Protein AF-0000000083331195 (afdb_homodimer)

Foldseek 3Di:
DPPPPPPPPPADDDDDPDDPVLQVLLCPPLVDDDVLLVVLLVVLVVCLVPPPFWDDDDRYSLVLLLLSRLNSNPSVLSSVLQVLQQVCCVLVVLQAAPLFCPPPVLVQLLLLLQKFWFPDAWPQLATEIEGEQQSDDLVVDAVSSVSSNVNLVLVLCSSPVSCSRRFYEYEYECVNPDVSSVVSDDPLRLLLVLCCVQRHRSTHYAAYEYEDHDPRCVVVVVVSLLSHDPRHSVRYHYDDDLVRVCVPTPQCRPAVVSPHDHHSSVRSVVVVVSSVVCRVVSNCNVVTHTHDDPVNSVVSVDDDPPVPPDPPDPPPD/DPPPPPPPPPADDDDDPDDPVLQVLLCPPLVDDDVLLVVLLVVLVVCLVPPPFWDDDDRYSLVLLLLSRLNSNPSVLSSVLQVLQQVCCVLVVLQAAPLFCPPPLLVQLLLLLQKFWFPDAWPQLATEIEGEQQSDDLVVDAVSSVSSNVNLVLVLCSSPVSCSRRFYEYEYECVNPDVSSVVSDDPLRLLLVLCCVQRHRSTHYAAYEYEDHDPRCVVVVVVSLLSHDPRHSVRYHYDDDLVRVCVPTPQCRPAVVSPHDHHSSVRSVVVVVSSVVCRVVSNCNVVTHTHDDPVNSVVSVDDDPPVPPDPPDPPPD

Nearest PDB structures (foldseek):
  1r5l-assembly1_A  TM=9.243E-01  e=5.923E-18  Homo sapiens
  1oiz-assembly2_B  TM=9.007E-01  e=1.002E-17  Homo sapiens
  3w67-assembly1_B  TM=9.088E-01  e=5.682E-17  Mus musculus
  5mug-assembly1_A  TM=9.192E-01  e=2.611E-16  Homo sapiens
  6zpd-assembly1_A  TM=9.199E-01  e=2.611E-16  Homo sapiens

InterPro domains:
  IPR001251 CRAL-TRIO lipid binding domain [PF00650] (113-260)
  IPR001251 CRAL-TRIO lipid binding domain [PS50191] (103-266)
  IPR001251 CRAL-TRIO lipid binding domain [SM00516] (102-263)
  IPR001251 CRAL-TRIO lipid binding domain [cd00170] (111-261)
  IPR011074 CRAL/TRIO, N-terminal domain [SM01100] (60-85)
  IPR036273 CRAL/TRIO, N-terminal domain superfamily [SSF46938] (10-92)
  IPR036865 CRAL-TRIO lipid binding domain superfamily [G3DSA:3.40.525.10] (110-254)
  IPR036865 CRAL-TRIO lipid binding domain superfamily [SSF52087] (105-286)

pLDDT: mean 89.46, std 17.15, range [20.25, 98.44]

Structure (mmCIF, N/CA/C/O backbone):
data_AF-0000000083331195-model_v1
#
loop_
_entity.id
_entity.type
_entity.pdbx_description
1 polymer 'CRAL-TRIO domain-containing protein'
#
loop_
_atom_site.group_PDB
_atom_site.id
_atom_site.type_symbol
_atom_site.label_atom_id
_atom_site.label_alt_id
_atom_site.label_comp_id
_atom_site.label_asym_id
_atom_site.label_entity_id
_atom_site.label_seq_id
_atom_site.pdbx_PDB_ins_code
_atom_site.Cartn_x
_atom_site.Cartn_y
_atom_site.Cartn_z
_atom_site.occupancy
_atom_site.B_iso_or_equiv
_atom_site.auth_seq_id
_atom_site.auth_comp_id
_atom_site.auth_asym_id
_atom_site.auth_atom_id
_atom_site.pdbx_PDB_model_num
ATOM 1 N N . THR A 1 1 ? 20.422 -69.5 -18.594 1 28.95 1 THR A N 1
ATOM 2 C CA . THR A 1 1 ? 19.75 -68.312 -19.094 1 28.95 1 THR A CA 1
ATOM 3 C C . THR A 1 1 ? 19.656 -67.25 -18 1 28.95 1 THR A C 1
ATOM 5 O O . THR A 1 1 ? 18.953 -67.438 -17 1 28.95 1 THR A O 1
ATOM 8 N N . MET A 1 2 ? 20.719 -66.562 -17.625 1 32 2 MET A N 1
ATOM 9 C CA . MET A 1 2 ? 20.891 -65.625 -16.531 1 32 2 MET A CA 1
ATOM 10 C C . MET A 1 2 ? 19.859 -64.5 -16.609 1 32 2 MET A C 1
ATOM 12 O O . MET A 1 2 ? 19.766 -63.781 -17.641 1 32 2 MET A O 1
ATOM 16 N N . VAL A 1 3 ? 18.641 -64.625 -15.969 1 39.97 3 VAL A N 1
ATOM 17 C CA . VAL A 1 3 ? 17.625 -63.625 -15.828 1 39.97 3 VAL A CA 1
ATOM 18 C C . VAL A 1 3 ? 18.266 -62.281 -15.461 1 39.97 3 VAL A C 1
ATOM 20 O O . VAL A 1 3 ? 18.969 -62.188 -14.453 1 39.97 3 VAL A O 1
ATOM 23 N N . THR A 1 4 ? 18.812 -61.531 -16.453 1 37.03 4 THR A N 1
ATOM 24 C CA . THR A 1 4 ? 19.25 -60.156 -16.219 1 37.03 4 THR A CA 1
ATOM 25 C C . THR A 1 4 ? 18.297 -59.438 -15.266 1 37.03 4 THR A C 1
ATOM 27 O O . THR A 1 4 ? 17.078 -59.438 -15.461 1 37.03 4 THR A O 1
ATOM 30 N N . GLU A 1 5 ? 18.531 -59.5 -14.031 1 37.03 5 GLU A N 1
ATOM 31 C CA . GLU A 1 5 ? 17.828 -58.719 -13.023 1 37.03 5 GLU A CA 1
ATOM 32 C C . GLU A 1 5 ? 17.359 -57.375 -13.586 1 37.03 5 GLU A C 1
ATOM 34 O O . GLU A 1 5 ? 18.125 -56.656 -14.242 1 37.03 5 GLU A O 1
ATOM 39 N N . GLY A 1 6 ? 16.109 -57.219 -14.047 1 37.38 6 GLY A N 1
ATOM 40 C CA . GLY A 1 6 ? 15.477 -56 -14.508 1 37.38 6 GLY A CA 1
ATOM 41 C C . GLY A 1 6 ? 16.031 -54.75 -13.836 1 37.38 6 GLY A C 1
ATOM 42 O O . GLY A 1 6 ? 16.094 -54.688 -12.602 1 37.38 6 GLY A O 1
ATOM 43 N N . GLN A 1 7 ? 17.047 -54.094 -14.297 1 39.69 7 GLN A N 1
ATOM 44 C CA . GLN A 1 7 ? 17.562 -52.812 -13.844 1 39.69 7 GLN A CA 1
ATOM 45 C C . GLN A 1 7 ? 16.422 -51.906 -13.328 1 39.69 7 GLN A C 1
ATOM 47 O O . GLN A 1 7 ? 15.484 -51.594 -14.062 1 39.69 7 GLN A O 1
ATOM 52 N N . GLN A 1 8 ? 15.867 -52.031 -12.148 1 47.16 8 GLN A N 1
ATOM 53 C CA . GLN A 1 8 ? 14.891 -51.188 -11.484 1 47.16 8 GLN A CA 1
ATOM 54 C C . GLN A 1 8 ? 15.047 -49.719 -11.922 1 47.16 8 GLN A C 1
ATOM 56 O O . GLN A 1 8 ? 16.125 -49.156 -11.789 1 47.16 8 GLN A O 1
ATOM 61 N N . LYS A 1 9 ? 14.391 -49.281 -12.945 1 58.53 9 LYS A N 1
ATOM 62 C CA . LYS A 1 9 ? 14.406 -47.938 -13.484 1 58.53 9 LYS A CA 1
ATOM 63 C C . LYS A 1 9 ? 14.32 -46.906 -12.367 1 58.53 9 LYS A C 1
ATOM 65 O O . LYS A 1 9 ? 13.414 -46.969 -11.531 1 58.53 9 LYS A O 1
ATOM 70 N N . LYS A 1 10 ? 15.305 -46.156 -12.102 1 73.19 10 LYS A N 1
ATOM 71 C CA . LYS A 1 10 ? 15.492 -45.125 -11.078 1 73.19 10 LYS A CA 1
ATOM 72 C C . LYS A 1 10 ? 14.383 -44.062 -11.148 1 73.19 10 LYS A C 1
ATOM 74 O O . LYS A 1 10 ? 13.922 -43.594 -10.109 1 73.19 10 LYS A O 1
ATOM 79 N N . TYR A 1 11 ? 13.914 -43.844 -12.383 1 82.75 11 TYR A N 1
ATOM 80 C CA . TYR A 1 11 ? 12.914 -42.812 -12.555 1 82.75 11 TYR A CA 1
ATOM 81 C C . TYR A 1 11 ? 11.656 -43.375 -13.227 1 82.75 11 TYR A C 1
ATOM 83 O O . TYR A 1 11 ? 11.688 -44.438 -13.82 1 82.75 11 TYR A O 1
ATOM 91 N N . ASP A 1 12 ? 10.586 -42.656 -13.133 1 87.19 12 ASP A N 1
ATOM 92 C CA . ASP A 1 12 ? 9.328 -43.094 -13.734 1 87.19 12 ASP A CA 1
ATOM 93 C C . ASP A 1 12 ? 9.422 -43.062 -15.266 1 87.19 12 ASP A C 1
ATOM 95 O O . ASP A 1 12 ? 10.227 -42.344 -15.828 1 87.19 12 ASP A O 1
ATOM 99 N N . GLU A 1 13 ? 8.609 -43.938 -15.875 1 88 13 GLU A N 1
ATOM 100 C CA . GLU A 1 13 ? 8.453 -43.875 -17.328 1 88 13 GLU A CA 1
ATOM 101 C C . GLU A 1 13 ? 7.32 -42.938 -17.734 1 88 13 GLU A C 1
ATOM 103 O O . GLU A 1 13 ? 6.168 -43.156 -17.344 1 88 13 GLU A O 1
ATOM 108 N N . TYR A 1 14 ? 7.676 -42 -18.516 1 93 14 TYR A N 1
ATOM 109 C CA . TYR A 1 14 ? 6.688 -41 -18.906 1 93 14 TYR A CA 1
ATOM 110 C C . TYR A 1 14 ? 5.762 -41.562 -19.984 1 93 14 TYR A C 1
ATOM 112 O O . TYR A 1 14 ? 6.227 -42.156 -20.969 1 93 14 TYR A O 1
ATOM 120 N N . LYS A 1 15 ? 4.535 -41.438 -19.734 1 90.94 15 LYS A N 1
ATOM 121 C CA . LYS A 1 15 ? 3.5 -41.719 -20.734 1 90.94 15 LYS A CA 1
ATOM 122 C C . LYS A 1 15 ? 2.562 -40.5 -20.875 1 90.94 15 LYS A C 1
ATOM 124 O O . LYS A 1 15 ? 1.918 -40.094 -19.906 1 90.94 15 LYS A O 1
ATOM 129 N N . THR A 1 16 ? 2.453 -40.031 -22.078 1 91.81 16 THR A N 1
ATOM 130 C CA . THR A 1 16 ? 1.676 -38.812 -22.297 1 91.81 16 THR A CA 1
ATOM 131 C C . THR A 1 16 ? 0.182 -39.094 -22.172 1 91.81 16 THR A C 1
ATOM 133 O O . THR A 1 16 ? -0.29 -40.188 -22.562 1 91.81 16 THR A O 1
ATOM 136 N N . THR A 1 17 ? -0.494 -38.25 -21.578 1 93.19 17 THR A N 1
ATOM 137 C CA . THR A 1 17 ? -1.95 -38.312 -21.531 1 93.19 17 THR A CA 1
ATOM 138 C C . THR A 1 17 ? -2.572 -37.281 -22.453 1 93.19 17 THR A C 1
ATOM 140 O O . THR A 1 17 ? -3.795 -37.125 -22.484 1 93.19 17 THR A O 1
ATOM 143 N N . LEU A 1 18 ? -1.758 -36.625 -23.203 1 95.81 18 LEU A N 1
ATOM 144 C CA . LEU A 1 18 ? -2.215 -35.562 -24.094 1 95.81 18 LEU A CA 1
ATOM 145 C C . LEU A 1 18 ? -2.836 -36.125 -25.359 1 95.81 18 LEU A C 1
ATOM 147 O O . LEU A 1 18 ? -2.369 -37.156 -25.859 1 95.81 18 LEU A O 1
ATOM 151 N N . ASP A 1 19 ? -3.885 -35.5 -25.812 1 95.62 19 ASP A N 1
ATOM 152 C CA . ASP A 1 19 ? -4.453 -35.906 -27.109 1 95.62 19 ASP A CA 1
ATOM 153 C C . ASP A 1 19 ? -3.662 -35.281 -28.266 1 95.62 19 ASP A C 1
ATOM 155 O O . ASP A 1 19 ? -2.717 -34.531 -28.031 1 95.62 19 ASP A O 1
ATOM 159 N N . ALA A 1 20 ? -4.051 -35.594 -29.438 1 95.19 20 ALA A N 1
ATOM 160 C CA . ALA A 1 20 ? -3.309 -35.219 -30.641 1 95.19 20 ALA A CA 1
ATOM 161 C C . ALA A 1 20 ? -3.234 -33.719 -30.766 1 95.19 20 ALA A C 1
ATOM 163 O O . ALA A 1 20 ? -2.188 -33.156 -31.125 1 95.19 20 ALA A O 1
ATOM 164 N N . ASP A 1 21 ? -4.281 -33.031 -30.516 1 95.69 21 ASP A N 1
ATOM 165 C CA . ASP A 1 21 ? -4.324 -31.562 -30.641 1 95.69 21 ASP A CA 1
ATOM 166 C C . ASP A 1 21 ? -3.387 -30.906 -29.625 1 95.69 21 ASP A C 1
ATOM 168 O O . ASP A 1 21 ? -2.672 -29.953 -29.953 1 95.69 21 ASP A O 1
ATOM 172 N N . ALA A 1 22 ? -3.4 -31.375 -28.375 1 96.44 22 ALA A N 1
ATOM 173 C CA . ALA A 1 22 ? -2.537 -30.844 -27.328 1 96.44 22 ALA A CA 1
ATOM 174 C C . ALA A 1 22 ? -1.066 -31.109 -27.641 1 96.44 22 ALA A C 1
ATOM 176 O O . ALA A 1 22 ? -0.206 -30.266 -27.359 1 96.44 22 ALA A O 1
ATOM 177 N N . LEU A 1 23 ? -0.808 -32.281 -28.172 1 95.94 23 LEU A N 1
ATOM 178 C CA . LEU A 1 23 ? 0.562 -32.594 -28.562 1 95.94 23 LEU A CA 1
ATOM 179 C C . LEU A 1 23 ? 1.054 -31.656 -29.656 1 95.94 23 LEU A C 1
ATOM 181 O O . LEU A 1 23 ? 2.215 -31.25 -29.656 1 95.94 23 LEU A O 1
ATOM 185 N N . GLU A 1 24 ? 0.198 -31.375 -30.578 1 96.19 24 GLU A N 1
ATOM 186 C CA . GLU A 1 24 ? 0.559 -30.453 -31.641 1 96.19 24 GLU A CA 1
ATOM 187 C C . GLU A 1 24 ? 0.815 -29.047 -31.094 1 96.19 24 GLU A C 1
ATOM 189 O O . GLU A 1 24 ? 1.764 -28.375 -31.5 1 96.19 24 GLU A O 1
ATOM 194 N N . THR A 1 25 ? -0.035 -28.609 -30.203 1 96.56 25 THR A N 1
ATOM 195 C CA . THR A 1 25 ? 0.162 -27.328 -29.547 1 96.56 25 THR A CA 1
ATOM 196 C C . THR A 1 25 ? 1.489 -27.297 -28.797 1 96.56 25 THR A C 1
ATOM 198 O O . THR A 1 25 ? 2.219 -26.297 -28.859 1 96.56 25 THR A O 1
ATOM 201 N N . ALA A 1 26 ? 1.788 -28.344 -28.062 1 97.19 26 ALA A N 1
ATOM 202 C CA . ALA A 1 26 ? 3.047 -28.453 -27.328 1 97.19 26 ALA A CA 1
ATOM 203 C C . ALA A 1 26 ? 4.242 -28.359 -28.281 1 97.19 26 ALA A C 1
ATOM 205 O O . ALA A 1 26 ? 5.234 -27.703 -27.969 1 97.19 26 ALA A O 1
ATOM 206 N N . ARG A 1 27 ? 4.113 -28.984 -29.375 1 96.62 27 ARG A N 1
ATOM 207 C CA . ARG A 1 27 ? 5.188 -28.938 -30.359 1 96.62 27 ARG A CA 1
ATOM 208 C C . ARG A 1 27 ? 5.367 -27.531 -30.922 1 96.62 27 ARG A C 1
ATOM 210 O O . ARG A 1 27 ? 6.484 -27.016 -30.969 1 96.62 27 ARG A O 1
ATOM 217 N N . LEU A 1 28 ? 4.312 -26.875 -31.281 1 96.5 28 LEU A N 1
ATOM 218 C CA . LEU A 1 28 ? 4.352 -25.594 -31.984 1 96.5 28 LEU A CA 1
ATOM 219 C C . LEU A 1 28 ? 4.68 -24.453 -31.031 1 96.5 28 LEU A C 1
ATOM 221 O O . LEU A 1 28 ? 5.438 -23.547 -31.391 1 96.5 28 LEU A O 1
ATOM 225 N N . GLU A 1 29 ? 4.121 -24.5 -29.859 1 95.81 29 GLU A N 1
ATOM 226 C CA . GLU A 1 29 ? 4.246 -23.359 -28.953 1 95.81 29 GLU A CA 1
ATOM 227 C C . GLU A 1 29 ? 5.387 -23.578 -27.953 1 95.81 29 GLU A C 1
ATOM 229 O O . GLU A 1 29 ? 5.977 -22.609 -27.469 1 95.81 29 GLU A O 1
ATOM 234 N N . LEU A 1 30 ? 5.773 -24.844 -27.641 1 97.06 30 LEU A N 1
ATOM 235 C CA . LEU A 1 30 ? 6.691 -25.094 -26.531 1 97.06 30 LEU A CA 1
ATOM 236 C C . LEU A 1 30 ? 7.938 -25.828 -27.031 1 97.06 30 LEU A C 1
ATOM 238 O O . LEU A 1 30 ? 8.828 -26.141 -26.234 1 97.06 30 LEU A O 1
ATOM 242 N N . ARG A 1 31 ? 7.973 -26.156 -28.281 1 95.62 31 ARG A N 1
ATOM 243 C CA . ARG A 1 31 ? 9.109 -26.844 -28.875 1 95.62 31 ARG A CA 1
ATOM 244 C C . ARG A 1 31 ? 9.258 -28.25 -28.297 1 95.62 31 ARG A C 1
ATOM 246 O O . ARG A 1 31 ? 10.375 -28.703 -28.047 1 95.62 31 ARG A O 1
ATOM 253 N N . GLU A 1 32 ? 8.18 -28.828 -27.938 1 96.12 32 GLU A N 1
ATOM 254 C CA . GLU A 1 32 ? 8.18 -30.156 -27.328 1 96.12 32 GLU A CA 1
ATOM 255 C C . GLU A 1 32 ? 7.93 -31.234 -28.359 1 96.12 32 GLU A C 1
ATOM 257 O O . GLU A 1 32 ? 6.957 -31.172 -29.125 1 96.12 32 GLU A O 1
ATOM 262 N N . ASP A 1 33 ? 8.789 -32.188 -28.438 1 93 33 ASP A N 1
ATOM 263 C CA . ASP A 1 33 ? 8.555 -33.438 -29.109 1 93 33 ASP A CA 1
ATOM 264 C C . ASP A 1 33 ? 9.078 -34.625 -28.281 1 93 33 ASP A C 1
ATOM 266 O O . ASP A 1 33 ? 9.672 -34.406 -27.219 1 93 33 ASP A O 1
ATOM 270 N N . ASP A 1 34 ? 8.805 -35.844 -28.766 1 92.31 34 ASP A N 1
ATOM 271 C CA . ASP A 1 34 ? 9.109 -37.031 -27.953 1 92.31 34 ASP A CA 1
ATOM 272 C C . ASP A 1 34 ? 10.602 -37.094 -27.641 1 92.31 34 ASP A C 1
ATOM 274 O O . ASP A 1 34 ? 10.977 -37.344 -26.484 1 92.31 34 ASP A O 1
ATOM 278 N N . ASN A 1 35 ? 11.367 -36.906 -28.594 1 93.75 35 ASN A N 1
ATOM 279 C CA . ASN A 1 35 ? 12.812 -37 -28.391 1 93.75 35 ASN A CA 1
ATOM 280 C C . ASN A 1 35 ? 13.328 -35.906 -27.469 1 93.75 35 ASN A C 1
ATOM 282 O O . ASN A 1 35 ? 14.125 -36.156 -26.562 1 93.7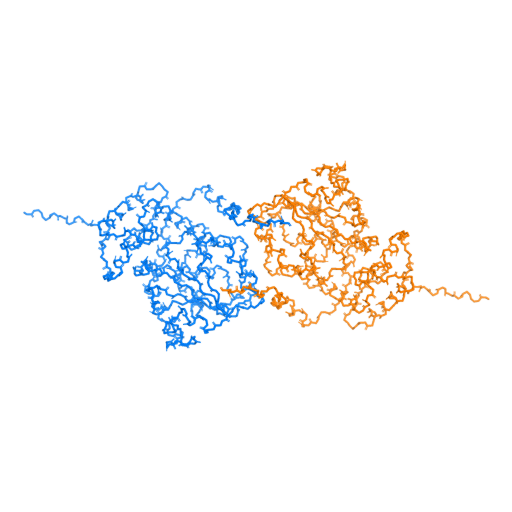5 35 ASN A O 1
ATOM 286 N N . THR A 1 36 ? 12.93 -34.688 -27.766 1 95.62 36 THR A N 1
ATOM 287 C CA . THR A 1 36 ? 13.344 -33.562 -26.953 1 95.62 36 THR A CA 1
ATOM 288 C C . THR A 1 36 ? 12.898 -33.75 -25.5 1 95.62 36 THR A C 1
ATOM 290 O O . THR A 1 36 ? 13.648 -33.438 -24.578 1 95.62 36 THR A O 1
ATOM 293 N N . ARG A 1 37 ? 11.688 -34.188 -25.312 1 96.94 37 ARG A N 1
ATOM 294 C CA . ARG A 1 37 ? 11.148 -34.406 -23.984 1 96.94 37 ARG A CA 1
ATOM 295 C C . ARG A 1 37 ? 11.977 -35.438 -23.219 1 96.94 37 ARG A C 1
ATOM 297 O O . ARG A 1 37 ? 12.375 -35.188 -22.078 1 96.94 37 ARG A O 1
ATOM 304 N N . GLU A 1 38 ? 12.258 -36.562 -23.844 1 95.62 38 GLU A N 1
ATOM 305 C CA . GLU A 1 38 ? 13.016 -37.625 -23.203 1 95.62 38 GLU A CA 1
ATOM 306 C C . GLU A 1 38 ? 14.422 -37.156 -22.828 1 95.62 38 GLU A C 1
ATOM 308 O O . GLU A 1 38 ? 14.891 -37.406 -21.719 1 95.62 38 GLU A O 1
ATOM 313 N N . GLN A 1 39 ? 15.039 -36.531 -23.719 1 96.5 39 GLN A N 1
ATOM 314 C CA . GLN A 1 39 ? 16.406 -36.031 -23.484 1 96.5 39 GLN A CA 1
ATOM 315 C C . GLN A 1 39 ? 16.422 -34.969 -22.391 1 96.5 39 GLN A C 1
ATOM 317 O O . GLN A 1 39 ? 17.312 -35 -21.531 1 96.5 39 GLN A O 1
ATOM 322 N N . ALA A 1 40 ? 15.516 -34.031 -22.516 1 97.56 40 ALA A N 1
ATOM 323 C CA . ALA A 1 40 ? 15.461 -32.938 -21.531 1 97.56 40 ALA A CA 1
ATOM 324 C C . ALA A 1 40 ? 15.211 -33.5 -20.125 1 97.56 40 ALA A C 1
ATOM 326 O O . ALA A 1 40 ? 15.812 -33.031 -19.156 1 97.56 40 ALA A O 1
ATOM 327 N N . LEU A 1 41 ? 14.312 -34.469 -20 1 97.81 41 LEU A N 1
ATOM 328 C CA . LEU A 1 41 ? 14.023 -35.062 -18.703 1 97.81 41 LEU A CA 1
ATOM 329 C C . LEU A 1 41 ? 15.258 -35.75 -18.125 1 97.81 41 LEU A C 1
ATOM 331 O O . LEU A 1 41 ? 15.562 -35.594 -16.938 1 97.81 41 LEU A O 1
ATOM 335 N N . GLU A 1 42 ? 15.906 -36.438 -18.953 1 97.19 42 GLU A N 1
ATOM 336 C CA . GLU A 1 42 ? 17.125 -37.125 -18.516 1 97.19 42 GLU A CA 1
ATOM 337 C C . GLU A 1 42 ? 18.188 -36.156 -18.047 1 97.19 42 GLU A C 1
ATOM 339 O O . GLU A 1 42 ? 18.766 -36.312 -16.984 1 97.19 42 GLU A O 1
ATOM 344 N N . GLN A 1 43 ? 18.391 -35.188 -18.859 1 98 43 GLN A N 1
ATOM 345 C CA . GLN A 1 43 ? 19.406 -34.188 -18.531 1 98 43 GLN A CA 1
ATOM 346 C C . GLN A 1 43 ? 19.016 -33.406 -17.266 1 98 43 GLN A C 1
ATOM 348 O O . GLN A 1 43 ? 19.875 -33.062 -16.453 1 98 43 GLN A O 1
ATOM 353 N N . PHE A 1 44 ? 17.75 -33.062 -17.188 1 98.31 44 PHE A N 1
ATOM 354 C CA . PHE A 1 44 ? 17.25 -32.344 -16.016 1 98.31 44 PHE A CA 1
ATOM 355 C C . PHE A 1 44 ? 17.5 -33.125 -14.742 1 98.31 44 PHE A C 1
ATOM 357 O O . PHE A 1 44 ? 17.953 -32.594 -13.742 1 98.31 44 PHE A O 1
ATOM 364 N N . ARG A 1 45 ? 17.203 -34.406 -14.773 1 98 45 ARG A N 1
ATOM 365 C CA . ARG A 1 45 ? 17.422 -35.281 -13.625 1 98 45 ARG A CA 1
ATOM 366 C C . ARG A 1 45 ? 18.906 -35.344 -13.266 1 98 45 ARG A C 1
ATOM 368 O O . ARG A 1 45 ? 19.266 -35.312 -12.086 1 98 45 ARG A O 1
ATOM 375 N N . HIS A 1 46 ? 19.688 -35.469 -14.273 1 97.38 46 HIS A N 1
ATOM 376 C CA . HIS A 1 46 ? 21.141 -35.5 -14.055 1 97.38 46 HIS A CA 1
ATOM 377 C C . HIS A 1 46 ? 21.625 -34.219 -13.406 1 97.38 46 HIS A C 1
ATOM 379 O O . HIS A 1 46 ? 22.438 -34.25 -12.477 1 97.38 46 HIS A O 1
ATOM 385 N N . TRP A 1 47 ? 21.141 -33.125 -13.906 1 98.12 47 TRP A N 1
ATOM 386 C CA . TRP A 1 47 ? 21.516 -31.828 -13.367 1 98.12 47 TRP A CA 1
ATOM 387 C C . TRP A 1 47 ? 21.109 -31.719 -11.898 1 98.12 47 TRP A C 1
ATOM 389 O O . TRP A 1 47 ? 21.891 -31.219 -11.078 1 98.12 47 TRP A O 1
ATOM 399 N N . ILE A 1 48 ? 19.922 -32.156 -11.555 1 98.06 48 ILE A N 1
ATOM 400 C CA . ILE A 1 48 ? 19.438 -32.094 -10.18 1 98.06 48 ILE A CA 1
ATOM 401 C C . ILE A 1 48 ? 20.344 -32.938 -9.281 1 98.06 48 ILE A C 1
ATOM 403 O O . ILE A 1 48 ? 20.719 -32.5 -8.188 1 98.06 48 ILE A O 1
ATOM 407 N N . GLU A 1 49 ? 20.688 -34.094 -9.703 1 96.56 49 GLU A N 1
ATOM 408 C CA . GLU A 1 49 ? 21.516 -35.031 -8.938 1 96.56 49 GLU A CA 1
ATOM 409 C C . GLU A 1 49 ? 22.891 -34.438 -8.656 1 96.56 49 GLU A C 1
ATOM 411 O O . GLU A 1 49 ? 23.484 -34.719 -7.605 1 96.56 49 GLU A O 1
ATOM 416 N N . LYS A 1 50 ? 23.359 -33.688 -9.539 1 97.12 50 LYS A N 1
ATOM 417 C CA . LYS A 1 50 ? 24.734 -33.188 -9.422 1 97.12 50 LYS A CA 1
ATOM 418 C C . LYS A 1 50 ? 24.734 -31.766 -8.828 1 97.12 50 LYS A C 1
ATOM 420 O O . LYS A 1 50 ? 25.797 -31.234 -8.516 1 97.12 50 LYS A O 1
ATOM 425 N N . HIS A 1 51 ? 23.625 -31.188 -8.75 1 95.81 51 HIS A N 1
ATOM 426 C CA . HIS A 1 51 ? 23.547 -29.812 -8.273 1 95.81 51 HIS A CA 1
ATOM 427 C C . HIS A 1 51 ? 24.094 -29.688 -6.855 1 95.81 51 HIS A C 1
ATOM 429 O O . HIS A 1 51 ? 23.719 -30.469 -5.969 1 95.81 51 HIS A O 1
ATOM 435 N N . PRO A 1 52 ? 24.906 -28.75 -6.559 1 95.31 52 PRO A N 1
ATOM 436 C CA . PRO A 1 52 ? 25.562 -28.672 -5.25 1 95.31 52 PRO A CA 1
ATOM 437 C C . PRO A 1 52 ? 24.609 -28.266 -4.133 1 95.31 52 PRO A C 1
ATOM 439 O O . PRO A 1 52 ? 24.781 -28.672 -2.982 1 95.31 52 PRO A O 1
ATOM 442 N N . ALA A 1 53 ? 23.609 -27.516 -4.434 1 95.62 53 ALA A N 1
ATOM 443 C CA . ALA A 1 53 ? 22.766 -26.938 -3.391 1 95.62 53 ALA A CA 1
ATOM 444 C C . ALA A 1 53 ? 21.484 -27.734 -3.219 1 95.62 53 ALA A C 1
ATOM 446 O O . ALA A 1 53 ? 20.859 -27.719 -2.15 1 95.62 53 ALA A O 1
ATOM 447 N N . ILE A 1 54 ? 21.016 -28.406 -4.266 1 97.5 54 ILE A N 1
ATOM 448 C CA . ILE A 1 54 ? 19.797 -29.188 -4.172 1 97.5 54 ILE A CA 1
ATOM 449 C C . ILE A 1 54 ? 20.062 -30.5 -3.447 1 97.5 54 ILE A C 1
ATOM 451 O O . ILE A 1 54 ? 20.875 -31.312 -3.906 1 97.5 54 ILE A O 1
ATOM 45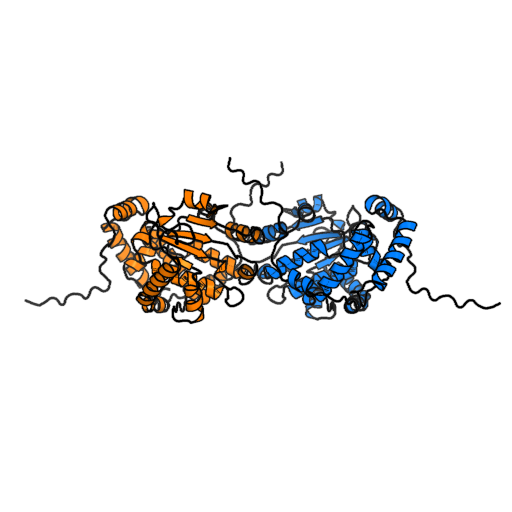5 N N . LYS A 1 55 ? 19.406 -30.734 -2.336 1 97 55 LYS A N 1
ATOM 456 C CA . LYS A 1 55 ? 19.656 -31.938 -1.536 1 97 55 LYS A CA 1
ATOM 457 C C . LYS A 1 55 ? 18.547 -32.969 -1.748 1 97 55 LYS A C 1
ATOM 459 O O . LYS A 1 55 ? 18.812 -34.188 -1.721 1 97 55 LYS A O 1
ATOM 464 N N . ARG A 1 56 ? 17.297 -32.531 -1.867 1 97.31 56 ARG A N 1
ATOM 465 C CA . ARG A 1 56 ? 16.141 -33.375 -2.148 1 97.31 56 ARG A CA 1
ATOM 466 C C . ARG A 1 56 ? 15.164 -32.688 -3.09 1 97.31 56 ARG A C 1
ATOM 468 O O . ARG A 1 56 ? 14.766 -31.547 -2.855 1 97.31 56 ARG A O 1
ATOM 475 N N . CYS A 1 57 ? 14.781 -33.375 -4.113 1 97.56 57 CYS A N 1
ATOM 476 C CA . CYS A 1 57 ? 13.867 -32.812 -5.094 1 97.56 57 CYS A CA 1
ATOM 477 C C . CYS A 1 57 ? 13.023 -33.875 -5.766 1 97.56 57 CYS A C 1
ATOM 479 O O . CYS A 1 57 ? 13.516 -34.969 -6.035 1 97.56 57 CYS A O 1
ATOM 481 N N . ARG A 1 58 ? 11.766 -33.562 -5.918 1 96.44 58 ARG A N 1
ATOM 482 C CA . ARG A 1 58 ? 10.922 -34.406 -6.762 1 96.44 58 ARG A CA 1
ATOM 483 C C . ARG A 1 58 ? 11.461 -34.438 -8.188 1 96.44 58 ARG A C 1
ATOM 485 O O . ARG A 1 58 ? 11.875 -33.438 -8.742 1 96.44 58 ARG A O 1
ATOM 492 N N . THR A 1 59 ? 11.484 -35.688 -8.844 1 97.06 59 THR A N 1
ATOM 493 C CA . THR A 1 59 ? 12.117 -35.781 -10.156 1 97.06 59 THR A CA 1
ATOM 494 C C . THR A 1 59 ? 11.227 -36.562 -11.125 1 97.06 59 THR A C 1
ATOM 496 O O . THR A 1 59 ? 11.672 -36.938 -12.203 1 97.06 59 THR A O 1
ATOM 499 N N . ASP A 1 60 ? 10.016 -36.844 -10.703 1 96.5 60 ASP A N 1
ATOM 500 C CA . ASP A 1 60 ? 9.125 -37.5 -11.641 1 96.5 60 ASP A CA 1
ATOM 501 C C . ASP A 1 60 ? 8.867 -36.656 -12.875 1 96.5 60 ASP A C 1
ATOM 503 O O . ASP A 1 60 ? 9.016 -35.438 -12.82 1 96.5 60 ASP A O 1
ATOM 507 N N . SER A 1 61 ? 8.484 -37.25 -13.977 1 97.38 61 SER A N 1
ATOM 508 C CA . SER A 1 61 ? 8.383 -36.594 -15.273 1 97.38 61 SER A CA 1
ATOM 509 C C . SER A 1 61 ? 7.398 -35.406 -15.234 1 97.38 61 SER A C 1
ATOM 511 O O . SER A 1 61 ? 7.711 -34.312 -15.703 1 97.38 61 SER A O 1
ATOM 513 N N . LEU A 1 62 ? 6.242 -35.625 -14.664 1 96.69 62 LEU A N 1
ATOM 514 C CA . LEU A 1 62 ? 5.195 -34.594 -14.68 1 96.69 62 LEU A CA 1
ATOM 515 C C . LEU A 1 62 ? 5.641 -33.344 -13.93 1 96.69 62 LEU A C 1
ATOM 517 O O . LEU A 1 62 ? 5.332 -32.219 -14.344 1 96.69 62 LEU A O 1
ATOM 521 N N . PHE A 1 63 ? 6.363 -33.594 -12.844 1 97.75 63 PHE A N 1
ATOM 522 C CA . PHE A 1 63 ? 6.875 -32.469 -12.07 1 97.75 63 PHE A CA 1
ATOM 523 C C . PHE A 1 63 ? 7.891 -31.672 -12.883 1 97.75 63 PHE A C 1
ATOM 525 O O . PHE A 1 63 ? 7.805 -30.453 -12.961 1 97.75 63 PHE A O 1
ATOM 532 N N . LEU A 1 64 ? 8.836 -32.312 -13.469 1 98.31 64 LEU A N 1
ATOM 533 C CA . LEU A 1 64 ? 9.891 -31.625 -14.219 1 98.31 64 LEU A CA 1
ATOM 534 C C . LEU A 1 64 ? 9.328 -30.969 -15.469 1 98.31 64 LEU A C 1
ATOM 536 O O . LEU A 1 64 ? 9.812 -29.906 -15.883 1 98.31 64 LEU A O 1
ATOM 540 N N . LEU A 1 65 ? 8.297 -31.562 -16.016 1 98.12 65 LEU A N 1
ATOM 541 C CA . LEU A 1 65 ? 7.68 -31.016 -17.219 1 98.12 65 LEU A CA 1
ATOM 542 C C . LEU A 1 65 ? 7.023 -29.672 -16.922 1 98.12 65 LEU A C 1
ATOM 544 O O . LEU A 1 65 ? 6.902 -28.828 -17.812 1 98.12 65 LEU A O 1
ATOM 548 N N . ARG A 1 66 ? 6.621 -29.391 -15.648 1 97.88 66 ARG A N 1
ATOM 549 C CA . ARG A 1 66 ? 6.109 -28.078 -15.281 1 97.88 66 ARG A CA 1
ATOM 550 C C . ARG A 1 66 ? 7.055 -26.969 -15.742 1 97.88 66 ARG A C 1
ATOM 552 O O . ARG A 1 66 ? 6.625 -25.984 -16.344 1 97.88 66 ARG A O 1
ATOM 559 N N . PHE A 1 67 ? 8.273 -27.203 -15.422 1 98.31 67 PHE A N 1
ATOM 560 C CA . PHE A 1 67 ? 9.305 -26.203 -15.641 1 98.31 67 PHE A CA 1
ATOM 561 C C . PHE A 1 67 ? 9.711 -26.156 -17.109 1 98.31 67 PHE A C 1
ATOM 563 O O . PHE A 1 67 ? 9.852 -25.078 -17.688 1 98.31 67 PHE A O 1
ATOM 570 N N . LEU A 1 68 ? 9.891 -27.312 -17.688 1 98.44 68 LEU A N 1
ATOM 571 C CA . LEU A 1 68 ? 10.305 -27.391 -19.078 1 98.44 68 LEU A CA 1
ATOM 572 C C . LEU A 1 68 ? 9.266 -26.75 -19.984 1 98.44 68 LEU A C 1
ATOM 574 O O . LEU A 1 68 ? 9.609 -25.953 -20.859 1 98.44 68 LEU A O 1
ATOM 578 N N . ARG A 1 69 ? 8.031 -27.062 -19.797 1 98.19 69 ARG A N 1
ATOM 579 C CA . ARG A 1 69 ? 6.965 -26.531 -20.641 1 98.19 69 ARG A CA 1
ATOM 580 C C . ARG A 1 69 ? 6.781 -25.031 -20.422 1 98.19 69 ARG A C 1
ATOM 582 O O . ARG A 1 69 ? 6.574 -24.281 -21.375 1 98.19 69 ARG A O 1
ATOM 589 N N . THR A 1 70 ? 6.863 -24.594 -19.203 1 97.31 70 THR A N 1
ATOM 590 C CA . THR A 1 70 ? 6.742 -23.172 -18.922 1 97.31 70 THR A CA 1
ATOM 591 C C . THR A 1 70 ? 7.848 -22.375 -19.609 1 97.31 70 THR A C 1
ATOM 593 O O . THR A 1 70 ? 7.613 -21.266 -20.078 1 97.31 70 THR A O 1
ATOM 596 N N . LYS A 1 71 ? 8.984 -22.984 -19.703 1 97.56 71 LYS A N 1
ATOM 597 C CA . LYS A 1 71 ? 10.117 -22.281 -20.297 1 97.56 71 LYS A CA 1
ATOM 598 C C . LYS A 1 71 ? 10.375 -22.781 -21.719 1 97.56 71 LYS A C 1
ATOM 600 O O . LYS A 1 71 ? 11.484 -22.641 -22.25 1 97.56 71 LYS A O 1
ATOM 605 N N . LYS A 1 72 ? 9.422 -23.422 -22.328 1 97.56 72 LYS A N 1
ATOM 606 C CA . LYS A 1 72 ? 9.422 -23.828 -23.719 1 97.56 72 LYS A CA 1
ATOM 607 C C . LYS A 1 72 ? 10.633 -24.703 -24.047 1 97.56 72 LYS A C 1
ATOM 609 O O . LYS A 1 72 ? 11.32 -24.484 -25.047 1 97.56 72 LYS A O 1
ATOM 614 N N . PHE A 1 73 ? 11 -25.484 -23.062 1 97.94 73 PHE A N 1
ATOM 615 C CA . PHE A 1 73 ? 12 -26.531 -23.172 1 97.94 73 PHE A CA 1
ATOM 616 C C . PHE A 1 73 ? 13.391 -25.938 -23.359 1 97.94 73 PHE A C 1
ATOM 618 O O . PHE A 1 73 ? 14.258 -26.562 -23.969 1 97.94 73 PHE A O 1
ATOM 625 N N . SER A 1 74 ? 13.508 -24.75 -22.922 1 97.44 74 SER A N 1
ATOM 626 C CA . SER A 1 74 ? 14.859 -24.281 -22.609 1 97.44 74 SER A CA 1
ATOM 627 C C . SER A 1 74 ? 15.344 -24.859 -21.281 1 97.44 74 SER A C 1
ATOM 629 O O . SER A 1 74 ? 14.922 -24.406 -20.219 1 97.44 74 SER A O 1
ATOM 631 N N . LEU A 1 75 ? 16.266 -25.781 -21.328 1 97.56 75 LEU A N 1
ATOM 632 C CA . LEU A 1 75 ? 16.688 -26.516 -20.141 1 97.56 75 LEU A CA 1
ATOM 633 C C . LEU A 1 75 ? 17.359 -25.578 -19.141 1 97.56 75 LEU A C 1
ATOM 635 O O . LEU A 1 75 ? 17.047 -25.609 -17.953 1 97.56 75 LEU A O 1
ATOM 639 N N . PRO A 1 76 ? 18.234 -24.609 -19.609 1 98 76 PRO A N 1
ATOM 640 C CA . PRO A 1 76 ? 18.859 -23.719 -18.641 1 98 76 PRO A CA 1
ATOM 641 C C . PRO A 1 76 ? 17.859 -22.844 -17.906 1 98 76 PRO A C 1
ATOM 643 O O . PRO A 1 76 ? 17.969 -22.641 -16.688 1 98 76 PRO A O 1
ATOM 646 N N . LEU A 1 77 ? 16.875 -22.375 -18.609 1 97.38 77 LEU A N 1
ATOM 647 C CA . LEU A 1 77 ? 15.867 -21.531 -17.984 1 97.38 77 LEU A CA 1
ATOM 648 C C . LEU A 1 77 ? 14.977 -22.344 -17.062 1 97.38 77 LEU A C 1
ATOM 650 O O . LEU A 1 77 ? 14.555 -21.859 -16 1 97.38 77 LEU A O 1
ATOM 654 N N . ALA A 1 78 ? 14.648 -23.516 -17.469 1 98 78 ALA A N 1
ATOM 655 C CA . ALA A 1 78 ? 13.867 -24.406 -16.625 1 98 78 ALA A CA 1
ATOM 656 C C . ALA A 1 78 ? 14.602 -24.719 -15.32 1 98 78 ALA A C 1
ATOM 658 O O . ALA A 1 78 ? 14.008 -24.75 -14.25 1 98 78 ALA A O 1
ATOM 659 N N . GLN A 1 79 ? 15.906 -24.984 -15.445 1 98.06 79 GLN A N 1
ATOM 660 C CA . GLN A 1 79 ? 16.75 -25.281 -14.297 1 98.06 79 GLN A CA 1
ATOM 661 C C . GLN A 1 79 ? 16.781 -24.094 -13.328 1 98.06 79 GLN A C 1
ATOM 663 O O . GLN A 1 79 ? 16.609 -24.266 -12.117 1 98.06 79 GLN A O 1
ATOM 668 N N . GLU A 1 80 ? 16.922 -22.953 -13.875 1 96.5 80 GLU A N 1
ATOM 669 C CA . GLU A 1 80 ? 16.922 -21.734 -13.062 1 96.5 80 GLU A CA 1
ATOM 670 C C . GLU A 1 80 ? 15.586 -21.578 -12.336 1 96.5 80 GLU A C 1
ATOM 672 O O . GLU A 1 80 ? 15.555 -21.203 -11.164 1 96.5 80 GLU A O 1
ATOM 677 N N . MET A 1 81 ? 14.562 -21.812 -13.008 1 96.62 81 MET A N 1
ATOM 678 C CA . MET A 1 81 ? 13.234 -21.688 -12.414 1 96.62 81 MET A CA 1
ATOM 679 C C . MET A 1 81 ? 13.039 -22.703 -11.297 1 96.62 81 MET A C 1
ATOM 681 O O . MET A 1 81 ? 12.438 -22.391 -10.266 1 96.62 81 MET A O 1
ATOM 685 N N . LEU A 1 82 ? 13.5 -23.891 -11.516 1 97.81 82 LEU A N 1
ATOM 686 C CA . LEU A 1 82 ? 13.398 -24.906 -10.469 1 97.81 82 LEU A CA 1
ATOM 687 C C . LEU A 1 82 ? 14.141 -24.469 -9.211 1 97.81 82 LEU A C 1
ATOM 689 O O . LEU A 1 82 ? 13.633 -24.641 -8.102 1 97.81 82 LEU A O 1
ATOM 693 N N . GLU A 1 83 ? 15.281 -23.938 -9.422 1 95.94 83 GLU A N 1
ATOM 694 C CA . GLU A 1 83 ? 16.047 -23.438 -8.281 1 95.94 83 GLU A CA 1
ATOM 695 C C . GLU A 1 83 ? 15.266 -22.375 -7.512 1 95.94 83 GLU A C 1
ATOM 697 O O . GLU A 1 83 ? 15.219 -22.406 -6.281 1 95.94 83 GLU A O 1
ATOM 702 N N . ARG A 1 84 ? 14.75 -21.469 -8.258 1 94 84 ARG A N 1
ATOM 703 C CA . ARG A 1 84 ? 13.969 -20.406 -7.633 1 94 84 ARG A CA 1
ATOM 704 C C . ARG A 1 84 ? 12.742 -20.969 -6.922 1 94 84 ARG A C 1
ATOM 706 O O . ARG A 1 84 ? 12.406 -20.531 -5.82 1 94 84 ARG A O 1
ATOM 713 N N . TYR A 1 85 ? 12.117 -21.859 -7.609 1 96.38 85 TYR A N 1
ATOM 714 C CA . TYR A 1 85 ? 10.945 -22.516 -7.039 1 96.38 85 TYR A CA 1
ATOM 715 C C . TYR A 1 85 ? 11.281 -23.156 -5.691 1 96.38 85 TYR A C 1
ATOM 717 O O . TYR A 1 85 ? 10.57 -22.953 -4.711 1 96.38 85 TYR A O 1
ATOM 725 N N . LEU A 1 86 ? 12.32 -23.906 -5.637 1 96.56 86 LEU A N 1
ATOM 726 C CA . LEU A 1 86 ? 12.742 -24.547 -4.402 1 96.56 86 LEU A CA 1
ATOM 727 C C . LEU A 1 86 ? 13.117 -23.516 -3.346 1 96.56 86 LEU A C 1
ATOM 729 O O . LEU A 1 86 ? 12.766 -23.672 -2.172 1 96.56 86 LEU A O 1
ATOM 733 N N . THR A 1 87 ? 13.727 -22.484 -3.779 1 94.38 87 THR A N 1
ATOM 734 C CA . THR A 1 87 ? 14.203 -21.453 -2.869 1 94.38 87 THR A CA 1
ATOM 735 C C . THR A 1 87 ? 13.031 -20.734 -2.211 1 94.38 87 THR A C 1
ATOM 737 O O . THR A 1 87 ? 13.008 -20.562 -0.99 1 94.38 87 THR A O 1
ATOM 740 N N . ILE A 1 88 ? 12.062 -20.297 -2.951 1 93.62 88 ILE A N 1
ATOM 741 C CA . ILE A 1 88 ? 10.969 -19.5 -2.404 1 93.62 88 ILE A CA 1
ATOM 742 C C . ILE A 1 88 ? 10.125 -20.359 -1.461 1 93.62 88 ILE A C 1
ATOM 744 O O . ILE A 1 88 ? 9.555 -19.844 -0.495 1 93.62 88 ILE A O 1
ATOM 748 N N . ARG A 1 89 ? 10.031 -21.609 -1.736 1 95.12 89 ARG A N 1
ATOM 749 C CA . ARG A 1 89 ? 9.281 -22.5 -0.85 1 95.12 89 ARG A CA 1
ATOM 750 C C . ARG A 1 89 ? 9.883 -22.516 0.55 1 95.12 89 ARG A C 1
ATOM 752 O O . ARG A 1 89 ? 9.164 -22.641 1.542 1 95.12 89 ARG A O 1
ATOM 759 N N . GLN A 1 90 ? 11.172 -22.328 0.612 1 93.25 90 GLN A N 1
ATOM 760 C CA . GLN A 1 90 ? 11.867 -22.328 1.897 1 93.25 90 GLN A CA 1
ATOM 761 C C . GLN A 1 90 ? 11.914 -20.938 2.498 1 93.25 90 GLN A C 1
ATOM 763 O O . GLN A 1 90 ? 11.734 -20.766 3.705 1 93.25 90 GLN A O 1
ATOM 768 N N . LEU A 1 91 ? 12.156 -19.969 1.645 1 90.75 91 LEU A N 1
ATOM 769 C CA . LEU A 1 91 ? 12.258 -18.594 2.113 1 90.75 91 LEU A CA 1
ATOM 770 C C . LEU A 1 91 ? 10.914 -18.109 2.65 1 90.75 91 LEU A C 1
ATOM 772 O O . LEU A 1 91 ? 10.867 -17.375 3.641 1 90.75 91 LEU A O 1
ATOM 776 N N . TYR A 1 92 ? 9.867 -18.453 1.941 1 93.31 92 TYR A N 1
ATOM 777 C CA . TYR A 1 92 ? 8.523 -18.047 2.322 1 93.31 92 TYR A CA 1
ATOM 778 C C . TYR A 1 92 ? 7.676 -19.266 2.703 1 93.31 92 TYR A C 1
ATOM 780 O O . TYR A 1 92 ? 6.59 -19.453 2.158 1 93.31 92 TYR A O 1
ATOM 788 N N . SER A 1 93 ? 8.148 -19.922 3.727 1 94.5 93 SER A N 1
ATOM 789 C CA . SER A 1 93 ? 7.547 -21.188 4.129 1 94.5 93 SER A CA 1
ATOM 790 C C . SER A 1 93 ? 6.117 -21 4.621 1 94.5 93 SER A C 1
ATOM 792 O O . SER A 1 93 ? 5.277 -21.891 4.477 1 94.5 93 SER A O 1
ATOM 794 N N . HIS A 1 94 ? 5.816 -19.859 5.09 1 94.06 94 HIS A N 1
ATOM 795 C CA . HIS A 1 94 ? 4.48 -19.594 5.613 1 94.06 94 HIS A CA 1
ATOM 796 C C . HIS A 1 94 ? 3.453 -19.516 4.488 1 94.06 94 HIS A C 1
ATOM 798 O O . HIS A 1 94 ? 2.25 -19.609 4.734 1 94.06 94 HIS A O 1
ATOM 804 N N . TRP A 1 95 ? 3.916 -19.375 3.229 1 95.44 95 TRP A N 1
ATOM 805 C CA . TRP A 1 95 ? 3.029 -19.344 2.07 1 95.44 95 TRP A CA 1
ATOM 806 C C . TRP A 1 95 ? 3.027 -20.688 1.354 1 95.44 95 TRP A C 1
ATOM 808 O O . TRP A 1 95 ? 1.994 -21.125 0.836 1 95.44 95 TRP A O 1
ATOM 818 N N . PHE A 1 96 ? 4.203 -21.359 1.341 1 96.44 96 PHE A N 1
ATOM 819 C CA . PHE A 1 96 ? 4.375 -22.406 0.347 1 96.44 96 PHE A CA 1
ATOM 820 C C . PHE A 1 96 ? 4.594 -23.766 1.021 1 96.44 96 PHE A C 1
ATOM 822 O O . PHE A 1 96 ? 4.668 -24.797 0.35 1 96.44 96 PHE A O 1
ATOM 829 N N . GLN A 1 97 ? 4.668 -23.844 2.336 1 96.06 97 GLN A N 1
ATOM 830 C CA . GLN A 1 97 ? 4.832 -25.125 3.033 1 96.06 97 GLN A CA 1
ATOM 831 C C . GLN A 1 97 ? 3.619 -25.438 3.904 1 96.06 97 GLN A C 1
ATOM 833 O O . GLN A 1 97 ? 2.717 -24.609 4.043 1 96.06 97 GLN A O 1
ATOM 838 N N . LYS A 1 98 ? 3.588 -26.656 4.359 1 95.75 98 LYS A N 1
ATOM 839 C CA . LYS A 1 98 ? 2.49 -27.156 5.188 1 95.75 98 LYS A CA 1
ATOM 840 C C . LYS A 1 98 ? 1.147 -26.969 4.488 1 95.75 98 LYS A C 1
ATOM 842 O O . LYS A 1 98 ? 0.21 -26.422 5.074 1 95.75 98 LYS A O 1
ATOM 847 N N . LEU A 1 99 ? 1.195 -27.312 3.268 1 97.44 99 LEU A N 1
ATOM 848 C CA . LEU A 1 99 ? -0.035 -27.25 2.486 1 97.44 99 LEU A CA 1
ATOM 849 C C . LEU A 1 99 ? -1 -28.359 2.902 1 97.44 99 LEU A C 1
ATOM 851 O O . LEU A 1 99 ? -1.181 -29.328 2.174 1 97.44 99 LEU A O 1
ATOM 855 N N . ASP A 1 100 ? -1.65 -28.172 3.994 1 96.62 100 ASP A N 1
ATOM 856 C CA . ASP A 1 100 ? -2.514 -29.141 4.648 1 96.62 100 ASP A CA 1
ATOM 857 C C . ASP A 1 100 ? -3.988 -28.797 4.441 1 96.62 100 ASP A C 1
ATOM 859 O O . ASP A 1 100 ? -4.516 -27.891 5.09 1 96.62 100 ASP A O 1
ATOM 863 N N . ILE A 1 101 ? -4.68 -29.578 3.686 1 96.5 101 ILE A N 1
ATOM 864 C CA . ILE A 1 101 ? -6.07 -29.297 3.348 1 96.5 101 ILE A CA 1
ATOM 865 C C . ILE A 1 101 ? -6.965 -29.609 4.543 1 96.5 101 ILE A C 1
ATOM 867 O O . ILE A 1 101 ? -8.141 -29.234 4.566 1 96.5 101 ILE A O 1
ATOM 871 N N . ASP A 1 102 ? -6.395 -30.344 5.523 1 96.12 102 ASP A N 1
ATOM 872 C CA . ASP A 1 102 ? -7.172 -30.703 6.711 1 96.12 102 ASP A CA 1
ATOM 873 C C . ASP A 1 102 ? -7.039 -29.625 7.789 1 96.12 102 ASP A C 1
ATOM 875 O O . ASP A 1 102 ? -7.699 -29.703 8.828 1 96.12 102 ASP A O 1
ATOM 879 N N . ASP A 1 103 ? -6.148 -28.672 7.609 1 97.06 103 ASP A N 1
ATOM 880 C CA . ASP A 1 103 ? -6.145 -27.531 8.508 1 97.06 103 ASP A CA 1
ATOM 881 C C . ASP A 1 103 ? -7.52 -26.875 8.562 1 97.06 103 ASP A C 1
ATOM 883 O O . ASP A 1 103 ? -8.078 -26.5 7.523 1 97.06 103 ASP A O 1
ATOM 887 N N . PRO A 1 104 ? -8.094 -26.719 9.695 1 97.62 104 PRO A N 1
ATOM 888 C CA . PRO A 1 104 ? -9.484 -26.266 9.797 1 97.62 104 PRO A CA 1
ATOM 889 C C . PRO A 1 104 ? -9.711 -24.906 9.156 1 97.62 104 PRO A C 1
ATOM 891 O O . PRO A 1 104 ? -10.766 -24.656 8.562 1 97.62 104 PRO A O 1
ATOM 894 N N . GLU A 1 105 ? -8.773 -23.969 9.305 1 97.81 105 GLU A N 1
ATOM 895 C CA . GLU A 1 105 ? -8.93 -22.641 8.711 1 97.81 105 GLU A CA 1
ATOM 896 C C . GLU A 1 105 ? -8.836 -22.703 7.188 1 97.81 105 GLU A C 1
ATOM 898 O O . GLU A 1 105 ? -9.602 -22.031 6.484 1 97.81 105 GLU A O 1
ATOM 903 N N . ILE A 1 106 ? -7.918 -23.5 6.703 1 98 106 ILE A N 1
ATOM 904 C CA . ILE A 1 106 ? -7.773 -23.688 5.262 1 98 106 ILE A CA 1
ATOM 905 C C . ILE A 1 106 ? -9.031 -24.344 4.699 1 98 106 ILE A C 1
ATOM 907 O O . ILE A 1 106 ? -9.57 -23.906 3.686 1 98 106 ILE A O 1
ATOM 911 N N . ALA A 1 107 ? -9.469 -25.359 5.387 1 98 107 ALA A N 1
ATOM 912 C CA . ALA A 1 107 ? -10.672 -26.078 4.965 1 98 107 ALA A CA 1
ATOM 913 C C . ALA A 1 107 ? -11.883 -25.141 4.922 1 98 107 ALA A C 1
ATOM 915 O O . ALA A 1 107 ? -12.703 -25.219 4.008 1 98 107 ALA A O 1
ATOM 916 N N . ALA A 1 108 ? -11.961 -24.312 5.898 1 98.38 108 ALA A N 1
ATOM 917 C CA . ALA A 1 108 ? -13.078 -23.391 5.969 1 98.38 108 ALA A CA 1
ATOM 918 C C . ALA A 1 108 ? -13.062 -22.422 4.789 1 98.38 108 ALA A C 1
ATOM 920 O O . ALA A 1 108 ? -14.109 -22.109 4.211 1 98.38 108 ALA A O 1
ATOM 921 N N . ILE A 1 109 ? -11.914 -21.875 4.41 1 98.44 109 ILE A N 1
ATOM 922 C CA . ILE A 1 109 ? -11.773 -20.938 3.299 1 98.44 109 ILE A CA 1
ATOM 923 C C . ILE A 1 109 ? -12.156 -21.625 1.992 1 98.44 109 ILE A C 1
ATOM 925 O O . ILE A 1 109 ? -12.852 -21.047 1.156 1 98.44 109 ILE A O 1
ATOM 929 N N . ILE A 1 110 ? -11.734 -22.859 1.836 1 98.12 110 ILE A N 1
ATOM 930 C CA . ILE A 1 110 ? -12.07 -23.641 0.652 1 98.12 110 ILE A CA 1
ATOM 931 C C . ILE A 1 110 ? -13.578 -23.875 0.605 1 98.12 110 ILE A C 1
ATOM 933 O O . ILE A 1 110 ? -14.211 -23.703 -0.438 1 98.12 110 ILE A O 1
ATOM 937 N N . ASP A 1 111 ? -14.156 -24.188 1.74 1 97.94 111 ASP A N 1
ATOM 938 C CA . ASP A 1 111 ? -15.594 -24.453 1.838 1 97.94 111 ASP A CA 1
ATOM 939 C C . ASP A 1 111 ? -16.406 -23.203 1.503 1 97.94 111 ASP A C 1
ATOM 941 O O . ASP A 1 111 ? -17.5 -23.297 0.95 1 97.94 111 ASP A O 1
ATOM 945 N N . ASP A 1 112 ? -15.836 -22.125 1.816 1 97.75 112 ASP A N 1
ATOM 946 C CA . ASP A 1 112 ? -16.531 -20.859 1.59 1 97.75 112 ASP A CA 1
ATOM 947 C C . ASP A 1 112 ? -16.516 -20.484 0.11 1 97.75 112 ASP A C 1
ATOM 949 O O . ASP A 1 112 ? -17.25 -19.594 -0.316 1 97.75 112 ASP A O 1
ATOM 953 N N . GLY A 1 113 ? -15.703 -21.109 -0.663 1 97.94 113 GLY A N 1
ATOM 954 C CA . GLY A 1 113 ? -15.695 -20.891 -2.1 1 97.94 113 GLY A CA 1
ATOM 955 C C . GLY A 1 113 ? -14.859 -19.688 -2.51 1 97.94 113 GLY A C 1
ATOM 956 O O . GLY A 1 113 ? -15.148 -19.047 -3.523 1 97.94 113 GLY A O 1
ATOM 957 N N . TYR A 1 114 ? -13.82 -19.328 -1.758 1 98.25 114 TYR A N 1
ATOM 958 C CA . TYR A 1 114 ? -12.938 -18.219 -2.062 1 98.25 114 TYR A CA 1
ATOM 959 C C . TYR A 1 114 ? -12.188 -18.453 -3.371 1 98.25 114 TYR A C 1
ATOM 961 O O . TYR A 1 114 ? -12.023 -17.531 -4.172 1 98.25 114 TYR A O 1
ATOM 969 N N . LEU A 1 115 ? -11.773 -19.578 -3.621 1 98.38 115 LEU A N 1
ATOM 970 C CA . LEU A 1 115 ? -10.969 -19.953 -4.777 1 98.38 115 LEU A CA 1
ATOM 971 C C . LEU A 1 115 ? -11.344 -21.344 -5.277 1 98.38 115 LEU A C 1
ATOM 973 O O . LEU A 1 115 ? -11.195 -22.328 -4.551 1 98.38 115 LEU A O 1
ATOM 977 N N . VAL A 1 116 ? -11.836 -21.406 -6.52 1 98.38 116 VAL A N 1
ATOM 978 C CA . VAL A 1 116 ? -12.398 -22.656 -7.012 1 98.38 116 VAL A CA 1
ATOM 979 C C . VAL A 1 116 ? -12 -22.859 -8.477 1 98.38 116 VAL A C 1
ATOM 981 O O . VAL A 1 116 ? -12.172 -21.969 -9.297 1 98.38 116 VAL A O 1
ATOM 984 N N . PRO A 1 117 ? -11.391 -23.938 -8.797 1 98.38 117 PRO A N 1
ATOM 985 C CA . PRO A 1 117 ? -11.188 -24.234 -10.219 1 98.38 117 PRO A CA 1
ATOM 986 C C . PRO A 1 117 ? -12.484 -24.609 -10.938 1 98.38 117 PRO A C 1
ATOM 988 O O . PRO A 1 117 ? -13.312 -25.328 -10.375 1 98.38 117 PRO A O 1
ATOM 991 N N . MET A 1 118 ? -12.625 -24.156 -12.109 1 97.94 118 MET A N 1
ATOM 992 C CA . MET A 1 118 ? -13.805 -24.5 -12.906 1 97.94 118 MET A CA 1
ATOM 993 C C . MET A 1 118 ? -13.711 -25.922 -13.422 1 97.94 118 MET A C 1
ATOM 995 O O . MET A 1 118 ? -12.617 -26.484 -13.539 1 97.94 118 MET A O 1
ATOM 999 N N . LEU A 1 119 ? -14.852 -26.5 -13.703 1 97.19 119 LEU A N 1
ATOM 1000 C CA . LEU A 1 119 ? -14.914 -27.891 -14.141 1 97.19 119 LEU A CA 1
ATOM 1001 C C . LEU A 1 119 ? -14.539 -28.016 -15.609 1 97.19 119 LEU A C 1
ATOM 1003 O O . LEU A 1 119 ? -13.984 -29.031 -16.031 1 97.19 119 LEU A O 1
ATOM 1007 N N . LYS A 1 120 ? -14.883 -27.031 -16.328 1 96.62 120 LYS A N 1
ATOM 1008 C CA . LYS A 1 120 ? -14.617 -27.031 -17.766 1 96.62 120 LYS A CA 1
ATOM 1009 C C . LYS A 1 120 ? -13.484 -26.078 -18.125 1 96.62 120 LYS A C 1
ATOM 1011 O O . LYS A 1 120 ? -13.242 -25.109 -17.406 1 96.62 120 LYS A O 1
ATOM 1016 N N . ARG A 1 121 ? -12.797 -26.359 -19.156 1 96.75 121 ARG A N 1
ATOM 1017 C CA . ARG A 1 121 ? -11.75 -25.5 -19.703 1 96.75 121 ARG A CA 1
ATOM 1018 C C . ARG A 1 121 ? -12.328 -24.453 -20.641 1 96.75 121 ARG A C 1
ATOM 1020 O O . ARG A 1 121 ? -13.461 -24.594 -21.125 1 96.75 121 ARG A O 1
ATOM 1027 N N . ASP A 1 122 ? -11.594 -23.391 -20.844 1 95.31 122 ASP A N 1
ATOM 1028 C CA . ASP A 1 122 ? -12.102 -22.375 -21.75 1 95.31 122 ASP A CA 1
ATOM 1029 C C . ASP A 1 122 ? -11.867 -22.75 -23.203 1 95.31 122 ASP A C 1
ATOM 1031 O O . ASP A 1 122 ? -11.422 -23.859 -23.5 1 95.31 122 ASP A O 1
ATOM 1035 N N . GLN A 1 123 ? -12.242 -21.828 -24.156 1 93.06 123 GLN A N 1
ATOM 1036 C CA . GLN A 1 123 ? -12.234 -22.109 -25.594 1 93.06 123 GLN A CA 1
ATOM 1037 C C . GLN A 1 123 ? -10.812 -22.344 -26.109 1 93.06 123 GLN A C 1
ATOM 1039 O O . GLN A 1 123 ? -10.625 -22.922 -27.172 1 93.06 123 GLN A O 1
ATOM 1044 N N . HIS A 1 124 ? -9.836 -21.984 -25.344 1 95 124 HIS A N 1
ATOM 1045 C CA . HIS A 1 124 ? -8.445 -22.156 -25.75 1 95 124 HIS A CA 1
ATOM 1046 C C . HIS A 1 124 ? -7.809 -23.344 -25.047 1 95 124 HIS A C 1
ATOM 1048 O O . HIS A 1 124 ? -6.598 -23.562 -25.141 1 95 124 HIS A O 1
ATOM 1054 N N . GLY A 1 125 ? -8.602 -24.125 -24.25 1 96.06 125 GLY A N 1
ATOM 1055 C CA . GLY A 1 125 ? -8.133 -25.328 -23.562 1 96.06 125 GLY A CA 1
ATOM 1056 C C . GLY A 1 125 ? -7.5 -25.031 -22.219 1 96.06 125 GLY A C 1
ATOM 1057 O O . GLY A 1 125 ? -6.973 -25.922 -21.562 1 96.06 125 GLY A O 1
ATOM 1058 N N . ARG A 1 126 ? -7.574 -23.828 -21.766 1 97.69 126 ARG A N 1
ATOM 1059 C CA . ARG A 1 126 ? -6.934 -23.391 -20.531 1 97.69 126 ARG A CA 1
ATOM 1060 C C . ARG A 1 126 ? -7.777 -23.75 -19.312 1 97.69 126 ARG A C 1
ATOM 1062 O O . ARG A 1 126 ? -9.008 -23.766 -19.391 1 97.69 126 ARG A O 1
ATOM 1069 N N . LYS A 1 127 ? -7.094 -24.094 -18.219 1 98.12 127 LYS A N 1
ATOM 1070 C CA . LYS A 1 127 ? -7.781 -24.281 -16.938 1 98.12 127 LYS A CA 1
ATOM 1071 C C . LYS A 1 127 ? -8.211 -22.938 -16.344 1 98.12 127 LYS A C 1
ATOM 1073 O O . LYS A 1 127 ? -7.414 -22 -16.281 1 98.12 127 LYS A O 1
ATOM 1078 N N . VAL A 1 128 ? -9.445 -22.828 -15.953 1 98.12 128 VAL A N 1
ATOM 1079 C CA . VAL A 1 128 ? -9.984 -21.578 -15.43 1 98.12 128 VAL A CA 1
ATOM 1080 C C . VAL A 1 128 ? -10.117 -21.656 -13.914 1 98.12 128 VAL A C 1
ATOM 1082 O O . VAL A 1 128 ? -10.68 -22.625 -13.391 1 98.12 128 VAL A O 1
ATOM 1085 N N . LEU A 1 129 ? -9.562 -20.719 -13.258 1 98.19 129 LEU A N 1
ATOM 1086 C CA . LEU A 1 129 ? -9.656 -20.578 -11.805 1 98.19 129 LEU A CA 1
ATOM 1087 C C . LEU A 1 129 ? -10.477 -19.344 -11.438 1 98.19 129 LEU A C 1
ATOM 1089 O O . LEU A 1 129 ? -10.367 -18.297 -12.078 1 98.19 129 LEU A O 1
ATOM 1093 N N . MET A 1 130 ? -11.289 -19.484 -10.414 1 98.25 130 MET A N 1
ATOM 1094 C CA . MET A 1 130 ? -12.125 -18.359 -10.016 1 98.25 130 MET A CA 1
ATOM 1095 C C . MET A 1 130 ? -11.906 -18 -8.547 1 98.25 130 MET A C 1
ATOM 1097 O O . MET A 1 130 ? -11.93 -18.891 -7.691 1 98.25 130 MET A O 1
ATOM 1101 N N . SER A 1 131 ? -11.68 -16.797 -8.297 1 98.06 131 SER A N 1
ATOM 1102 C CA . SER A 1 131 ? -11.602 -16.281 -6.93 1 98.06 131 SER A CA 1
ATOM 1103 C C . SER A 1 131 ? -12.75 -15.305 -6.641 1 98.06 131 SER A C 1
ATOM 1105 O O . SER A 1 131 ? -13.164 -14.547 -7.52 1 98.06 131 SER A O 1
ATOM 1107 N N . CYS A 1 132 ? -13.258 -15.391 -5.488 1 97.44 132 CYS A N 1
ATOM 1108 C CA . CYS A 1 132 ? -14.297 -14.484 -4.996 1 97.44 132 CYS A CA 1
ATOM 1109 C C . CYS A 1 132 ? -13.836 -13.766 -3.732 1 97.44 132 CYS A C 1
ATOM 1111 O O . CYS A 1 132 ? -13.891 -14.336 -2.641 1 97.44 132 CYS A O 1
ATOM 1113 N N . ALA A 1 133 ? -13.609 -12.5 -3.85 1 96.38 133 ALA A N 1
ATOM 1114 C CA . ALA A 1 133 ? -13.016 -11.742 -2.752 1 96.38 133 ALA A CA 1
ATOM 1115 C C . ALA A 1 133 ? -13.945 -11.719 -1.541 1 96.38 133 ALA A C 1
ATOM 1117 O O . ALA A 1 133 ? -13.492 -11.844 -0.401 1 96.38 133 ALA A O 1
ATOM 1118 N N . GLY A 1 134 ? -15.195 -11.594 -1.79 1 96.69 134 GLY A N 1
ATOM 1119 C CA . GLY A 1 134 ? -16.172 -11.484 -0.714 1 96.69 134 GLY A CA 1
ATOM 1120 C C . GLY A 1 134 ? -16.281 -12.758 0.108 1 96.69 134 GLY A C 1
ATOM 1121 O O . GLY A 1 134 ? -16.875 -12.75 1.19 1 96.69 134 GLY A O 1
ATOM 1122 N N . ARG A 1 135 ? -15.719 -13.789 -0.371 1 97.31 135 ARG A N 1
ATOM 1123 C CA . ARG A 1 135 ? -15.844 -15.07 0.309 1 97.31 135 ARG A CA 1
ATOM 1124 C C . ARG A 1 135 ? -14.609 -15.359 1.157 1 97.31 135 ARG A C 1
ATOM 1126 O O . ARG A 1 135 ? -14.477 -16.453 1.711 1 97.31 135 ARG A O 1
ATOM 1133 N N . PHE A 1 136 ? -13.734 -14.469 1.229 1 97.75 136 PHE A N 1
ATOM 1134 C CA . PHE A 1 136 ? -12.617 -14.484 2.166 1 97.75 136 PHE A CA 1
ATOM 1135 C C . PHE A 1 136 ? -12.836 -13.477 3.287 1 97.75 136 PHE A C 1
ATOM 1137 O O . PHE A 1 136 ? -13.016 -12.281 3.033 1 97.75 136 PHE A O 1
ATOM 1144 N N . ASP A 1 137 ? -12.82 -13.953 4.508 1 96.62 137 ASP A N 1
ATOM 1145 C CA . ASP A 1 137 ? -13.062 -13.078 5.652 1 96.62 137 ASP A CA 1
ATOM 1146 C C . ASP A 1 137 ? -11.75 -12.531 6.203 1 96.62 137 ASP A C 1
ATOM 1148 O O . ASP A 1 137 ? -11.07 -13.195 6.988 1 96.62 137 ASP A O 1
ATOM 1152 N N . PRO A 1 138 ? -11.461 -11.352 5.855 1 93.75 138 PRO A N 1
ATOM 1153 C CA . PRO A 1 138 ? -10.172 -10.797 6.262 1 93.75 138 PRO A CA 1
ATOM 1154 C C . PRO A 1 138 ? -10.117 -10.461 7.75 1 93.75 138 PRO A C 1
ATOM 1156 O O . PRO A 1 138 ? -9.062 -10.07 8.258 1 93.75 138 PRO A O 1
ATOM 1159 N N . THR A 1 139 ? -11.172 -10.523 8.477 1 91 139 THR A N 1
ATOM 1160 C CA . THR A 1 139 ? -11.172 -10.312 9.914 1 91 139 THR A CA 1
ATOM 1161 C C . THR A 1 139 ? -10.812 -11.602 10.656 1 91 139 THR A C 1
ATOM 1163 O O . THR A 1 139 ? -10.422 -11.562 11.82 1 91 139 THR A O 1
ATOM 1166 N N . LYS A 1 140 ? -10.914 -12.68 9.977 1 94.56 140 LYS A N 1
ATOM 1167 C CA . LYS A 1 140 ? -10.664 -13.984 10.586 1 94.56 140 LYS A CA 1
ATOM 1168 C C . LYS A 1 140 ? -9.344 -14.57 10.117 1 94.56 140 LYS A C 1
ATOM 1170 O O . LYS A 1 140 ? -8.68 -15.305 10.852 1 94.56 140 LYS A O 1
ATOM 1175 N N . TYR A 1 141 ? -9.023 -14.266 8.852 1 95.88 141 TYR A N 1
ATOM 1176 C CA . TYR A 1 141 ? -7.883 -14.93 8.234 1 95.88 141 TYR A CA 1
ATOM 1177 C C . TYR A 1 141 ? -6.82 -13.922 7.82 1 95.88 141 TYR A C 1
ATOM 1179 O O . TYR A 1 141 ? -7.125 -12.75 7.598 1 95.88 141 TYR A O 1
ATOM 1187 N N . THR A 1 142 ? -5.621 -14.375 7.707 1 93.81 142 THR A N 1
ATOM 1188 C CA . THR A 1 142 ? -4.484 -13.516 7.383 1 93.81 142 THR A CA 1
ATOM 1189 C C . THR A 1 142 ? -4.082 -13.688 5.922 1 93.81 142 THR A C 1
ATOM 1191 O O . THR A 1 142 ? -4.621 -14.539 5.219 1 93.81 142 THR A O 1
ATOM 1194 N N . SER A 1 143 ? -3.158 -12.867 5.523 1 92.12 143 SER A N 1
ATOM 1195 C CA . SER A 1 143 ? -2.609 -12.969 4.176 1 92.12 143 SER A CA 1
ATOM 1196 C C . SER A 1 143 ? -1.92 -14.312 3.961 1 92.12 143 SER A C 1
ATOM 1198 O O . SER A 1 143 ? -1.913 -14.836 2.848 1 92.12 143 SER A O 1
ATOM 1200 N N . ALA A 1 144 ? -1.355 -14.875 4.988 1 94.69 144 ALA A N 1
ATOM 1201 C CA . ALA A 1 144 ? -0.716 -16.188 4.875 1 94.69 144 ALA A CA 1
ATOM 1202 C C . ALA A 1 144 ? -1.734 -17.266 4.512 1 94.69 144 ALA A C 1
ATOM 1204 O O . ALA A 1 144 ? -1.448 -18.141 3.707 1 94.69 144 ALA A O 1
ATOM 1205 N N . HIS A 1 145 ? -2.877 -17.172 5.145 1 96.5 145 HIS A N 1
ATOM 1206 C CA . HIS A 1 145 ? -3.943 -18.109 4.793 1 96.5 145 HIS A CA 1
ATOM 1207 C C . HIS A 1 145 ? -4.324 -17.969 3.32 1 96.5 145 HIS A C 1
ATOM 1209 O O . HIS A 1 145 ? -4.5 -18.984 2.629 1 96.5 145 HIS A O 1
ATOM 1215 N N . MET A 1 146 ? -4.465 -16.734 2.943 1 96.31 146 MET A N 1
ATOM 1216 C CA . MET A 1 146 ? -4.824 -16.469 1.554 1 96.31 146 MET A CA 1
ATOM 1217 C C . MET A 1 146 ? -3.799 -17.062 0.6 1 96.31 146 MET A C 1
ATOM 1219 O O . MET A 1 146 ? -4.16 -17.781 -0.334 1 96.31 146 MET A O 1
ATOM 1223 N N . ALA A 1 147 ? -2.561 -16.766 0.862 1 96.25 147 ALA A N 1
ATOM 1224 C CA . ALA A 1 147 ? -1.476 -17.266 0.014 1 96.25 147 ALA A CA 1
ATOM 1225 C C . ALA A 1 147 ? -1.425 -18.781 0.013 1 96.25 147 ALA A C 1
ATOM 1227 O O . ALA A 1 147 ? -1.194 -19.406 -1.028 1 96.25 147 ALA A O 1
ATOM 1228 N N . ARG A 1 148 ? -1.655 -19.391 1.106 1 97.06 148 ARG A N 1
ATOM 1229 C CA . ARG A 1 148 ? -1.595 -20.844 1.215 1 97.06 148 ARG A CA 1
ATOM 1230 C C . ARG A 1 148 ? -2.709 -21.5 0.407 1 97.06 148 ARG A C 1
ATOM 1232 O O . ARG A 1 148 ? -2.498 -22.547 -0.221 1 97.06 148 ARG A O 1
ATOM 1239 N N . VAL A 1 149 ? -3.83 -20.953 0.48 1 97.75 149 VAL A N 1
ATOM 1240 C CA . VAL A 1 149 ? -4.938 -21.5 -0.292 1 97.75 149 VAL A CA 1
ATOM 1241 C C . VAL A 1 149 ? -4.609 -21.453 -1.782 1 97.75 149 VAL A C 1
ATOM 1243 O O . VAL A 1 149 ? -4.855 -22.406 -2.516 1 97.75 149 VAL A O 1
ATOM 1246 N N . HIS A 1 150 ? -4.082 -20.344 -2.221 1 97.38 150 HIS A N 1
ATOM 1247 C CA . HIS A 1 150 ? -3.65 -20.25 -3.611 1 97.38 150 HIS A CA 1
ATOM 1248 C C . HIS A 1 150 ? -2.564 -21.281 -3.92 1 97.38 150 HIS A C 1
ATOM 1250 O O . HIS A 1 150 ? -2.582 -21.906 -4.98 1 97.38 150 HIS A O 1
ATOM 1256 N N . SER A 1 151 ? -1.639 -21.422 -3.025 1 97.19 151 SER A N 1
ATOM 1257 C CA . SER A 1 151 ? -0.565 -22.391 -3.207 1 97.19 151 SER A CA 1
ATOM 1258 C C . SER A 1 151 ? -1.117 -23.812 -3.328 1 97.19 151 SER A C 1
ATOM 1260 O O . SER A 1 151 ? -0.688 -24.578 -4.191 1 97.19 151 SER A O 1
ATOM 1262 N N . ILE A 1 152 ? -2.047 -24.141 -2.494 1 97.94 152 ILE A N 1
ATOM 1263 C CA . ILE A 1 152 ? -2.664 -25.469 -2.506 1 97.94 152 ILE A CA 1
ATOM 1264 C C . ILE A 1 152 ? -3.332 -25.719 -3.857 1 97.94 152 ILE A C 1
ATOM 1266 O O . ILE A 1 152 ? -3.121 -26.75 -4.48 1 97.94 152 ILE A O 1
ATOM 1270 N N . LEU A 1 153 ? -4.098 -24.766 -4.258 1 97.44 153 LEU A N 1
ATOM 1271 C CA . LEU A 1 153 ? -4.82 -24.922 -5.516 1 97.44 153 LEU A CA 1
ATOM 1272 C C . LEU A 1 153 ? -3.85 -25.094 -6.68 1 97.44 153 LEU A C 1
ATOM 1274 O O . LEU A 1 153 ? -3.982 -26.031 -7.465 1 97.44 153 LEU A O 1
ATOM 1278 N N . VAL A 1 154 ? -2.904 -24.219 -6.773 1 95.5 154 VAL A N 1
ATOM 1279 C CA . VAL A 1 154 ? -1.978 -24.219 -7.902 1 95.5 154 VAL A CA 1
ATOM 1280 C C . VAL A 1 154 ? -1.176 -25.516 -7.91 1 95.5 154 VAL A C 1
ATOM 1282 O O . VAL A 1 154 ? -1.051 -26.172 -8.945 1 95.5 154 VAL A O 1
ATOM 1285 N N . GLU A 1 155 ? -0.705 -25.922 -6.773 1 97 155 GLU A N 1
ATOM 1286 C CA . GLU A 1 155 ? 0.087 -27.141 -6.68 1 97 155 GLU A CA 1
ATOM 1287 C C . GLU A 1 155 ? -0.748 -28.359 -7.035 1 97 155 GLU A C 1
ATOM 1289 O O . GLU A 1 155 ? -0.235 -29.328 -7.613 1 97 155 GLU A O 1
ATOM 1294 N N . ALA A 1 156 ? -1.948 -28.312 -6.676 1 96.88 156 ALA A N 1
ATOM 1295 C CA . ALA A 1 156 ? -2.826 -29.438 -6.953 1 96.88 156 ALA A CA 1
ATOM 1296 C C . ALA A 1 156 ? -3.1 -29.578 -8.445 1 96.88 156 ALA A C 1
ATOM 1298 O O . ALA A 1 156 ? -3.395 -30.672 -8.938 1 96.88 156 ALA A O 1
ATOM 1299 N N . LEU A 1 157 ? -2.93 -28.5 -9.148 1 95.94 157 LEU A N 1
ATOM 1300 C CA . LEU A 1 157 ? -3.389 -28.5 -10.539 1 95.94 157 LEU A CA 1
ATOM 1301 C C . LEU A 1 157 ? -2.207 -28.516 -11.5 1 95.94 157 LEU A C 1
ATOM 1303 O O . LEU A 1 157 ? -2.371 -28.797 -12.688 1 95.94 157 LEU A O 1
ATOM 1307 N N . MET A 1 158 ? -1.01 -28.297 -11.07 1 96.31 158 MET A N 1
ATOM 1308 C CA . MET A 1 158 ? 0.132 -28.016 -11.945 1 96.31 158 MET A CA 1
ATOM 1309 C C . MET A 1 158 ? 0.627 -29.297 -12.609 1 96.31 158 MET A C 1
ATOM 1311 O O . MET A 1 158 ? 1.393 -29.25 -13.578 1 96.31 158 MET A O 1
ATOM 1315 N N . ASP A 1 159 ? 0.173 -30.484 -12.148 1 95.88 159 ASP A N 1
ATOM 1316 C CA . ASP A 1 159 ? 0.624 -31.734 -12.766 1 95.88 159 ASP A CA 1
ATOM 1317 C C . ASP A 1 159 ? -0.305 -32.156 -13.898 1 95.88 159 ASP A C 1
ATOM 1319 O O . ASP A 1 159 ? -0.026 -33.125 -14.617 1 95.88 159 ASP A O 1
ATOM 1323 N N . ASP A 1 160 ? -1.391 -31.484 -14.016 1 96.56 160 ASP A N 1
ATOM 1324 C CA . ASP A 1 160 ? -2.271 -31.75 -15.148 1 96.56 160 ASP A CA 1
ATOM 1325 C C . ASP A 1 160 ? -1.607 -31.344 -16.469 1 96.56 160 ASP A C 1
ATOM 1327 O O . ASP A 1 160 ? -1.301 -30.172 -16.688 1 96.56 160 ASP A O 1
ATOM 1331 N N . GLU A 1 161 ? -1.435 -32.281 -17.328 1 97.44 161 GLU A N 1
ATOM 1332 C CA . GLU A 1 161 ? -0.617 -32.062 -18.516 1 97.44 161 GLU A CA 1
ATOM 1333 C C . GLU A 1 161 ? -1.286 -31.062 -19.469 1 97.44 161 GLU A C 1
ATOM 1335 O O . GLU A 1 161 ? -0.611 -30.266 -20.125 1 97.44 161 GLU A O 1
ATOM 1340 N N . LYS A 1 162 ? -2.58 -31.172 -19.625 1 97.38 162 LYS A N 1
ATOM 1341 C CA . LYS A 1 162 ? -3.264 -30.219 -20.5 1 97.38 162 LYS A CA 1
ATOM 1342 C C . LYS A 1 162 ? -3.059 -28.781 -20.016 1 97.38 162 LYS A C 1
ATOM 1344 O O . LYS A 1 162 ? -2.828 -27.875 -20.812 1 97.38 162 LYS A O 1
ATOM 1349 N N . SER A 1 163 ? -3.111 -28.609 -18.719 1 97.31 163 SER A N 1
ATOM 1350 C CA . SER A 1 163 ? -2.898 -27.297 -18.141 1 97.31 163 SER A CA 1
ATOM 1351 C C . SER A 1 163 ? -1.456 -26.828 -18.312 1 97.31 163 SER A C 1
ATOM 1353 O O . SER A 1 163 ? -1.194 -25.641 -18.469 1 97.31 163 SER A O 1
ATOM 1355 N N . GLN A 1 164 ? -0.554 -27.766 -18.297 1 98 164 GLN A N 1
ATOM 1356 C CA . GLN A 1 164 ? 0.846 -27.438 -18.516 1 98 164 GLN A CA 1
ATOM 1357 C C . GLN A 1 164 ? 1.06 -26.906 -19.938 1 98 164 GLN A C 1
ATOM 1359 O O . GLN A 1 164 ? 1.933 -26.078 -20.172 1 98 164 GLN A O 1
ATOM 1364 N N . VAL A 1 165 ? 0.249 -27.406 -20.812 1 98.06 165 VAL A N 1
ATOM 1365 C CA . VAL A 1 165 ? 0.427 -27.062 -22.219 1 98.06 165 VAL A CA 1
ATOM 1366 C C . VAL A 1 165 ? -0.378 -25.812 -22.547 1 98.06 165 VAL A C 1
ATOM 1368 O O . VAL A 1 165 ? 0.149 -24.859 -23.125 1 98.06 165 VAL A O 1
ATOM 1371 N N . TYR A 1 166 ? -1.623 -25.766 -22.109 1 97.94 166 TYR A N 1
ATOM 1372 C CA . TYR A 1 166 ? -2.529 -24.703 -22.547 1 97.94 166 TYR A CA 1
ATOM 1373 C C . TYR A 1 166 ? -2.492 -23.531 -21.594 1 97.94 166 TYR A C 1
ATOM 1375 O O . TYR A 1 166 ? -2.838 -22.406 -21.969 1 97.94 166 TYR A O 1
ATOM 1383 N N . GLY A 1 167 ? -2.199 -23.781 -20.312 1 97.62 167 GLY A N 1
ATOM 1384 C CA . GLY A 1 167 ? -2.053 -22.688 -19.344 1 97.62 167 GLY A CA 1
ATOM 1385 C C . GLY A 1 167 ? -3.291 -22.484 -18.5 1 97.62 167 GLY A C 1
ATOM 1386 O O . GLY A 1 167 ? -4.129 -23.375 -18.375 1 97.62 167 GLY A O 1
ATOM 1387 N N . TYR A 1 168 ? -3.305 -21.312 -17.828 1 97.38 168 TYR A N 1
ATOM 1388 C CA . TYR A 1 168 ? -4.332 -21.016 -16.844 1 97.38 168 TYR A CA 1
ATOM 1389 C C . TYR A 1 168 ? -4.926 -19.625 -17.094 1 97.38 168 TYR A C 1
ATOM 1391 O O . TYR A 1 168 ? -4.234 -18.719 -17.562 1 97.38 168 TYR A O 1
ATOM 1399 N N . THR A 1 169 ? -6.156 -19.453 -16.766 1 97.25 169 THR A N 1
ATOM 1400 C CA . THR A 1 169 ? -6.859 -18.172 -16.703 1 97.25 169 THR A CA 1
ATOM 1401 C C . THR A 1 169 ? -7.465 -17.953 -15.328 1 97.25 169 THR A C 1
ATOM 1403 O O . THR A 1 169 ? -8.039 -18.875 -14.742 1 97.25 169 THR A O 1
ATOM 1406 N N . TYR A 1 170 ? -7.273 -16.781 -14.828 1 97 170 TYR A N 1
ATOM 1407 C CA . TYR A 1 170 ? -7.844 -16.422 -13.531 1 97 170 TYR A CA 1
ATOM 1408 C C . TYR A 1 170 ? -9.039 -15.484 -13.711 1 97 170 TYR A C 1
ATOM 1410 O O . TYR A 1 170 ? -8.938 -14.453 -14.375 1 97 170 TYR A O 1
ATOM 1418 N N . LEU A 1 171 ? -10.102 -15.867 -13.18 1 97.56 171 LEU A N 1
ATOM 1419 C CA . LEU A 1 171 ? -11.289 -15.023 -13.078 1 97.56 171 LEU A CA 1
ATOM 1420 C C . LEU A 1 171 ? -11.484 -14.539 -11.648 1 97.56 171 LEU A C 1
ATOM 1422 O O . LEU A 1 171 ? -11.68 -15.344 -10.734 1 97.56 171 LEU A O 1
ATOM 1426 N N . ASN A 1 172 ? -11.5 -13.242 -11.469 1 97.56 172 ASN A N 1
ATOM 1427 C CA . ASN A 1 172 ? -11.602 -12.664 -10.133 1 97.56 172 ASN A CA 1
ATOM 1428 C C . ASN A 1 172 ? -12.875 -11.828 -9.984 1 97.56 172 ASN A C 1
ATOM 1430 O O . ASN A 1 172 ? -13.016 -10.797 -10.633 1 97.56 172 ASN A O 1
ATOM 1434 N N . ASP A 1 173 ? -13.75 -12.328 -9.164 1 97.5 173 ASP A N 1
ATOM 1435 C CA . ASP A 1 173 ? -14.875 -11.5 -8.734 1 97.5 173 ASP A CA 1
ATOM 1436 C C . ASP A 1 173 ? -14.508 -10.664 -7.508 1 97.5 173 ASP A C 1
ATOM 1438 O O . ASP A 1 173 ? -14.398 -11.195 -6.398 1 97.5 173 ASP A O 1
ATOM 1442 N N . GLU A 1 174 ? -14.461 -9.383 -7.672 1 96.62 174 GLU A N 1
ATOM 1443 C CA . GLU A 1 174 ? -13.977 -8.508 -6.605 1 96.62 174 GLU A CA 1
ATOM 1444 C C . GLU A 1 174 ? -15.133 -7.945 -5.785 1 96.62 174 GLU A C 1
ATOM 1446 O O . GLU A 1 174 ? -14.93 -7.07 -4.938 1 96.62 174 GLU A O 1
ATOM 1451 N N . ALA A 1 175 ? -16.312 -8.508 -6.082 1 94.81 175 ALA A N 1
ATOM 1452 C CA . ALA A 1 175 ? -17.438 -8.102 -5.238 1 94.81 175 ALA A CA 1
ATOM 1453 C C . ALA A 1 175 ? -17.141 -8.391 -3.768 1 94.81 175 ALA A C 1
ATOM 1455 O O . ALA A 1 175 ? -16.734 -9.5 -3.416 1 94.81 175 ALA A O 1
ATOM 1456 N N . GLY A 1 176 ? -17.281 -7.387 -2.908 1 93.75 176 GLY A N 1
ATOM 1457 C CA . GLY A 1 176 ? -17.047 -7.562 -1.484 1 93.75 176 GLY A CA 1
ATOM 1458 C C . GLY A 1 176 ? -15.625 -7.215 -1.066 1 93.75 176 GLY A C 1
ATOM 1459 O O . GLY A 1 176 ? -15.297 -7.262 0.12 1 93.75 176 GLY A O 1
ATOM 1460 N N . LEU A 1 177 ? -14.781 -6.926 -2.006 1 93.62 177 LEU A N 1
ATOM 1461 C CA . LEU A 1 177 ? -13.422 -6.488 -1.697 1 93.62 177 LEU A CA 1
ATOM 1462 C C . LEU A 1 177 ? -13.438 -5.191 -0.893 1 93.62 177 LEU A C 1
ATOM 1464 O O . LEU A 1 177 ? -14.141 -4.242 -1.254 1 93.62 177 LEU A O 1
ATOM 1468 N N . THR A 1 178 ? -12.773 -5.242 0.197 1 89.31 178 THR A N 1
ATOM 1469 C CA . THR A 1 178 ? -12.695 -4.07 1.065 1 89.31 178 THR A CA 1
ATOM 1470 C C . THR A 1 178 ? -11.242 -3.764 1.435 1 89.31 178 THR A C 1
ATOM 1472 O O . THR A 1 178 ? -10.344 -4.543 1.126 1 89.31 178 THR A O 1
ATOM 1475 N N . MET A 1 179 ? -11.031 -2.764 2.146 1 83.94 179 MET A N 1
ATOM 1476 C CA . MET A 1 179 ? -9.703 -2.367 2.613 1 83.94 179 MET A CA 1
ATOM 1477 C C . MET A 1 179 ? -9.117 -3.418 3.551 1 83.94 179 MET A C 1
ATOM 1479 O O . MET A 1 179 ? -7.906 -3.639 3.566 1 83.94 179 MET A O 1
ATOM 1483 N N . ASN A 1 180 ? -10.023 -4.004 4.27 1 86.62 180 ASN A N 1
ATOM 1484 C CA . ASN A 1 180 ? -9.555 -5.016 5.211 1 86.62 180 ASN A CA 1
ATOM 1485 C C . ASN A 1 180 ? -8.812 -6.145 4.504 1 86.62 180 ASN A C 1
ATOM 1487 O O . ASN A 1 180 ? -7.883 -6.727 5.059 1 86.62 180 ASN A O 1
ATOM 1491 N N . HIS A 1 181 ? -9.234 -6.422 3.305 1 90.69 181 HIS A N 1
ATOM 1492 C CA . HIS A 1 181 ? -8.531 -7.434 2.521 1 90.69 181 HIS A CA 1
ATOM 1493 C C . HIS A 1 181 ? -7.094 -7.016 2.238 1 90.69 181 HIS A C 1
ATOM 1495 O O . HIS A 1 181 ? -6.172 -7.824 2.371 1 90.69 181 HIS A O 1
ATOM 1501 N N . PHE A 1 182 ? -6.895 -5.777 1.934 1 86.56 182 PHE A N 1
ATOM 1502 C CA . PHE A 1 182 ? -5.57 -5.27 1.593 1 86.56 182 PHE A CA 1
ATOM 1503 C C . PHE A 1 182 ? -4.73 -5.059 2.848 1 86.56 182 PHE A C 1
ATOM 1505 O O . PHE A 1 182 ? -3.512 -5.234 2.822 1 86.56 182 PHE A O 1
ATOM 1512 N N . SER A 1 183 ? -5.379 -4.703 3.883 1 82.94 183 SER A N 1
ATOM 1513 C CA . SER A 1 183 ? -4.68 -4.383 5.121 1 82.94 183 SER A CA 1
ATOM 1514 C C . SER A 1 183 ? -4.055 -5.625 5.742 1 82.94 183 SER A C 1
ATOM 1516 O O . SER A 1 183 ? -3.203 -5.52 6.629 1 82.94 183 SER A O 1
ATOM 1518 N N . THR A 1 184 ? -4.418 -6.789 5.289 1 81.69 184 THR A N 1
ATOM 1519 C CA . THR A 1 184 ? -3.803 -8.016 5.785 1 81.69 184 THR A CA 1
ATOM 1520 C C . THR A 1 184 ? -2.385 -8.164 5.246 1 81.69 184 THR A C 1
ATOM 1522 O O . THR A 1 184 ? -1.603 -8.969 5.758 1 81.69 184 THR A O 1
ATOM 1525 N N . TRP A 1 185 ? -2.115 -7.371 4.215 1 87.06 185 TRP A N 1
ATOM 1526 C CA . TRP A 1 185 ? -0.83 -7.496 3.537 1 87.06 185 TRP A CA 1
ATOM 1527 C C . TRP A 1 185 ? 0.088 -6.328 3.893 1 87.06 185 TRP A C 1
ATOM 1529 O O . TRP A 1 185 ? -0.357 -5.184 3.973 1 87.06 185 TRP A O 1
ATOM 1539 N N . SER A 1 186 ? 1.358 -6.656 4.125 1 82.62 186 SER A N 1
ATOM 1540 C CA . SER A 1 186 ? 2.361 -5.598 4.18 1 82.62 186 SER A CA 1
ATOM 1541 C C . SER A 1 186 ? 2.898 -5.273 2.787 1 82.62 186 SER A C 1
ATOM 1543 O O . SER A 1 186 ? 2.793 -6.09 1.87 1 82.62 186 SER A O 1
ATOM 1545 N N . PHE A 1 187 ? 3.457 -4.188 2.662 1 82.25 187 PHE A N 1
ATOM 1546 C CA . PHE A 1 187 ? 4.07 -3.826 1.391 1 82.25 187 PHE A CA 1
ATOM 1547 C C . PHE A 1 187 ? 5.164 -4.82 1.016 1 82.25 187 PHE A C 1
ATOM 1549 O O . PHE A 1 187 ? 5.312 -5.176 -0.155 1 82.25 187 PHE A O 1
ATOM 1556 N N . THR A 1 188 ? 5.887 -5.211 2 1 83.25 188 THR A N 1
ATOM 1557 C CA . THR A 1 188 ? 6.941 -6.195 1.772 1 83.25 188 THR A CA 1
ATOM 1558 C C . THR A 1 188 ? 6.352 -7.508 1.258 1 83.25 188 THR A C 1
ATOM 1560 O O . THR A 1 188 ? 6.887 -8.109 0.327 1 83.25 188 THR A O 1
ATOM 1563 N N . ASP A 1 189 ? 5.238 -7.891 1.828 1 87.19 189 ASP A N 1
ATOM 1564 C CA . ASP A 1 189 ? 4.59 -9.125 1.398 1 87.19 189 ASP A CA 1
ATOM 1565 C C . ASP A 1 189 ? 4.082 -9.008 -0.037 1 87.19 189 ASP A C 1
ATOM 1567 O O . ASP A 1 189 ? 4.188 -9.953 -0.817 1 87.19 189 ASP A O 1
ATOM 1571 N N . ILE A 1 190 ? 3.531 -7.906 -0.299 1 88.75 190 ILE A N 1
ATOM 1572 C CA . ILE A 1 190 ? 3.033 -7.688 -1.652 1 88.75 190 ILE A CA 1
ATOM 1573 C C . ILE A 1 190 ? 4.188 -7.77 -2.648 1 88.75 190 ILE A C 1
ATOM 1575 O O . ILE A 1 190 ? 4.09 -8.453 -3.668 1 88.75 190 ILE A O 1
ATOM 1579 N N . ARG A 1 191 ? 5.191 -7.133 -2.365 1 85.19 191 ARG A N 1
ATOM 1580 C CA . ARG A 1 191 ? 6.375 -7.176 -3.215 1 85.19 191 ARG A CA 1
ATOM 1581 C C . ARG A 1 191 ? 6.863 -8.609 -3.398 1 85.19 191 ARG A C 1
ATOM 1583 O O . ARG A 1 191 ? 7.164 -9.031 -4.516 1 85.19 191 ARG A O 1
ATOM 1590 N N . ASN A 1 192 ? 6.984 -9.289 -2.336 1 88.19 192 ASN A N 1
ATOM 1591 C CA . ASN A 1 192 ? 7.5 -10.656 -2.365 1 88.19 192 ASN A CA 1
ATOM 1592 C C . ASN A 1 192 ? 6.578 -11.586 -3.146 1 88.19 192 ASN A C 1
ATOM 1594 O O . ASN A 1 192 ? 7.047 -12.438 -3.908 1 88.19 192 ASN A O 1
ATOM 1598 N N . VAL A 1 193 ? 5.328 -11.445 -2.932 1 90.88 193 VAL A N 1
ATOM 1599 C CA . VAL A 1 193 ? 4.387 -12.312 -3.629 1 90.88 193 VAL A CA 1
ATOM 1600 C C . VAL A 1 193 ? 4.445 -12.039 -5.129 1 90.88 193 VAL A C 1
ATOM 1602 O O . VAL A 1 193 ? 4.418 -12.969 -5.941 1 90.88 193 VAL A O 1
ATOM 1605 N N . VAL A 1 194 ? 4.484 -10.82 -5.484 1 88.69 194 VAL A N 1
ATOM 1606 C CA . VAL A 1 194 ? 4.582 -10.445 -6.895 1 88.69 194 VAL A CA 1
ATOM 1607 C C . VAL A 1 194 ? 5.836 -11.062 -7.508 1 88.69 194 VAL A C 1
ATOM 1609 O O . VAL A 1 194 ? 5.789 -11.625 -8.602 1 88.69 194 VAL A O 1
ATOM 1612 N N . ARG A 1 195 ? 6.883 -10.984 -6.824 1 87.38 195 ARG A N 1
ATOM 1613 C CA . ARG A 1 195 ? 8.141 -11.562 -7.285 1 87.38 195 ARG A CA 1
ATOM 1614 C C . ARG A 1 195 ? 8.016 -13.07 -7.449 1 87.38 195 ARG A C 1
ATOM 1616 O O . ARG A 1 195 ? 8.492 -13.633 -8.438 1 87.38 195 ARG A O 1
ATOM 1623 N N . CYS A 1 196 ? 7.406 -13.68 -6.535 1 89.88 196 CYS A N 1
ATOM 1624 C CA . CYS A 1 196 ? 7.227 -15.133 -6.586 1 89.88 196 CYS A CA 1
ATOM 1625 C C . CYS A 1 196 ? 6.383 -15.531 -7.793 1 89.88 196 CYS A C 1
ATOM 1627 O O . CYS A 1 196 ? 6.742 -16.438 -8.531 1 89.88 196 CYS A O 1
ATOM 1629 N N . ILE A 1 197 ? 5.324 -14.82 -7.973 1 87.44 197 ILE A N 1
ATOM 1630 C CA . ILE A 1 197 ? 4.395 -15.133 -9.047 1 87.44 197 ILE A CA 1
ATOM 1631 C C . ILE A 1 197 ? 5.086 -14.953 -10.398 1 87.44 197 ILE A C 1
ATOM 1633 O O . ILE A 1 197 ? 4.934 -15.789 -11.297 1 87.44 197 ILE A O 1
ATOM 1637 N N . GLN A 1 198 ? 5.91 -14.031 -10.492 1 86.81 198 GLN A N 1
ATOM 1638 C CA . GLN A 1 198 ? 6.52 -13.664 -11.766 1 86.81 198 GLN A CA 1
ATOM 1639 C C . GLN A 1 198 ? 7.719 -14.555 -12.078 1 86.81 198 GLN A C 1
ATOM 1641 O O . GLN A 1 198 ? 7.945 -14.914 -13.234 1 86.81 198 GLN A O 1
ATOM 1646 N N . ASN A 1 199 ? 8.383 -14.992 -11.062 1 85.12 199 ASN A N 1
ATOM 1647 C CA . ASN A 1 199 ? 9.695 -15.547 -11.352 1 85.12 199 ASN A CA 1
ATOM 1648 C C . ASN A 1 199 ? 9.797 -17.016 -10.93 1 85.12 199 ASN A C 1
ATOM 1650 O O . ASN A 1 199 ? 10.711 -17.719 -11.352 1 85.12 199 ASN A O 1
ATOM 1654 N N . SER A 1 200 ? 8.812 -17.438 -10.227 1 88.62 200 SER A N 1
ATOM 1655 C CA . SER A 1 200 ? 9.102 -18.719 -9.586 1 88.62 200 SER A CA 1
ATOM 1656 C C . SER A 1 200 ? 7.965 -19.719 -9.781 1 88.62 200 SER A C 1
ATOM 1658 O O . SER A 1 200 ? 8.102 -20.891 -9.461 1 88.62 200 SER A O 1
ATOM 1660 N N . MET A 1 201 ? 6.914 -19.281 -10.328 1 91.12 201 MET A N 1
ATOM 1661 C CA . MET A 1 201 ? 5.777 -20.188 -10.508 1 91.12 201 MET A CA 1
ATOM 1662 C C . MET A 1 201 ? 5.836 -20.859 -11.867 1 91.12 201 MET A C 1
ATOM 1664 O O . MET A 1 201 ? 5.793 -20.203 -12.906 1 91.12 201 MET A O 1
ATOM 1668 N N . PRO A 1 202 ? 5.996 -22.203 -11.883 1 96.44 202 PRO A N 1
ATOM 1669 C CA . PRO A 1 202 ? 6.102 -22.938 -13.148 1 96.44 202 PRO A CA 1
ATOM 1670 C C . PRO A 1 202 ? 4.742 -23.203 -13.789 1 96.44 202 PRO A C 1
ATOM 1672 O O . PRO A 1 202 ? 4.355 -24.359 -13.969 1 96.44 202 PRO A O 1
ATOM 1675 N N . ALA A 1 203 ? 4.035 -22.234 -14.07 1 95.5 203 ALA A N 1
ATOM 1676 C CA . ALA A 1 203 ? 2.715 -22.281 -14.695 1 95.5 203 ALA A CA 1
ATOM 1677 C C . ALA A 1 203 ? 2.576 -21.203 -15.773 1 95.5 203 ALA A C 1
ATOM 1679 O O . ALA A 1 203 ? 3.072 -20.094 -15.609 1 95.5 203 ALA A O 1
ATOM 1680 N N . ARG A 1 204 ? 1.967 -21.594 -16.812 1 95.62 204 ARG A N 1
ATOM 1681 C CA . ARG A 1 204 ? 1.747 -20.656 -17.922 1 95.62 204 ARG A CA 1
ATOM 1682 C C . ARG A 1 204 ? 0.466 -19.859 -17.719 1 95.62 204 ARG A C 1
ATOM 1684 O O . ARG A 1 204 ? -0.624 -20.328 -18.062 1 95.62 204 ARG A O 1
ATOM 1691 N N . HIS A 1 205 ? 0.644 -18.688 -17.172 1 95.31 205 HIS A N 1
ATOM 1692 C CA . HIS A 1 205 ? -0.49 -17.797 -16.953 1 95.31 205 HIS A CA 1
ATOM 1693 C C . HIS A 1 205 ? -0.849 -17.047 -18.219 1 95.31 205 HIS A C 1
ATOM 1695 O O . HIS A 1 205 ? 0.008 -16.391 -18.828 1 95.31 205 HIS A O 1
ATOM 1701 N N . LYS A 1 206 ? -2.123 -17.078 -18.578 1 96.56 206 LYS A N 1
ATOM 1702 C CA . LYS A 1 206 ? -2.484 -16.531 -19.875 1 96.56 206 LYS A CA 1
ATOM 1703 C C . LYS A 1 206 ? -3.334 -15.273 -19.734 1 96.56 206 LYS A C 1
ATOM 1705 O O . LYS A 1 206 ? -3.1 -14.281 -20.422 1 96.56 206 LYS A O 1
ATOM 1710 N N . GLU A 1 207 ? -4.352 -15.312 -18.844 1 96.75 207 GLU A N 1
ATOM 1711 C CA . GLU A 1 207 ? -5.207 -14.141 -18.672 1 96.75 207 GLU A CA 1
ATOM 1712 C C . GLU A 1 207 ? -5.695 -14.016 -17.234 1 96.75 207 GLU A C 1
ATOM 1714 O O . GLU A 1 207 ? -5.844 -15.016 -16.531 1 96.75 207 GLU A O 1
ATOM 1719 N N . THR A 1 208 ? -5.879 -12.781 -16.859 1 97.5 208 THR A N 1
ATOM 1720 C CA . THR A 1 208 ? -6.543 -12.438 -15.609 1 97.5 208 THR A CA 1
ATOM 1721 C C . THR A 1 208 ? -7.734 -11.516 -15.867 1 97.5 208 THR A C 1
ATOM 1723 O O . THR A 1 208 ? -7.582 -10.43 -16.422 1 97.5 208 THR A O 1
ATOM 1726 N N . HIS A 1 209 ? -8.914 -11.969 -15.484 1 97.38 209 HIS A N 1
ATOM 1727 C CA . HIS A 1 209 ? -10.133 -11.172 -15.609 1 97.38 209 HIS A CA 1
ATOM 1728 C C . HIS A 1 209 ? -10.586 -10.648 -14.25 1 97.38 209 HIS A C 1
ATOM 1730 O O . HIS A 1 209 ? -10.695 -11.414 -13.289 1 97.38 209 HIS A O 1
ATOM 1736 N N . LEU A 1 210 ? -10.82 -9.414 -14.172 1 97.75 210 LEU A N 1
ATOM 1737 C CA . LEU A 1 210 ? -11.352 -8.781 -12.969 1 97.75 210 LEU A CA 1
ATOM 1738 C C . LEU A 1 210 ? -12.742 -8.203 -13.227 1 97.75 210 LEU A C 1
ATOM 1740 O O . LEU A 1 210 ? -12.953 -7.512 -14.234 1 97.75 210 LEU A O 1
ATOM 1744 N N . ILE A 1 211 ? -13.656 -8.508 -12.359 1 96.69 211 ILE A N 1
ATOM 1745 C CA . ILE A 1 211 ? -15 -7.965 -12.484 1 96.69 211 ILE A CA 1
ATOM 1746 C C . ILE A 1 211 ? -15.492 -7.48 -11.117 1 96.69 211 ILE A C 1
ATOM 1748 O O . ILE A 1 211 ? -14.977 -7.902 -10.086 1 96.69 211 ILE A O 1
ATOM 1752 N N . ASN A 1 212 ? -16.406 -6.547 -11.086 1 95.75 212 ASN A N 1
ATOM 1753 C CA . ASN A 1 212 ? -17.094 -6.047 -9.898 1 95.75 212 ASN A CA 1
ATOM 1754 C C . ASN A 1 212 ? -16.125 -5.402 -8.914 1 95.75 212 ASN A C 1
ATOM 1756 O O . ASN A 1 212 ? -16.156 -5.691 -7.715 1 95.75 212 ASN A O 1
ATOM 1760 N N . ILE A 1 213 ? -15.289 -4.562 -9.398 1 94.12 213 ILE A N 1
ATOM 1761 C CA . ILE A 1 213 ? -14.328 -3.859 -8.555 1 94.12 213 ILE A CA 1
ATOM 1762 C C . ILE A 1 213 ? -15.031 -2.732 -7.801 1 94.12 213 ILE A C 1
ATOM 1764 O O . ILE A 1 213 ? -15.555 -1.799 -8.414 1 94.12 213 ILE A O 1
ATOM 1768 N N . PRO A 1 214 ? -15.016 -2.854 -6.527 1 93.06 214 PRO A N 1
ATOM 1769 C CA . PRO A 1 214 ? -15.594 -1.724 -5.793 1 93.06 214 PRO A CA 1
ATOM 1770 C C . PRO A 1 214 ? -14.812 -0.427 -5.996 1 93.06 214 PRO A C 1
ATOM 1772 O O . PRO A 1 214 ? -13.578 -0.448 -6.043 1 93.06 214 PRO A O 1
ATOM 1775 N N . SER A 1 215 ? -15.5 0.679 -6.078 1 87.38 215 SER A N 1
ATOM 1776 C CA . SER A 1 215 ? -14.859 1.972 -6.312 1 87.38 215 SER A CA 1
ATOM 1777 C C . SER A 1 215 ? -13.945 2.359 -5.156 1 87.38 215 SER A C 1
ATOM 1779 O O . SER A 1 215 ? -12.906 2.98 -5.367 1 87.38 215 SER A O 1
ATOM 1781 N N . SER A 1 216 ? -14.266 1.946 -3.977 1 83.62 216 SER A N 1
ATOM 1782 C CA . SER A 1 216 ? -13.562 2.359 -2.764 1 83.62 216 SER A CA 1
ATOM 1783 C C . SER A 1 216 ? -12.156 1.783 -2.717 1 83.62 216 SER A C 1
ATOM 1785 O O . SER A 1 216 ? -11.289 2.295 -1.998 1 83.62 216 SER A O 1
ATOM 1787 N N . VAL A 1 217 ? -11.984 0.766 -3.5 1 88 217 VAL A N 1
ATOM 1788 C CA . VAL A 1 217 ? -10.68 0.134 -3.391 1 88 217 VAL A CA 1
ATOM 1789 C C . VAL A 1 217 ? -10.047 0.018 -4.777 1 88 217 VAL A C 1
ATOM 1791 O O . VAL A 1 217 ? -9.031 -0.66 -4.945 1 88 217 VAL A O 1
ATOM 1794 N N . ALA A 1 218 ? -10.609 0.632 -5.719 1 87.62 218 ALA A N 1
ATOM 1795 C CA . ALA A 1 218 ? -10.172 0.514 -7.105 1 87.62 218 ALA A CA 1
ATOM 1796 C C . ALA A 1 218 ? -8.719 0.967 -7.262 1 87.62 218 ALA A C 1
ATOM 1798 O O . ALA A 1 218 ? -7.926 0.302 -7.93 1 87.62 218 ALA A O 1
ATOM 1799 N N . LYS A 1 219 ? -8.297 1.989 -6.648 1 84.81 219 LYS A N 1
ATOM 1800 C CA . LYS A 1 219 ? -6.945 2.535 -6.773 1 84.81 219 LYS A CA 1
ATOM 1801 C C . LYS A 1 219 ? -5.906 1.574 -6.203 1 84.81 219 LYS A C 1
ATOM 1803 O O . LYS A 1 219 ? -4.805 1.456 -6.734 1 84.81 219 LYS A O 1
ATOM 1808 N N . ILE A 1 220 ? -6.266 0.989 -5.125 1 88.5 220 ILE A N 1
ATOM 1809 C CA . ILE A 1 220 ? -5.348 0.045 -4.5 1 88.5 220 ILE A CA 1
ATOM 1810 C C . ILE A 1 220 ? -5.141 -1.158 -5.418 1 88.5 220 ILE A C 1
ATOM 1812 O O . ILE A 1 220 ? -4.012 -1.62 -5.605 1 88.5 220 ILE A O 1
ATOM 1816 N N . LEU A 1 221 ? -6.242 -1.619 -5.938 1 90.5 221 LEU A N 1
ATOM 1817 C CA . LEU A 1 221 ? -6.145 -2.738 -6.867 1 90.5 221 LEU A CA 1
ATOM 1818 C C . LEU A 1 221 ? -5.309 -2.359 -8.086 1 90.5 221 LEU A C 1
ATOM 1820 O O . LEU A 1 221 ? -4.477 -3.146 -8.539 1 90.5 221 LEU A O 1
ATOM 1824 N N . GLU A 1 222 ? -5.559 -1.217 -8.578 1 88.12 222 GLU A N 1
ATOM 1825 C CA . GLU A 1 222 ? -4.773 -0.715 -9.711 1 88.12 222 GLU A CA 1
ATOM 1826 C C . GLU A 1 222 ? -3.289 -0.646 -9.359 1 88.12 222 GLU A C 1
ATOM 1828 O O . GLU A 1 222 ? -2.438 -0.977 -10.188 1 88.12 222 GLU A O 1
ATOM 1833 N N . PHE A 1 223 ? -3.006 -0.182 -8.258 1 88.56 223 PHE A N 1
ATOM 1834 C CA . PHE A 1 223 ? -1.629 -0.152 -7.777 1 88.56 223 PHE A CA 1
ATOM 1835 C C . PHE A 1 223 ? -1.026 -1.552 -7.773 1 88.56 223 PHE A C 1
ATOM 1837 O O . PHE A 1 223 ? 0.097 -1.752 -8.242 1 88.56 223 PHE A O 1
ATOM 1844 N N . GLY A 1 224 ? -1.736 -2.494 -7.266 1 89.75 224 GLY A N 1
ATOM 1845 C CA . GLY A 1 224 ? -1.264 -3.869 -7.281 1 89.75 224 GLY A CA 1
ATOM 1846 C C . GLY A 1 224 ? -0.945 -4.371 -8.68 1 89.75 224 GLY A C 1
ATOM 1847 O O . GLY A 1 224 ? 0.1 -4.988 -8.898 1 89.75 224 GLY A O 1
ATOM 1848 N N . VAL A 1 225 ? -1.829 -4.105 -9.578 1 90.19 225 VAL A N 1
ATOM 1849 C CA . VAL A 1 225 ? -1.661 -4.531 -10.969 1 90.19 225 VAL A CA 1
ATOM 1850 C C . VAL A 1 225 ? -0.432 -3.854 -11.57 1 90.19 225 VAL A C 1
ATOM 1852 O O . VAL A 1 225 ? 0.307 -4.469 -12.344 1 90.19 225 VAL A O 1
ATOM 1855 N N . SER A 1 226 ? -0.188 -2.656 -11.172 1 89 226 SER A N 1
ATOM 1856 C CA . SER A 1 226 ? 0.925 -1.892 -11.727 1 89 226 SER A CA 1
ATOM 1857 C C . SER A 1 226 ? 2.266 -2.479 -11.297 1 89 226 SER A C 1
ATOM 1859 O O . SER A 1 226 ? 3.301 -2.18 -11.898 1 89 226 SER A O 1
ATOM 1861 N N . LEU A 1 227 ? 2.252 -3.229 -10.258 1 90 227 LEU A N 1
ATOM 1862 C CA . LEU A 1 227 ? 3.484 -3.828 -9.758 1 90 227 LEU A CA 1
ATOM 1863 C C . LEU A 1 227 ? 3.893 -5.023 -10.609 1 90 227 LEU A C 1
ATOM 1865 O O . LEU A 1 227 ? 5.023 -5.508 -10.508 1 90 227 LEU A O 1
ATOM 1869 N N . LEU A 1 228 ? 2.99 -5.516 -11.375 1 91.12 228 LEU A N 1
ATOM 1870 C CA . LEU A 1 228 ? 3.283 -6.641 -12.25 1 91.12 228 LEU A CA 1
ATOM 1871 C C . LEU A 1 228 ? 4.172 -6.207 -13.414 1 91.12 228 LEU A C 1
ATOM 1873 O O . LEU A 1 228 ? 4.176 -5.035 -13.797 1 91.12 228 LEU A O 1
ATOM 1877 N N . ASN A 1 229 ? 4.977 -7.105 -13.938 1 91.5 229 ASN A N 1
ATOM 1878 C CA . ASN A 1 229 ? 5.746 -6.781 -15.133 1 91.5 229 ASN A CA 1
ATOM 1879 C C . ASN A 1 229 ? 4.84 -6.609 -16.344 1 91.5 229 ASN A C 1
ATOM 1881 O O . ASN A 1 229 ? 3.639 -6.871 -16.281 1 91.5 229 ASN A O 1
ATOM 1885 N N . ASP A 1 230 ? 5.344 -6.141 -17.422 1 92 230 ASP A N 1
ATOM 1886 C CA . ASP A 1 230 ? 4.57 -5.793 -18.609 1 92 230 ASP A CA 1
ATOM 1887 C C . ASP A 1 230 ? 3.826 -7.012 -19.156 1 92 230 ASP A C 1
ATOM 1889 O O . ASP A 1 230 ? 2.666 -6.906 -19.547 1 92 230 ASP A O 1
ATOM 1893 N N . LYS A 1 231 ? 4.488 -8.109 -19.172 1 92.5 231 LYS A N 1
ATOM 1894 C CA . LYS A 1 231 ? 3.898 -9.328 -19.719 1 92.5 231 LYS A CA 1
ATOM 1895 C C . LYS A 1 231 ? 2.627 -9.711 -18.953 1 92.5 231 LYS A C 1
ATOM 1897 O O . LYS A 1 231 ? 1.576 -9.922 -19.562 1 92.5 231 LYS A O 1
ATOM 1902 N N . LEU A 1 232 ? 2.699 -9.75 -17.625 1 92.38 232 LEU A N 1
ATOM 1903 C CA . LEU A 1 232 ? 1.553 -10.133 -16.797 1 92.38 232 LEU A CA 1
ATOM 1904 C C . LEU A 1 232 ? 0.511 -9.023 -16.766 1 92.38 232 LEU A C 1
ATOM 1906 O O . LEU A 1 232 ? -0.692 -9.289 -16.766 1 92.38 232 LEU A O 1
ATOM 1910 N N . ARG A 1 233 ? 0.982 -7.867 -16.734 1 93.88 233 ARG A N 1
ATOM 1911 C CA . ARG A 1 233 ? 0.074 -6.723 -16.688 1 93.88 233 ARG A CA 1
ATOM 1912 C C . ARG A 1 233 ? -0.809 -6.684 -17.938 1 93.88 233 ARG A C 1
ATOM 1914 O O . ARG A 1 233 ? -1.999 -6.371 -17.844 1 93.88 233 ARG A O 1
ATOM 1921 N N . SER A 1 234 ? -0.25 -6.938 -19.109 1 95 234 SER A N 1
ATOM 1922 C CA . SER A 1 234 ? -0.976 -6.902 -20.375 1 95 234 SER A CA 1
ATOM 1923 C C . SER A 1 234 ? -2.041 -7.992 -20.422 1 95 234 SER A C 1
ATOM 1925 O O . SER A 1 234 ? -2.928 -7.957 -21.281 1 95 234 SER A O 1
ATOM 1927 N N . ARG A 1 235 ? -1.984 -8.938 -19.531 1 95.94 235 ARG A N 1
ATOM 1928 C CA . ARG A 1 235 ? -2.904 -10.07 -19.516 1 95.94 235 ARG A CA 1
ATOM 1929 C C . ARG A 1 235 ? -4.074 -9.805 -18.578 1 95.94 235 ARG A C 1
ATOM 1931 O O . ARG A 1 235 ? -4.953 -10.656 -18.422 1 95.94 235 ARG A O 1
ATOM 1938 N N . VAL A 1 236 ? -4.043 -8.625 -17.938 1 96.88 236 VAL A N 1
ATOM 1939 C CA . VAL A 1 236 ? -5.121 -8.258 -17.031 1 96.88 236 VAL A CA 1
ATOM 1940 C C . VAL A 1 236 ? -6.227 -7.543 -17.797 1 96.88 236 VAL A C 1
ATOM 1942 O O . VAL A 1 236 ? -5.977 -6.535 -18.469 1 96.88 236 VAL A O 1
ATOM 1945 N N . LEU A 1 237 ? -7.422 -8.031 -17.688 1 96.5 237 LEU A N 1
ATOM 1946 C CA . LEU A 1 237 ? -8.602 -7.434 -18.312 1 96.5 237 LEU A CA 1
ATOM 1947 C C . LEU A 1 237 ? -9.656 -7.09 -17.266 1 96.5 237 LEU A C 1
ATOM 1949 O O . LEU A 1 237 ? -10.039 -7.945 -16.469 1 96.5 237 LEU A O 1
ATOM 1953 N N . ILE A 1 238 ? -10.062 -5.918 -17.281 1 95.62 238 ILE A N 1
ATOM 1954 C CA . ILE A 1 238 ? -11.078 -5.461 -16.344 1 95.62 238 ILE A CA 1
ATOM 1955 C C . ILE A 1 238 ? -12.43 -5.352 -17.062 1 95.62 238 ILE A C 1
ATOM 1957 O O . ILE A 1 238 ? -12.531 -4.711 -18.109 1 95.62 238 ILE A O 1
ATOM 1961 N N . HIS A 1 239 ? -13.352 -5.961 -16.453 1 95.56 239 HIS A N 1
ATOM 1962 C CA . HIS A 1 239 ? -14.695 -5.93 -17.016 1 95.56 239 HIS A CA 1
ATOM 1963 C C . HIS A 1 239 ? -15.641 -5.102 -16.156 1 95.56 239 HIS A C 1
ATOM 1965 O O . HIS A 1 239 ? -15.641 -5.242 -14.922 1 95.56 239 HIS A O 1
ATOM 1971 N N . ARG A 1 240 ? -16.453 -4.297 -16.734 1 89.88 240 ARG A N 1
ATOM 1972 C CA . ARG A 1 240 ? -17.344 -3.396 -16.016 1 89.88 240 ARG A CA 1
ATOM 1973 C C . ARG A 1 240 ? -18.562 -4.145 -15.477 1 89.88 240 ARG A C 1
ATOM 1975 O O . ARG A 1 240 ? -19.125 -3.762 -14.453 1 89.88 240 ARG A O 1
ATOM 1982 N N . ASN A 1 241 ? -18.969 -5.117 -16.312 1 90.12 241 ASN A N 1
ATOM 1983 C CA . ASN A 1 241 ? -20.141 -5.898 -15.93 1 90.12 241 ASN A CA 1
ATOM 1984 C C . ASN A 1 241 ? -20.047 -7.328 -16.469 1 90.12 241 ASN A C 1
ATOM 1986 O O . ASN A 1 241 ? -19.094 -7.68 -17.156 1 90.12 241 ASN A O 1
ATOM 1990 N N . MET A 1 242 ? -21.094 -8.133 -16.109 1 92.75 242 MET A N 1
ATOM 1991 C CA . MET A 1 242 ? -21.109 -9.547 -16.438 1 92.75 242 MET A CA 1
ATOM 1992 C C . MET A 1 242 ? -21.25 -9.742 -17.953 1 92.75 242 MET A C 1
ATOM 1994 O O . MET A 1 242 ? -20.703 -10.703 -18.516 1 92.75 242 MET A O 1
ATOM 1998 N N . GLU A 1 243 ? -21.891 -8.875 -18.562 1 94.56 243 GLU A N 1
ATOM 1999 C CA . GLU A 1 243 ? -22.062 -8.961 -20.016 1 94.56 243 GLU A CA 1
ATOM 2000 C C . GLU A 1 243 ? -20.719 -8.883 -20.719 1 94.56 243 GLU A C 1
ATOM 2002 O O . GLU A 1 243 ? -20.453 -9.656 -21.656 1 94.56 243 GLU A O 1
ATOM 2007 N N . GLU A 1 244 ? -19.875 -7.98 -20.281 1 94.62 244 GLU A N 1
ATOM 2008 C CA . GLU A 1 244 ? -18.531 -7.844 -20.859 1 94.62 244 GLU A CA 1
ATOM 2009 C C . GLU A 1 244 ? -17.688 -9.094 -20.609 1 94.62 244 GLU A C 1
ATOM 2011 O O . GLU A 1 244 ? -16.922 -9.516 -21.469 1 94.62 244 GLU A O 1
ATOM 2016 N N . LEU A 1 245 ? -17.891 -9.664 -19.438 1 95.62 245 LEU A N 1
ATOM 2017 C CA . LEU A 1 245 ? -17.172 -10.891 -19.141 1 95.62 245 LEU A CA 1
ATOM 2018 C C . LEU A 1 245 ? -17.641 -12.031 -20.031 1 95.62 245 LEU A C 1
ATOM 2020 O O . LEU A 1 245 ? -16.828 -12.797 -20.562 1 95.62 245 LEU A O 1
ATOM 2024 N N . HIS A 1 246 ? -18.922 -12.148 -20.234 1 95.56 246 HIS A N 1
ATOM 2025 C CA . HIS A 1 246 ? -19.516 -13.219 -21.031 1 95.56 246 HIS A CA 1
ATOM 2026 C C . HIS A 1 246 ? -19.094 -13.133 -22.484 1 95.56 246 HIS A C 1
ATOM 2028 O O . HIS A 1 246 ? -19.141 -14.125 -23.219 1 95.56 246 HIS A O 1
ATOM 2034 N N . ALA A 1 247 ? -18.688 -11.953 -22.922 1 94.25 247 ALA A N 1
ATOM 2035 C CA . ALA A 1 247 ? -18.25 -11.766 -24.297 1 94.25 247 ALA A CA 1
ATOM 2036 C C . ALA A 1 247 ? -16.906 -12.445 -24.531 1 94.25 247 ALA A C 1
ATOM 2038 O O . ALA A 1 247 ? -16.578 -12.797 -25.672 1 94.25 247 ALA A O 1
ATOM 2039 N N . VAL A 1 248 ? -16.188 -12.695 -23.484 1 93.69 248 VAL A N 1
ATOM 2040 C CA . VAL A 1 248 ? -14.828 -13.203 -23.672 1 93.69 248 VAL A CA 1
ATOM 2041 C C . VAL A 1 248 ? -14.68 -14.555 -22.984 1 93.69 248 VAL A C 1
ATOM 2043 O O . VAL A 1 248 ? -13.758 -15.32 -23.281 1 93.69 248 VAL A O 1
ATOM 2046 N N . VAL A 1 249 ? -15.594 -14.875 -22.094 1 94.62 249 VAL A N 1
ATOM 2047 C CA . VAL A 1 249 ? -15.602 -16.156 -21.406 1 94.62 249 VAL A CA 1
ATOM 2048 C C . VAL A 1 249 ? -16.953 -16.844 -21.609 1 94.62 249 VAL A C 1
ATOM 2050 O O . VAL A 1 249 ? -18 -16.281 -21.312 1 94.62 249 VAL A O 1
ATOM 2053 N N . ASP A 1 250 ? -16.891 -18.047 -22.078 1 95.44 250 ASP A N 1
ATOM 2054 C CA . ASP A 1 250 ? -18.109 -18.828 -22.25 1 95.44 250 ASP A CA 1
ATOM 2055 C C . ASP A 1 250 ? -18.828 -19.047 -20.922 1 95.44 250 ASP A C 1
ATOM 2057 O O . ASP A 1 250 ? -18.266 -19.672 -20.016 1 95.44 250 ASP A O 1
ATOM 2061 N N . PRO A 1 251 ? -20.094 -18.656 -20.812 1 95.31 251 PRO A N 1
ATOM 2062 C CA . PRO A 1 251 ? -20.812 -18.797 -19.547 1 95.31 251 PRO A CA 1
ATOM 2063 C C . PRO A 1 251 ? -20.922 -20.25 -19.094 1 95.31 251 PRO A C 1
ATOM 2065 O O . PRO A 1 251 ? -21.047 -20.516 -17.906 1 95.31 251 PRO A O 1
ATOM 2068 N N . LYS A 1 252 ? -20.844 -21.172 -19.984 1 95 252 LYS A N 1
ATOM 2069 C CA . LYS A 1 252 ? -20.984 -22.578 -19.656 1 95 252 LYS A CA 1
ATOM 2070 C C . LYS A 1 252 ? -19.875 -23.047 -18.719 1 95 252 LYS A C 1
ATOM 2072 O O . LYS A 1 252 ? -20 -24.062 -18.047 1 95 252 LYS A O 1
ATOM 2077 N N . ILE A 1 253 ? -18.812 -22.297 -18.703 1 95.94 253 ILE A N 1
ATOM 2078 C CA . ILE A 1 253 ? -17.656 -22.641 -17.891 1 95.94 253 ILE A CA 1
ATOM 2079 C C . ILE A 1 253 ? -17.844 -22.109 -16.469 1 95.94 253 ILE A C 1
ATOM 2081 O O . ILE A 1 253 ? -17.203 -22.594 -15.523 1 95.94 253 ILE A O 1
ATOM 2085 N N . LEU A 1 254 ? -18.734 -21.109 -16.312 1 97.38 254 LEU A N 1
ATOM 2086 C CA . LEU A 1 254 ? -18.906 -20.406 -15.047 1 97.38 254 LEU A CA 1
ATOM 2087 C C . LEU A 1 254 ? -19.922 -21.094 -14.156 1 97.38 254 LEU A C 1
ATOM 2089 O O . LEU A 1 254 ? -20.703 -21.922 -14.641 1 97.38 254 LEU A O 1
ATOM 2093 N N . PRO A 1 255 ? -19.859 -20.828 -12.883 1 97.56 255 PRO A N 1
ATOM 2094 C CA . PRO A 1 255 ? -20.938 -21.328 -12.016 1 97.56 255 PRO A CA 1
ATOM 2095 C C . PRO A 1 255 ? -22.312 -20.766 -12.391 1 97.56 255 PRO A C 1
ATOM 2097 O O . PRO A 1 255 ? -22.391 -19.734 -13.055 1 97.56 255 PRO A O 1
ATOM 2100 N N . LYS A 1 256 ? -23.312 -21.453 -11.906 1 97.56 256 LYS A N 1
ATOM 2101 C CA . LYS A 1 256 ? -24.688 -21.062 -12.172 1 97.56 256 LYS A CA 1
ATOM 2102 C C . LYS A 1 256 ? -24.953 -19.625 -11.734 1 97.56 256 LYS A C 1
ATOM 2104 O O . LYS A 1 256 ? -25.656 -18.875 -12.422 1 97.56 256 LYS A O 1
ATOM 2109 N N . GLU A 1 257 ? -24.328 -19.203 -10.648 1 95.75 257 GLU A N 1
ATOM 2110 C CA . GLU A 1 257 ? -24.5 -17.875 -10.078 1 95.75 257 GLU A CA 1
ATOM 2111 C C . GLU A 1 257 ? -23.969 -16.797 -11.016 1 95.75 257 GLU A C 1
ATOM 2113 O O . GLU A 1 257 ? -24.281 -15.617 -10.859 1 95.75 257 GLU A O 1
ATOM 2118 N N . TYR A 1 258 ? -23.203 -17.203 -12 1 95.81 258 TYR A N 1
ATOM 2119 C CA . TYR A 1 258 ? -22.594 -16.25 -12.93 1 95.81 258 TYR A CA 1
ATOM 2120 C C . TYR A 1 258 ? -23.062 -16.516 -14.359 1 95.81 258 TYR A C 1
ATOM 2122 O O . TYR A 1 258 ? -22.422 -16.078 -15.32 1 95.81 258 TYR A O 1
ATOM 2130 N N . GLY A 1 259 ? -24.094 -17.25 -14.477 1 94.94 259 GLY A N 1
ATOM 2131 C CA . GLY A 1 259 ? -24.703 -17.469 -15.773 1 94.94 259 GLY A CA 1
ATOM 2132 C C . GLY A 1 259 ? -24.453 -18.859 -16.328 1 94.94 259 GLY A C 1
ATOM 2133 O O . GLY A 1 259 ? -24.922 -19.188 -17.422 1 94.94 259 GLY A O 1
ATOM 2134 N N . GLY A 1 260 ? -23.719 -19.656 -15.641 1 96.12 260 GLY A N 1
ATOM 2135 C CA . GLY A 1 260 ? -23.453 -21.016 -16.094 1 96.12 260 GLY A CA 1
ATOM 2136 C C . GLY A 1 260 ? -24.531 -22 -15.703 1 96.12 260 GLY A C 1
ATOM 2137 O O . GLY A 1 260 ? -25.688 -21.609 -15.508 1 96.12 260 GLY A O 1
ATOM 2138 N N . GLU A 1 261 ? -24.141 -23.297 -15.758 1 95.19 261 GLU A N 1
ATOM 2139 C CA . GLU A 1 261 ? -25.141 -24.328 -15.57 1 95.19 261 GLU A CA 1
ATOM 2140 C C . GLU A 1 261 ? -24.938 -25.078 -14.25 1 95.19 261 GLU A C 1
ATOM 2142 O O . GLU A 1 261 ? -25.891 -25.594 -13.656 1 95.19 261 GLU A O 1
ATOM 2147 N N . VAL A 1 262 ? -23.75 -25.219 -13.75 1 97.12 262 VAL A N 1
ATOM 2148 C CA . VAL A 1 262 ? -23.422 -26 -12.562 1 97.12 262 VAL A CA 1
ATOM 2149 C C . VAL A 1 262 ? -23.281 -25.078 -11.359 1 97.12 262 VAL A C 1
ATOM 2151 O O . VAL A 1 262 ? -22.547 -24.078 -11.406 1 97.12 262 VAL A O 1
ATOM 2154 N N . PRO A 1 263 ? -23.984 -25.375 -10.242 1 97.81 263 PRO A N 1
ATOM 2155 C CA . PRO A 1 263 ? -23.875 -24.516 -9.055 1 97.81 263 PRO A CA 1
ATOM 2156 C C . PRO A 1 263 ? -22.453 -24.469 -8.5 1 97.81 263 PRO A C 1
ATOM 2158 O O . PRO A 1 263 ? -21.734 -25.484 -8.523 1 97.81 263 PRO A O 1
ATOM 2161 N N . LEU A 1 264 ? -22.062 -23.344 -7.93 1 97.62 264 LEU A N 1
ATOM 2162 C CA . LEU A 1 264 ? -20.734 -23.172 -7.344 1 97.62 264 LEU A CA 1
ATOM 2163 C C . LEU A 1 264 ? -20.484 -24.219 -6.254 1 97.62 264 LEU A C 1
ATOM 2165 O O . LEU A 1 264 ? -19.375 -24.719 -6.121 1 97.62 264 LEU A O 1
ATOM 2169 N N . SER A 1 265 ? -21.5 -24.531 -5.48 1 97.75 265 SER A N 1
ATOM 2170 C CA . SER A 1 265 ? -21.375 -25.5 -4.391 1 97.75 265 SER A CA 1
ATOM 2171 C C . SER A 1 265 ? -20.922 -26.859 -4.906 1 97.75 265 SER A C 1
ATOM 2173 O O . SER A 1 265 ? -20.109 -27.531 -4.262 1 97.75 265 SER A O 1
ATOM 2175 N N . GLU A 1 266 ? -21.422 -27.25 -6.047 1 98.06 266 GLU A N 1
ATOM 2176 C CA . GLU A 1 266 ? -21.016 -28.516 -6.645 1 98.06 266 GLU A CA 1
ATOM 2177 C C . GLU A 1 266 ? -19.547 -28.453 -7.098 1 98.06 266 GLU A C 1
ATOM 2179 O O . GLU A 1 266 ? -18.828 -29.453 -6.988 1 98.06 266 GLU A O 1
ATOM 2184 N N . MET A 1 267 ? -19.156 -27.359 -7.598 1 98.06 267 MET A N 1
ATOM 2185 C CA . MET A 1 267 ? -17.766 -27.188 -8.016 1 98.06 267 MET A CA 1
ATOM 2186 C C . MET A 1 267 ? -16.828 -27.234 -6.816 1 98.06 267 MET A C 1
ATOM 2188 O O . MET A 1 267 ? -15.75 -27.812 -6.895 1 98.06 267 MET A O 1
ATOM 2192 N N . ILE A 1 268 ? -17.234 -26.625 -5.707 1 98.38 268 ILE A N 1
ATOM 2193 C CA . ILE A 1 268 ? -16.453 -26.656 -4.473 1 98.38 268 ILE A CA 1
ATOM 2194 C C . ILE A 1 268 ? -16.312 -28.109 -3.992 1 98.38 268 ILE A C 1
ATOM 2196 O O . ILE A 1 268 ? -15.211 -28.531 -3.625 1 98.38 268 ILE A O 1
ATOM 2200 N N . ASP A 1 269 ? -17.391 -28.828 -4.082 1 98.25 269 ASP A N 1
ATOM 2201 C CA . ASP A 1 269 ? -17.375 -30.219 -3.645 1 98.25 269 ASP A CA 1
ATOM 2202 C C . ASP A 1 269 ? -16.406 -31.047 -4.5 1 98.25 269 ASP A C 1
ATOM 2204 O O . ASP A 1 269 ? -15.664 -31.875 -3.977 1 98.25 269 ASP A O 1
ATOM 2208 N N . GLU A 1 270 ? -16.5 -30.875 -5.773 1 97.88 270 GLU A N 1
ATOM 2209 C CA . GLU A 1 270 ? -15.609 -31.594 -6.672 1 97.88 270 GLU A CA 1
ATOM 2210 C C . GLU A 1 270 ? -14.148 -31.25 -6.391 1 97.88 270 GLU A C 1
ATOM 2212 O O . GLU A 1 270 ? -13.273 -32.125 -6.438 1 97.88 270 GLU A O 1
ATOM 2217 N N . PHE A 1 271 ? -13.906 -30 -6.168 1 97.94 271 PHE A N 1
ATOM 2218 C CA . PHE A 1 271 ? -12.555 -29.562 -5.852 1 97.94 271 PHE A CA 1
ATOM 2219 C C . PHE A 1 271 ? -12.055 -30.219 -4.574 1 97.94 271 PHE A C 1
ATOM 2221 O O . PHE A 1 271 ? -10.914 -30.688 -4.516 1 97.94 271 PHE A O 1
ATOM 2228 N N . LYS A 1 272 ? -12.859 -30.234 -3.559 1 98.06 272 LYS A N 1
ATOM 2229 C CA . LYS A 1 272 ? -12.492 -30.859 -2.289 1 98.06 272 LYS A CA 1
ATOM 2230 C C . LYS A 1 272 ? -12.156 -32.344 -2.48 1 98.06 272 LYS A C 1
ATOM 2232 O O . LYS A 1 272 ? -11.219 -32.844 -1.858 1 98.06 272 LYS A O 1
ATOM 2237 N N . LYS A 1 273 ? -12.898 -33 -3.311 1 97.81 273 LYS A N 1
ATOM 2238 C CA . LYS A 1 273 ? -12.617 -34.375 -3.613 1 97.81 273 LYS A CA 1
ATOM 2239 C C . LYS A 1 273 ? -11.242 -34.531 -4.258 1 97.81 273 LYS A C 1
ATOM 2241 O O . LYS A 1 273 ? -10.484 -35.438 -3.904 1 97.81 273 LYS A O 1
ATOM 2246 N N . GLU A 1 274 ? -11.008 -33.656 -5.184 1 97.06 274 GLU A N 1
ATOM 2247 C CA . GLU A 1 274 ? -9.711 -33.688 -5.848 1 97.06 274 GLU A CA 1
ATOM 2248 C C . GLU A 1 274 ? -8.578 -33.438 -4.852 1 97.06 274 GLU A C 1
ATOM 2250 O O . GLU A 1 274 ? -7.535 -34.094 -4.922 1 97.06 274 GLU A O 1
ATOM 2255 N N . LEU A 1 275 ? -8.766 -32.531 -3.949 1 98 275 LEU A N 1
ATOM 2256 C CA . LEU A 1 275 ? -7.746 -32.188 -2.957 1 98 275 LEU A CA 1
ATOM 2257 C C . LEU A 1 275 ? -7.5 -33.375 -2.02 1 98 275 LEU A C 1
ATOM 2259 O O . LEU A 1 275 ? -6.363 -33.625 -1.623 1 98 275 LEU A O 1
ATOM 2263 N N . LYS A 1 276 ? -8.555 -34.062 -1.691 1 97.62 276 LYS A N 1
ATOM 2264 C CA . LYS A 1 276 ? -8.414 -35.219 -0.82 1 97.62 276 LYS A CA 1
ATOM 2265 C C . LYS A 1 276 ? -7.551 -36.281 -1.472 1 97.62 276 LYS A C 1
ATOM 2267 O O . LYS A 1 276 ? -6.758 -36.969 -0.796 1 97.62 276 LYS A O 1
ATOM 2272 N N . LYS A 1 277 ? -7.707 -36.438 -2.74 1 97.06 277 LYS A N 1
ATOM 2273 C CA . LYS A 1 277 ? -6.91 -37.406 -3.482 1 97.06 277 LYS A CA 1
ATOM 2274 C C . LYS A 1 277 ? -5.438 -37 -3.504 1 97.06 277 LYS A C 1
ATOM 2276 O O . LYS A 1 277 ? -4.555 -37.844 -3.574 1 97.06 277 LYS A O 1
ATOM 2281 N N . LYS A 1 278 ? -5.203 -35.75 -3.436 1 96.88 278 LYS A N 1
ATOM 2282 C CA . LYS A 1 278 ? -3.85 -35.219 -3.623 1 96.88 278 LYS A CA 1
ATOM 2283 C C . LYS A 1 278 ? -3.217 -34.844 -2.291 1 96.88 278 LYS A C 1
ATOM 2285 O O . LYS A 1 278 ? -2.121 -34.281 -2.258 1 96.88 278 LYS A O 1
ATOM 2290 N N . LYS A 1 279 ? -3.883 -35.031 -1.25 1 96.94 279 LYS A N 1
ATOM 2291 C CA . LYS A 1 279 ? -3.504 -34.562 0.074 1 96.94 279 LYS A CA 1
ATOM 2292 C C . LYS A 1 279 ? -2.07 -34.938 0.415 1 96.94 279 LYS A C 1
ATOM 2294 O O . LYS A 1 279 ? -1.273 -34.125 0.838 1 96.94 279 LYS A O 1
ATOM 2299 N N . ASP A 1 280 ? -1.708 -36.188 0.212 1 96.38 280 ASP A N 1
ATOM 2300 C CA . ASP A 1 280 ? -0.383 -36.688 0.571 1 96.38 280 ASP A CA 1
ATOM 2301 C C . ASP A 1 280 ? 0.689 -36.094 -0.345 1 96.38 280 ASP A C 1
ATOM 2303 O O . ASP A 1 280 ? 1.793 -35.781 0.104 1 96.38 280 ASP A O 1
ATOM 2307 N N . GLU A 1 281 ? 0.331 -36 -1.587 1 96.44 281 GLU A N 1
ATOM 2308 C CA . GLU A 1 281 ? 1.266 -35.406 -2.535 1 96.44 281 GLU A CA 1
ATOM 2309 C C . GLU A 1 281 ? 1.572 -33.969 -2.17 1 96.44 281 GLU A C 1
ATOM 2311 O O . GLU A 1 281 ? 2.713 -33.5 -2.299 1 96.44 281 GLU A O 1
ATOM 2316 N N . LEU A 1 282 ? 0.591 -33.25 -1.758 1 97.5 282 LEU A N 1
ATOM 2317 C CA . LEU A 1 282 ? 0.754 -31.859 -1.364 1 97.5 282 LEU A CA 1
ATOM 2318 C C . LEU A 1 282 ? 1.668 -31.734 -0.149 1 97.5 282 LEU A C 1
ATOM 2320 O O . LEU A 1 282 ? 2.57 -30.891 -0.125 1 97.5 282 LEU A O 1
ATOM 2324 N N . LYS A 1 283 ? 1.469 -32.594 0.788 1 96.5 283 LYS A N 1
ATOM 2325 C CA . LYS A 1 283 ? 2.289 -32.562 1.996 1 96.5 283 LYS A CA 1
ATOM 2326 C C . LYS A 1 283 ? 3.73 -32.969 1.688 1 96.5 283 LYS A C 1
ATOM 2328 O O . LYS A 1 283 ? 4.668 -32.438 2.293 1 96.5 283 LYS A O 1
ATOM 2333 N N . ALA A 1 284 ? 3.852 -33.844 0.768 1 96.62 284 ALA A N 1
ATOM 2334 C CA . ALA A 1 284 ? 5.164 -34.375 0.428 1 96.62 284 ALA A CA 1
ATOM 2335 C C . ALA A 1 284 ? 6.051 -33.312 -0.215 1 96.62 284 ALA A C 1
ATOM 2337 O O . ALA A 1 284 ? 7.27 -33.469 -0.306 1 96.62 284 ALA A O 1
ATOM 2338 N N . LEU A 1 285 ? 5.449 -32.281 -0.707 1 97.12 285 LEU A N 1
ATOM 2339 C CA . LEU A 1 285 ? 6.227 -31.203 -1.311 1 97.12 285 LEU A CA 1
ATOM 2340 C C . LEU A 1 285 ? 7.234 -30.641 -0.316 1 97.12 285 LEU A C 1
ATOM 2342 O O . LEU A 1 285 ? 8.273 -30.109 -0.713 1 97.12 285 LEU A O 1
ATOM 2346 N N . ASP A 1 286 ? 6.973 -30.734 0.929 1 97.06 286 ASP A N 1
ATOM 2347 C CA . ASP A 1 286 ? 7.828 -30.188 1.979 1 97.06 286 ASP A CA 1
ATOM 2348 C C . ASP A 1 286 ? 9.109 -31 2.129 1 97.06 286 ASP A C 1
ATOM 2350 O O . ASP A 1 286 ? 10.055 -30.562 2.793 1 97.06 286 ASP A O 1
ATOM 2354 N N . ASP A 1 287 ? 9.117 -32.156 1.551 1 96.69 287 ASP A N 1
ATOM 2355 C CA . ASP A 1 287 ? 10.312 -33 1.605 1 96.69 287 ASP A CA 1
ATOM 2356 C C . ASP A 1 287 ? 11.43 -32.406 0.751 1 96.69 287 ASP A C 1
ATOM 2358 O O . ASP A 1 287 ? 12.602 -32.75 0.939 1 96.69 287 ASP A O 1
ATOM 2362 N N . MET A 1 288 ? 11.062 -31.656 -0.218 1 97.62 288 MET A N 1
ATOM 2363 C CA . MET A 1 288 ? 12.086 -31.031 -1.062 1 97.62 288 MET A CA 1
ATOM 2364 C C . MET A 1 288 ? 12.891 -30.016 -0.276 1 97.62 288 MET A C 1
ATOM 2366 O O . MET A 1 288 ? 12.367 -29.359 0.622 1 97.62 288 MET A O 1
ATOM 2370 N N . TYR A 1 289 ? 14.227 -29.922 -0.642 1 96.81 289 TYR A N 1
ATOM 2371 C CA . TYR A 1 289 ? 15.109 -29.062 0.14 1 96.81 289 TYR A CA 1
ATOM 2372 C C . TYR A 1 289 ? 16.266 -28.562 -0.709 1 96.81 289 TYR A C 1
ATOM 2374 O O . TYR A 1 289 ? 16.922 -29.328 -1.414 1 96.81 289 TYR A O 1
ATOM 2382 N N . ILE A 1 290 ? 16.484 -27.328 -0.658 1 96.75 290 ILE A N 1
ATOM 2383 C CA . ILE A 1 290 ? 17.641 -26.703 -1.29 1 96.75 290 ILE A CA 1
ATOM 2384 C C . ILE A 1 290 ? 18.391 -25.844 -0.269 1 96.75 290 ILE A C 1
ATOM 2386 O O . ILE A 1 290 ? 17.766 -25.172 0.558 1 96.75 290 ILE A O 1
ATOM 2390 N N . GLU A 1 291 ? 19.734 -25.828 -0.301 1 95.81 291 GLU A N 1
ATOM 2391 C CA . GLU A 1 291 ? 20.531 -24.953 0.551 1 95.81 291 GLU A CA 1
ATOM 2392 C C . GLU A 1 291 ? 20.547 -23.531 0.009 1 95.81 291 GLU A C 1
ATOM 2394 O O . GLU A 1 291 ? 20.938 -23.297 -1.141 1 95.81 291 GLU A O 1
ATOM 2399 N N . ILE A 1 292 ? 20.109 -22.609 0.825 1 90.56 292 ILE A N 1
ATOM 2400 C CA . ILE A 1 292 ? 20.031 -21.219 0.401 1 90.56 292 ILE A CA 1
ATOM 2401 C C . ILE A 1 292 ? 21.281 -20.469 0.856 1 90.56 292 ILE A C 1
ATOM 2403 O O . ILE A 1 292 ? 21.625 -20.484 2.037 1 90.56 292 ILE A O 1
ATOM 2407 N N . SER A 1 293 ? 21.875 -19.844 -0.064 1 84.88 293 SER A N 1
ATOM 2408 C CA . SER A 1 293 ? 23.062 -19.062 0.253 1 84.88 293 SER A CA 1
ATOM 2409 C C . SER A 1 293 ? 22.703 -17.797 1.02 1 84.88 293 SER A C 1
ATOM 2411 O O . SER A 1 293 ? 21.578 -17.281 0.911 1 84.88 293 SER A O 1
ATOM 2413 N N . PRO A 1 294 ? 23.641 -17.266 1.793 1 77.31 294 PRO A N 1
ATOM 2414 C CA . PRO A 1 294 ? 23.406 -15.992 2.494 1 77.31 294 PRO A CA 1
ATOM 2415 C C . PRO A 1 294 ? 23.047 -14.852 1.549 1 77.31 294 PRO A C 1
ATOM 2417 O O . PRO A 1 294 ? 22.234 -13.992 1.898 1 77.31 294 PRO A O 1
ATOM 2420 N N . LYS A 1 295 ? 23.562 -14.898 0.407 1 71.69 295 LYS A N 1
ATOM 2421 C CA . LYS A 1 295 ? 23.281 -13.859 -0.58 1 71.69 295 LYS A CA 1
ATOM 2422 C C . LYS A 1 295 ? 21.812 -13.891 -0.99 1 71.69 295 LYS A C 1
ATOM 2424 O O . LYS A 1 295 ? 21.172 -12.836 -1.116 1 71.69 295 LYS A O 1
ATOM 2429 N N . GLU A 1 296 ? 21.25 -15.031 -1.164 1 72 296 GLU A N 1
ATOM 2430 C CA . GLU A 1 296 ? 19.859 -15.188 -1.537 1 72 296 GLU A CA 1
ATOM 2431 C C . GLU A 1 296 ? 18.938 -14.703 -0.421 1 72 296 GLU A C 1
ATOM 2433 O O . GLU A 1 296 ? 17.891 -14.109 -0.686 1 72 296 GLU A O 1
ATOM 2438 N N . TYR A 1 297 ? 19.359 -14.969 0.699 1 70.75 297 TYR A N 1
ATOM 2439 C CA . TYR A 1 297 ? 18.609 -14.484 1.846 1 70.75 297 TYR A CA 1
ATOM 2440 C C . TYR A 1 297 ? 18.609 -12.961 1.897 1 70.75 297 TYR A C 1
ATOM 2442 O O . TYR A 1 297 ? 17.562 -12.344 2.162 1 70.75 297 TYR A O 1
ATOM 2450 N N . GLN A 1 298 ? 19.734 -12.43 1.604 1 67.56 298 GLN A N 1
ATOM 2451 C CA . GLN A 1 298 ? 19.875 -10.977 1.628 1 67.56 298 GLN A CA 1
ATOM 2452 C C . GLN A 1 298 ? 19.062 -10.336 0.506 1 67.56 298 GLN A C 1
ATOM 2454 O O . GLN A 1 298 ? 18.422 -9.305 0.712 1 67.56 298 GLN A O 1
ATOM 2459 N N . GLU A 1 299 ? 19.141 -10.977 -0.637 1 66.62 299 GLU A N 1
ATOM 2460 C CA . GLU A 1 299 ? 18.406 -10.438 -1.781 1 66.62 299 GLU A CA 1
ATOM 2461 C C . GLU A 1 299 ? 16.906 -10.461 -1.531 1 66.62 299 GLU A C 1
ATOM 2463 O O . GLU A 1 299 ? 16.188 -9.555 -1.961 1 66.62 299 GLU A O 1
ATOM 2468 N N . ALA A 1 300 ? 16.547 -11.5 -0.934 1 62.75 300 ALA A N 1
ATOM 2469 C CA . ALA A 1 300 ? 15.125 -11.578 -0.591 1 62.75 300 ALA A CA 1
ATOM 2470 C C . ALA A 1 300 ? 14.727 -10.453 0.355 1 62.75 300 ALA A C 1
ATOM 2472 O O . ALA A 1 300 ? 13.594 -9.961 0.309 1 62.75 300 ALA A O 1
ATOM 2473 N N . ASN A 1 301 ? 15.68 -10.125 1.071 1 59.53 301 ASN A N 1
ATOM 2474 C CA . ASN A 1 301 ? 15.414 -9.047 2.02 1 59.53 301 ASN A CA 1
ATOM 2475 C C . ASN A 1 301 ? 15.703 -7.68 1.411 1 59.53 301 ASN A C 1
ATOM 2477 O O . ASN A 1 301 ? 15.258 -6.656 1.934 1 59.53 301 ASN A O 1
ATOM 2481 N N . GLU A 1 302 ? 16.625 -7.625 0.433 1 55.59 302 GLU A N 1
ATOM 2482 C CA . GLU A 1 302 ? 17.031 -6.352 -0.157 1 55.59 302 GLU A CA 1
ATOM 2483 C C . GLU A 1 302 ? 15.969 -5.824 -1.114 1 55.59 302 GLU A C 1
ATOM 2485 O O . GLU A 1 302 ? 15.188 -6.598 -1.673 1 55.59 302 GLU A O 1
ATOM 2490 N N . GLU A 1 303 ? 15.766 -4.398 -1.169 1 47.12 303 GLU A N 1
ATOM 2491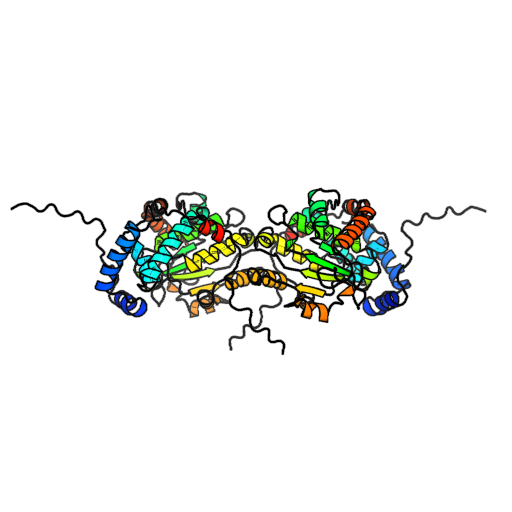 C CA . GLU A 1 303 ? 14.859 -3.416 -1.748 1 47.12 303 GLU A CA 1
ATOM 2492 C C . GLU A 1 303 ? 14.602 -3.701 -3.227 1 47.12 303 GLU A C 1
ATOM 2494 O O . GLU A 1 303 ? 15.391 -4.398 -3.871 1 47.12 303 GLU A O 1
ATOM 2499 N N . PHE A 1 304 ? 13.586 -2.949 -3.809 1 41.94 304 PHE A N 1
ATOM 2500 C CA . PHE A 1 304 ? 12.875 -2.908 -5.082 1 41.94 304 PHE A CA 1
ATOM 2501 C C . PHE A 1 304 ? 13.844 -2.65 -6.23 1 41.94 304 PHE A C 1
ATOM 2503 O O . PHE A 1 304 ? 14.055 -1.502 -6.625 1 41.94 304 PHE A O 1
ATOM 2510 N N . GLY A 1 305 ? 15 -2.951 -6.457 1 36.38 305 GLY A N 1
ATOM 2511 C CA . GLY A 1 305 ? 15.719 -2.586 -7.664 1 36.38 305 GLY A CA 1
ATOM 2512 C C . GLY A 1 305 ? 14.891 -2.766 -8.93 1 36.38 305 GLY A C 1
ATOM 2513 O O . GLY A 1 305 ? 15.133 -2.096 -9.93 1 36.38 305 GLY A O 1
ATOM 2514 N N . GLY A 1 306 ? 14.367 -3.904 -9.219 1 35.59 306 GLY A N 1
ATOM 2515 C CA . GLY A 1 306 ? 14.062 -4.305 -10.586 1 35.59 306 GLY A CA 1
ATOM 2516 C C . GLY A 1 306 ? 12.812 -3.643 -11.133 1 35.59 306 GLY A C 1
ATOM 2517 O O . GLY A 1 306 ? 12.297 -4.039 -12.18 1 35.59 306 GLY A O 1
ATOM 2518 N N . ILE A 1 307 ? 12.016 -2.988 -10.328 1 35.16 307 ILE A N 1
ATOM 2519 C CA . ILE A 1 307 ? 10.875 -2.502 -11.094 1 35.16 307 ILE A CA 1
ATOM 2520 C C . ILE A 1 307 ? 11.312 -1.35 -12 1 35.16 307 ILE A C 1
ATOM 2522 O O . ILE A 1 307 ? 11.344 -0.194 -11.57 1 35.16 307 ILE A O 1
ATOM 2526 N N . SER A 1 308 ? 12.422 -1.131 -12.547 1 33.16 308 SER A N 1
ATOM 2527 C CA . SER A 1 308 ? 12.953 -0.117 -13.453 1 33.16 308 SER A CA 1
ATOM 2528 C C . SER A 1 308 ? 11.953 0.221 -14.555 1 33.16 308 SER A C 1
ATOM 2530 O O . SER A 1 308 ? 12.25 1.024 -15.445 1 33.16 308 SER A O 1
ATOM 2532 N N . GLY A 1 309 ? 10.938 -0.511 -14.945 1 30.77 309 GLY A N 1
ATOM 2533 C CA . GLY A 1 309 ? 10.547 -0.172 -16.312 1 30.77 309 GLY A CA 1
ATOM 2534 C C . GLY A 1 309 ? 10.102 1.271 -16.453 1 30.77 309 GLY A C 1
ATOM 2535 O O . GLY A 1 309 ? 10.602 1.991 -17.328 1 30.77 309 GLY A O 1
ATOM 2536 N N . SER A 1 310 ? 8.836 1.708 -16.094 1 28.81 310 SER A N 1
ATOM 2537 C CA . SER A 1 310 ? 8.039 2.609 -16.922 1 28.81 310 SER A CA 1
ATOM 2538 C C . SER A 1 310 ? 8.352 4.07 -16.609 1 28.81 310 SER A C 1
ATOM 2540 O O . SER A 1 310 ? 7.633 4.973 -17.047 1 28.81 310 SER A O 1
ATOM 2542 N N . PHE A 1 311 ? 9.219 4.523 -15.719 1 26.81 311 PHE A N 1
ATOM 2543 C CA . PHE A 1 311 ? 9.062 5.945 -15.43 1 26.81 311 PHE A CA 1
ATOM 2544 C C . PHE A 1 311 ? 9.586 6.793 -16.578 1 26.81 311 PHE A C 1
ATOM 2546 O O . PHE A 1 311 ? 10.648 7.402 -16.469 1 26.81 311 PHE A O 1
ATOM 2553 N N . ARG A 1 312 ? 9.844 6.473 -17.812 1 28.8 312 ARG A N 1
ATOM 2554 C CA . ARG A 1 312 ? 10.32 7.566 -18.641 1 28.8 312 ARG A CA 1
ATOM 2555 C C . ARG A 1 312 ? 9.375 8.758 -18.594 1 28.8 312 ARG A C 1
ATOM 2557 O O . ARG A 1 312 ? 9.805 9.891 -18.375 1 28.8 312 ARG A O 1
ATOM 2564 N N . LYS A 1 313 ? 8.234 8.875 -19.547 1 27.69 313 LYS A N 1
ATOM 2565 C CA . LYS A 1 313 ? 7.984 10.008 -20.422 1 27.69 313 LYS A CA 1
ATOM 2566 C C . LYS A 1 313 ? 7.262 11.133 -19.688 1 27.69 313 LYS A C 1
ATOM 2568 O O . LYS A 1 313 ? 6.031 11.148 -19.625 1 27.69 313 LYS A O 1
ATOM 2573 N N . LEU A 1 314 ? 7.207 11.453 -18.5 1 22.64 314 LEU A N 1
ATOM 2574 C CA . LEU A 1 314 ? 6.578 12.758 -18.359 1 22.64 314 LEU A CA 1
ATOM 2575 C C . LEU A 1 314 ? 7.352 13.82 -19.141 1 22.64 314 LEU A C 1
ATOM 2577 O O . LEU A 1 314 ? 8.461 14.195 -18.75 1 22.64 314 LEU A O 1
ATOM 2581 N N . GLU A 1 315 ? 7.469 13.672 -20.484 1 22.78 315 GLU A N 1
ATOM 2582 C CA . GLU A 1 315 ? 7.852 14.844 -21.25 1 22.78 315 GLU A CA 1
ATOM 2583 C C . GLU A 1 315 ? 7.031 16.062 -20.844 1 22.78 315 GLU A C 1
ATOM 2585 O O . GLU A 1 315 ? 5.801 16.031 -20.859 1 22.78 315 GLU A O 1
ATOM 2590 N N . VAL A 1 316 ? 7.438 16.875 -20.016 1 21.11 316 VAL A N 1
ATOM 2591 C CA . VAL A 1 316 ? 7.133 18.297 -20.016 1 21.11 316 VAL A CA 1
ATOM 2592 C C . VAL A 1 316 ? 7.297 18.859 -21.422 1 21.11 316 VAL A C 1
ATOM 2594 O O . VAL A 1 316 ? 8.383 18.797 -22 1 21.11 316 VAL A O 1
ATOM 2597 N N . ASP A 1 317 ? 6.301 18.609 -22.312 1 20.25 317 ASP A N 1
ATOM 2598 C CA . ASP A 1 317 ? 6.266 19.766 -23.203 1 20.25 317 ASP A CA 1
ATOM 2599 C C . ASP A 1 317 ? 6.102 21.062 -22.438 1 20.25 317 ASP A C 1
ATOM 2601 O O . ASP A 1 317 ? 5.434 21.094 -21.391 1 20.25 317 ASP A O 1
ATOM 2605 N N . THR B 1 1 ? -17.25 56.625 44.719 1 28.59 1 THR B N 1
ATOM 2606 C CA . THR B 1 1 ? -16.75 56.25 43.406 1 28.59 1 THR B CA 1
ATOM 2607 C C . THR B 1 1 ? -16.562 54.75 43.312 1 28.59 1 THR B C 1
ATOM 2609 O O . THR B 1 1 ? -15.695 54.188 43.969 1 28.59 1 THR B O 1
ATOM 2612 N N . MET B 1 2 ? -17.578 53.906 43.219 1 31.95 2 MET B N 1
ATOM 2613 C CA . MET B 1 2 ? -17.656 52.438 43.25 1 31.95 2 MET B CA 1
ATOM 2614 C C . MET B 1 2 ? -16.766 51.844 42.156 1 31.95 2 MET B C 1
ATOM 2616 O O . MET B 1 2 ? -16.922 52.156 40.969 1 31.95 2 MET B O 1
ATOM 2620 N N . VAL B 1 3 ? -15.453 51.562 42.438 1 40.31 3 VAL B N 1
ATOM 2621 C CA . VAL B 1 3 ? -14.492 50.906 41.562 1 40.31 3 VAL B CA 1
ATOM 2622 C C . VAL B 1 3 ? -15.148 49.688 40.906 1 40.31 3 VAL B C 1
ATOM 2624 O O . VAL B 1 3 ? -15.633 48.781 41.594 1 40.31 3 VAL B O 1
ATOM 2627 N N . THR B 1 4 ? -15.938 49.844 39.812 1 38.06 4 THR B N 1
ATOM 2628 C CA . THR B 1 4 ? -16.469 48.75 39.031 1 38.06 4 THR B CA 1
ATOM 2629 C C . THR B 1 4 ? -15.414 47.656 38.875 1 38.06 4 THR B C 1
ATOM 2631 O O . THR B 1 4 ? -14.266 47.938 38.5 1 38.06 4 THR B O 1
ATOM 2634 N N . GLU B 1 5 ? -15.391 46.688 39.688 1 36.84 5 GLU B N 1
ATOM 2635 C CA . GLU B 1 5 ? -14.578 45.5 39.594 1 36.84 5 GLU B CA 1
ATOM 2636 C C . GLU B 1 5 ? -14.32 45.094 38.156 1 36.84 5 GLU B C 1
ATOM 2638 O O . GLU B 1 5 ? -15.25 45.062 37.344 1 36.84 5 GLU B O 1
ATOM 2643 N N . GLY B 1 6 ? -13.188 45.406 37.531 1 37.03 6 GLY B N 1
ATOM 2644 C CA . GLY B 1 6 ? -12.742 45.031 36.219 1 37.03 6 GLY B CA 1
ATOM 2645 C C . GLY B 1 6 ? -13.266 43.688 35.75 1 37.03 6 GLY B C 1
ATOM 2646 O O . GLY B 1 6 ? -13.125 42.688 36.469 1 37.03 6 GLY B O 1
ATOM 2647 N N . GLN B 1 7 ? -14.398 43.5 35.125 1 39.44 7 GLN B N 1
ATOM 2648 C CA . GLN B 1 7 ? -14.93 42.281 34.5 1 39.44 7 GLN B CA 1
ATOM 2649 C C . GLN B 1 7 ? -13.797 41.438 33.938 1 39.44 7 GLN B C 1
ATOM 2651 O O . GLN B 1 7 ? -13.023 41.875 33.094 1 39.44 7 GLN B O 1
ATOM 2656 N N . GLN B 1 8 ? -13.047 40.625 34.656 1 46.91 8 GLN B N 1
ATOM 2657 C CA . GLN B 1 8 ? -12.039 39.656 34.25 1 46.91 8 GLN B CA 1
ATOM 2658 C C . GLN B 1 8 ? -12.375 39.062 32.875 1 46.91 8 GLN B C 1
ATOM 2660 O O . GLN B 1 8 ? -13.461 38.5 32.688 1 46.91 8 GLN B O 1
ATOM 2665 N N . LYS B 1 9 ? -11.922 39.594 31.812 1 58.19 9 LYS B N 1
ATOM 2666 C CA . LYS B 1 9 ? -12.141 39.156 30.438 1 58.19 9 LYS B CA 1
ATOM 2667 C C . LYS B 1 9 ? -11.969 37.656 30.312 1 58.19 9 LYS B C 1
ATOM 2669 O O . LYS B 1 9 ? -10.945 37.094 30.734 1 58.19 9 LYS B O 1
ATOM 2674 N N . LYS B 1 10 ? -12.945 36.875 30.062 1 72.94 10 LYS B N 1
ATOM 2675 C CA . LYS B 1 10 ? -13.047 35.438 29.938 1 72.94 10 LYS B CA 1
ATOM 2676 C C . LYS B 1 10 ? -12.055 34.906 28.906 1 72.94 10 LYS B C 1
ATOM 2678 O O . LYS B 1 10 ? -11.477 33.812 29.094 1 72.94 10 LYS B O 1
ATOM 2683 N N . TYR B 1 11 ? -11.797 35.75 27.891 1 82.62 11 TYR B N 1
ATOM 2684 C CA . TYR B 1 11 ? -10.922 35.312 26.812 1 82.62 11 TYR B CA 1
ATOM 2685 C C . TYR B 1 11 ? -9.75 36.25 26.625 1 82.62 11 TYR B C 1
ATOM 2687 O O . TYR B 1 11 ? -9.797 37.406 27.094 1 82.62 11 TYR B O 1
ATOM 2695 N N . ASP B 1 12 ? -8.742 35.812 25.969 1 87.12 12 ASP B N 1
ATOM 2696 C CA . ASP B 1 12 ? -7.57 36.656 25.719 1 87.12 12 ASP B CA 1
ATOM 2697 C C . ASP B 1 12 ? -7.914 37.812 24.766 1 87.12 12 ASP B C 1
ATOM 2699 O O . ASP B 1 12 ? -8.852 37.688 23.969 1 87.12 12 ASP B O 1
ATOM 2703 N N . GLU B 1 13 ? -7.148 38.875 24.906 1 87.94 13 GLU B N 1
ATOM 2704 C CA . GLU B 1 13 ? -7.23 39.969 23.938 1 87.94 13 GLU B CA 1
ATOM 2705 C C . GLU B 1 13 ? -6.258 39.75 22.781 1 87.94 13 GLU B C 1
ATOM 2707 O O . GLU B 1 13 ? -5.047 39.688 23 1 87.94 13 GLU B O 1
ATOM 2712 N N . TYR B 1 14 ? -6.809 39.719 21.625 1 92.94 14 TYR B N 1
ATOM 2713 C CA . TYR B 1 14 ? -5.977 39.469 20.453 1 92.94 14 TYR B CA 1
ATOM 2714 C C . TYR B 1 14 ? -5.191 40.719 20.062 1 92.94 14 TYR B C 1
ATOM 2716 O O . TYR B 1 14 ? -5.754 41.812 19.984 1 92.94 14 TYR B O 1
ATOM 2724 N N . LYS B 1 15 ? -3.939 40.531 19.953 1 90.88 15 LYS B N 1
ATOM 2725 C CA . LYS B 1 15 ? -3.057 41.562 19.359 1 90.88 15 LYS B CA 1
ATOM 2726 C C . LYS B 1 15 ? -2.254 40.969 18.203 1 90.88 15 LYS B C 1
ATOM 2728 O O . LYS B 1 15 ? -1.495 40.031 18.375 1 90.88 15 LYS B O 1
ATOM 2733 N N . THR B 1 16 ? -2.387 41.594 17.078 1 91.75 16 THR B N 1
ATOM 2734 C CA . THR B 1 16 ? -1.749 41.062 15.883 1 91.75 16 THR B CA 1
ATOM 2735 C C . THR B 1 16 ? -0.238 41.25 15.938 1 91.75 16 THR B C 1
ATOM 2737 O O . THR B 1 16 ? 0.242 42.281 16.438 1 91.75 16 THR B O 1
ATOM 2740 N N . THR B 1 17 ? 0.449 40.312 15.531 1 93.25 17 THR B N 1
ATOM 2741 C CA . THR B 1 17 ? 1.896 40.438 15.375 1 93.25 17 THR B CA 1
ATOM 2742 C C . THR B 1 17 ? 2.275 40.531 13.898 1 93.25 17 THR B C 1
ATOM 2744 O O . THR B 1 17 ? 3.459 40.562 13.555 1 93.25 17 THR B O 1
ATOM 2747 N N . LEU B 1 18 ? 1.301 40.594 13.055 1 95.81 18 LEU B N 1
ATOM 2748 C CA . LEU B 1 18 ? 1.521 40.656 11.617 1 95.81 18 LEU B CA 1
ATOM 2749 C C . LEU B 1 18 ? 1.972 42.031 11.18 1 95.81 18 LEU B C 1
ATOM 2751 O O . LEU B 1 18 ? 1.512 43.062 11.727 1 95.81 18 LEU B O 1
ATOM 2755 N N . ASP B 1 19 ? 2.877 42.094 10.234 1 95.56 19 ASP B N 1
ATOM 2756 C CA . ASP B 1 19 ? 3.26 43.344 9.641 1 95.56 19 ASP B CA 1
ATOM 2757 C C . ASP B 1 19 ? 2.248 43.812 8.586 1 95.56 19 ASP B C 1
ATOM 2759 O O . ASP B 1 19 ? 1.29 43.062 8.297 1 95.56 19 ASP B O 1
ATOM 2763 N N . ALA B 1 20 ? 2.477 44.938 8.047 1 95.12 20 ALA B N 1
ATOM 2764 C CA . ALA B 1 20 ? 1.521 45.562 7.129 1 95.12 20 ALA B CA 1
ATOM 2765 C C . ALA B 1 20 ? 1.307 44.688 5.891 1 95.12 20 ALA B C 1
ATOM 2767 O O . ALA B 1 20 ? 0.177 44.531 5.418 1 95.12 20 ALA B O 1
ATOM 2768 N N . ASP B 1 21 ? 2.324 44.125 5.352 1 95.62 21 ASP B N 1
ATOM 2769 C CA . ASP B 1 21 ? 2.232 43.312 4.156 1 95.62 21 ASP B CA 1
ATOM 2770 C C . ASP B 1 21 ? 1.422 42.031 4.43 1 95.62 21 ASP B C 1
ATOM 2772 O O . ASP B 1 21 ? 0.593 41.625 3.611 1 95.62 21 ASP B O 1
ATOM 2776 N N . ALA B 1 22 ? 1.673 41.375 5.566 1 96.44 22 ALA B N 1
ATOM 2777 C CA . ALA B 1 22 ? 0.95 40.156 5.949 1 96.44 22 ALA B CA 1
ATOM 2778 C C . ALA B 1 22 ? -0.526 40.469 6.195 1 96.44 22 ALA B C 1
ATOM 2780 O O . ALA B 1 22 ? -1.393 39.656 5.867 1 96.44 22 ALA B O 1
ATOM 2781 N N . LEU B 1 23 ? -0.766 41.594 6.797 1 95.94 23 LEU B N 1
ATOM 2782 C CA . LEU B 1 23 ? -2.15 42 7.031 1 95.94 23 LEU B CA 1
ATOM 2783 C C . LEU B 1 23 ? -2.885 42.219 5.711 1 95.94 23 LEU B C 1
ATOM 2785 O O . LEU B 1 23 ? -4.059 41.844 5.586 1 95.94 23 LEU B O 1
ATOM 2789 N N . GLU B 1 24 ? -2.219 42.812 4.785 1 96.19 24 GLU B N 1
ATOM 2790 C CA . GLU B 1 24 ? -2.82 43 3.471 1 96.19 24 GLU B CA 1
ATOM 2791 C C . GLU B 1 24 ? -3.094 41.656 2.783 1 96.19 24 GLU B C 1
ATOM 2793 O O . GLU B 1 24 ? -4.148 41.469 2.168 1 96.19 24 GLU B O 1
ATOM 2798 N N . THR B 1 25 ? -2.152 40.781 2.861 1 96.56 25 THR B N 1
ATOM 2799 C CA . THR B 1 25 ? -2.342 39.438 2.307 1 96.56 25 THR B CA 1
ATOM 2800 C C . THR B 1 25 ? -3.527 38.75 2.967 1 96.56 25 THR B C 1
ATOM 2802 O O . THR B 1 25 ? -4.332 38.094 2.291 1 96.56 25 THR B O 1
ATOM 2805 N N . ALA B 1 26 ? -3.619 38.812 4.27 1 97.19 26 ALA B N 1
ATOM 2806 C CA . ALA B 1 26 ? -4.73 38.219 5.02 1 97.19 26 ALA B CA 1
ATOM 2807 C C . ALA B 1 26 ? -6.066 38.812 4.551 1 97.19 26 ALA B C 1
ATOM 2809 O O . ALA B 1 26 ? -7.047 38.062 4.41 1 97.19 26 ALA B O 1
ATOM 2810 N N . ARG B 1 27 ? -6.062 40.062 4.336 1 96.62 27 ARG B N 1
ATOM 2811 C CA . ARG B 1 27 ? -7.285 40.688 3.873 1 96.62 27 ARG B CA 1
ATOM 2812 C C . ARG B 1 27 ? -7.66 40.219 2.473 1 96.62 27 ARG B C 1
ATOM 2814 O O . ARG B 1 27 ? -8.812 39.844 2.227 1 96.62 27 ARG B O 1
ATOM 2821 N N . LEU B 1 28 ? -6.738 40.188 1.567 1 96.5 28 LEU B N 1
ATOM 2822 C CA . LEU B 1 28 ? -6.992 39.906 0.155 1 96.5 28 LEU B CA 1
ATOM 2823 C C . LEU B 1 28 ? -7.25 38.406 -0.078 1 96.5 28 LEU B C 1
ATOM 2825 O O . LEU B 1 28 ? -8.125 38.062 -0.87 1 96.5 28 LEU B O 1
ATOM 2829 N N . GLU B 1 29 ? -6.508 37.594 0.6 1 95.81 29 GLU B N 1
ATOM 2830 C CA . GLU B 1 29 ? -6.57 36.156 0.31 1 95.81 29 GLU B CA 1
ATOM 2831 C C . GLU B 1 29 ? -7.52 35.438 1.269 1 95.81 29 GLU B C 1
ATOM 2833 O O . GLU B 1 29 ? -8.094 34.406 0.924 1 95.81 29 GLU B O 1
ATOM 2838 N N . LEU B 1 30 ? -7.75 35.969 2.504 1 97.06 30 LEU B N 1
ATOM 2839 C CA . LEU B 1 30 ? -8.453 35.219 3.533 1 97.06 30 LEU B CA 1
ATOM 2840 C C . LEU B 1 30 ? -9.703 35.969 3.992 1 97.06 30 LEU B C 1
ATOM 2842 O O . LEU B 1 30 ? -10.43 35.5 4.875 1 97.06 30 LEU B O 1
ATOM 2846 N N . ARG B 1 31 ? -9.906 37.156 3.479 1 95.69 31 ARG B N 1
ATOM 2847 C CA . ARG B 1 31 ? -11.062 37.969 3.83 1 95.69 31 ARG B CA 1
ATOM 2848 C C . ARG B 1 31 ? -11.008 38.375 5.293 1 95.69 31 ARG B C 1
ATOM 2850 O O . ARG B 1 31 ? -12.031 38.406 5.977 1 95.69 31 ARG B O 1
ATOM 2857 N N . GLU B 1 32 ? -9.844 38.562 5.77 1 96.12 32 GLU B N 1
ATOM 2858 C CA . GLU B 1 32 ? -9.641 38.938 7.168 1 96.12 32 GLU B CA 1
ATOM 2859 C C . GLU B 1 32 ? -9.477 40.438 7.32 1 96.12 32 GLU B C 1
ATOM 2861 O O . GLU B 1 32 ? -8.641 41.062 6.648 1 96.12 32 GLU B O 1
ATOM 2866 N N . ASP B 1 33 ? -10.25 41.031 8.141 1 92.94 33 ASP B N 1
ATOM 2867 C CA . ASP B 1 33 ? -10.039 42.375 8.664 1 92.94 33 ASP B CA 1
ATOM 2868 C C . ASP B 1 33 ? -10.328 42.438 10.156 1 92.94 33 ASP B C 1
ATOM 2870 O O . ASP B 1 33 ? -10.758 41.438 10.758 1 92.94 33 ASP B O 1
ATOM 2874 N N . ASP B 1 34 ? -10.062 43.594 10.75 1 92.12 34 ASP B N 1
ATOM 2875 C CA . ASP B 1 34 ? -10.133 43.719 12.203 1 92.12 34 ASP B CA 1
ATOM 2876 C C . ASP B 1 34 ? -11.547 43.406 12.711 1 92.12 34 ASP B C 1
ATOM 2878 O O . ASP B 1 34 ? -11.719 42.656 13.68 1 92.12 34 ASP B O 1
ATOM 2882 N N . ASN B 1 35 ? -12.469 43.969 12.086 1 93.62 35 ASN B N 1
ATOM 2883 C CA . ASN B 1 35 ? -13.852 43.781 12.516 1 93.62 35 ASN B CA 1
ATOM 2884 C C . ASN B 1 35 ? -14.297 42.312 12.328 1 93.62 35 ASN B C 1
ATOM 2886 O O . ASN B 1 35 ? -14.914 41.75 13.219 1 93.62 35 ASN B O 1
ATOM 2890 N N . THR B 1 36 ? -14.047 41.812 11.148 1 95.56 36 THR B N 1
ATOM 2891 C CA . THR B 1 36 ? -14.406 40.406 10.852 1 95.56 36 THR B CA 1
ATOM 2892 C C . THR B 1 36 ? -13.727 39.469 11.828 1 95.56 36 THR B C 1
ATOM 2894 O O . THR B 1 36 ? -14.336 38.5 12.297 1 95.56 36 THR B O 1
ATOM 2897 N N . ARG B 1 37 ? -12.461 39.688 12.086 1 96.94 37 ARG B N 1
ATOM 2898 C CA . ARG B 1 37 ? -11.695 38.844 13 1 96.94 37 ARG B CA 1
ATOM 2899 C C . ARG B 1 37 ? -12.312 38.844 14.391 1 96.94 37 ARG B C 1
ATOM 2901 O O . ARG B 1 37 ? -12.539 37.781 14.984 1 96.94 37 ARG B O 1
ATOM 2908 N N . GLU B 1 38 ? -12.609 40.031 14.914 1 95.56 38 GLU B N 1
ATOM 2909 C CA . GLU B 1 38 ? -13.172 40.156 16.25 1 95.56 38 GLU B CA 1
ATOM 2910 C C . GLU B 1 38 ? -14.531 39.469 16.359 1 95.56 38 GLU B C 1
ATOM 2912 O O . GLU B 1 38 ? -14.797 38.75 17.312 1 95.56 38 GLU B O 1
ATOM 2917 N N . GLN B 1 39 ? -15.328 39.688 15.406 1 96.5 39 GLN B N 1
ATOM 2918 C CA . GLN B 1 39 ? -16.672 39.094 15.406 1 96.5 39 GLN B CA 1
ATOM 2919 C C . GLN B 1 39 ? -16.609 37.594 15.273 1 96.5 39 GLN B C 1
ATOM 2921 O O . GLN B 1 39 ? -17.328 36.875 15.969 1 96.5 39 GLN B O 1
ATOM 2926 N N . ALA B 1 40 ? -15.797 37.156 14.32 1 97.56 40 ALA B N 1
ATOM 2927 C CA . ALA B 1 40 ? -15.672 35.719 14.094 1 97.56 40 ALA B CA 1
ATOM 2928 C C . ALA B 1 40 ? -15.156 35 15.336 1 97.56 40 ALA B C 1
ATOM 2930 O O . ALA B 1 40 ? -15.633 33.906 15.68 1 97.56 40 ALA B O 1
ATOM 2931 N N . LEU B 1 41 ? -14.172 35.594 16.016 1 97.81 41 LEU B N 1
ATOM 2932 C CA . LEU B 1 41 ? -13.633 35 17.234 1 97.81 41 LEU B CA 1
ATOM 2933 C C . LEU B 1 41 ? -14.703 34.906 18.312 1 97.81 41 LEU B C 1
ATOM 2935 O O . LEU B 1 41 ? -14.82 33.875 18.984 1 97.81 41 LEU B O 1
ATOM 2939 N N . GLU B 1 42 ? -15.43 35.938 18.438 1 97.19 42 GLU B N 1
ATOM 2940 C CA . GLU B 1 42 ? -16.484 35.938 19.438 1 97.19 42 GLU B CA 1
ATOM 2941 C C . GLU B 1 42 ? -17.531 34.875 19.141 1 97.19 42 GLU B C 1
ATOM 2943 O O . GLU B 1 42 ? -17.922 34.125 20.031 1 97.19 42 GLU B O 1
ATOM 2948 N N . GLN B 1 43 ? -17.953 34.844 17.922 1 98 43 GLN B N 1
ATOM 2949 C CA . GLN B 1 43 ? -18.969 33.875 17.531 1 98 43 GLN B CA 1
ATOM 2950 C C . GLN B 1 43 ? -18.438 32.469 17.641 1 98 43 GLN B C 1
ATOM 2952 O O . GLN B 1 43 ? -19.188 31.547 18.031 1 98 43 GLN B O 1
ATOM 2957 N N . PHE B 1 44 ? -17.219 32.281 17.25 1 98.31 44 PHE B N 1
ATOM 2958 C CA . PHE B 1 44 ? -16.578 30.953 17.328 1 98.31 44 PHE B CA 1
ATOM 2959 C C . PHE B 1 44 ? -16.562 30.453 18.766 1 98.31 44 PHE B C 1
ATOM 2961 O O . PHE B 1 44 ? -16.891 29.297 19.047 1 98.31 44 PHE B O 1
ATOM 2968 N N . ARG B 1 45 ? -16.172 31.312 19.688 1 97.94 45 ARG B N 1
ATOM 2969 C CA . ARG B 1 45 ? -16.141 30.984 21.109 1 97.94 45 ARG B CA 1
ATOM 2970 C C . ARG B 1 45 ? -17.531 30.641 21.625 1 97.94 45 ARG B C 1
ATOM 2972 O O . ARG B 1 45 ? -17.703 29.672 22.375 1 97.94 45 ARG B O 1
ATOM 2979 N N . HIS B 1 46 ? -18.453 31.422 21.219 1 97.38 46 HIS B N 1
ATOM 2980 C CA . HIS B 1 46 ? -19.844 31.172 21.609 1 97.38 46 HIS B CA 1
ATOM 2981 C C . HIS B 1 46 ? -20.312 29.812 21.109 1 97.38 46 HIS B C 1
ATOM 2983 O O . HIS B 1 46 ? -20.969 29.062 21.844 1 97.38 46 HIS B O 1
ATOM 2989 N N . TRP B 1 47 ? -20.016 29.531 19.875 1 98.12 47 TRP B N 1
ATOM 2990 C CA . TRP B 1 47 ? -20.391 28.266 19.281 1 98.12 47 TRP B CA 1
ATOM 2991 C C . TRP B 1 47 ? -19.766 27.094 20.031 1 98.12 47 TRP B C 1
ATOM 2993 O O . TRP B 1 47 ? -20.438 26.094 20.297 1 98.12 47 TRP B O 1
ATOM 3003 N N . ILE B 1 48 ? -18.5 27.203 20.391 1 98.06 48 ILE B N 1
ATOM 3004 C CA . ILE B 1 48 ? -17.797 26.156 21.125 1 98.06 48 ILE B CA 1
ATOM 3005 C C . ILE B 1 48 ? -18.484 25.922 22.469 1 98.06 48 ILE B C 1
ATOM 3007 O O . ILE B 1 48 ? -18.719 24.781 22.875 1 98.06 48 ILE B O 1
ATOM 3011 N N . GLU B 1 49 ? -18.812 26.969 23.156 1 96.5 49 GLU B N 1
ATOM 3012 C CA . GLU B 1 49 ? -19.422 26.906 24.484 1 96.5 49 GLU B CA 1
ATOM 3013 C C . GLU B 1 49 ? -20.781 26.219 24.438 1 96.5 49 GLU B C 1
ATOM 3015 O O . GLU B 1 49 ? -21.172 25.531 25.391 1 96.5 49 GLU B O 1
ATOM 3020 N N . LYS B 1 50 ? -21.438 26.375 23.359 1 97.12 50 LYS B N 1
ATOM 3021 C CA . LYS B 1 50 ? -22.812 25.859 23.266 1 97.12 50 LYS B CA 1
ATOM 3022 C C . LYS B 1 50 ? -22.828 24.5 22.547 1 97.12 50 LYS B C 1
ATOM 3024 O O . LYS B 1 50 ? -23.875 23.844 22.5 1 97.12 50 LYS B O 1
ATOM 3029 N N . HIS B 1 51 ? -21.766 24.156 21.984 1 95.81 51 HIS B N 1
ATOM 3030 C CA . HIS B 1 51 ? -21.719 22.922 21.203 1 95.81 51 HIS B CA 1
ATOM 3031 C C . HIS B 1 51 ? -22.047 21.703 22.078 1 95.81 51 HIS B C 1
ATOM 3033 O O . HIS B 1 51 ? -21.469 21.547 23.172 1 95.81 51 HIS B O 1
ATOM 3039 N N . PRO B 1 52 ? -22.859 20.812 21.672 1 95.31 52 PRO B N 1
ATOM 3040 C CA . PRO B 1 52 ? -23.312 19.719 22.531 1 95.31 52 PRO B CA 1
ATOM 3041 C C . PRO B 1 52 ? -22.219 18.656 22.75 1 95.31 52 PRO B C 1
ATOM 3043 O O . PRO B 1 52 ? -22.172 18.031 23.812 1 95.31 52 PRO B O 1
ATOM 3046 N N . ALA B 1 53 ? -21.328 18.5 21.828 1 95.5 53 ALA B N 1
ATOM 3047 C CA . ALA B 1 53 ? -20.375 17.391 21.906 1 95.5 53 ALA B CA 1
ATOM 3048 C C . ALA B 1 53 ? -19.031 17.875 22.422 1 95.5 53 ALA B C 1
ATOM 3050 O O . ALA B 1 53 ? -18.25 17.078 22.984 1 95.5 53 ALA B O 1
ATOM 3051 N N . ILE B 1 54 ? -18.688 19.141 22.219 1 97.38 54 ILE B N 1
ATOM 3052 C CA . ILE B 1 54 ? -17.406 19.656 22.672 1 97.38 54 ILE B CA 1
ATOM 3053 C C . ILE B 1 54 ? -17.453 19.906 24.172 1 97.38 54 ILE B C 1
ATOM 3055 O O . ILE B 1 54 ? -18.266 20.719 24.641 1 97.38 54 ILE B O 1
ATOM 3059 N N . LYS B 1 55 ? -16.609 19.266 24.938 1 96.94 55 LYS B N 1
ATOM 3060 C CA . LYS B 1 55 ? -16.625 19.391 26.391 1 96.94 55 LYS B CA 1
ATOM 3061 C C . LYS B 1 55 ? -15.508 20.297 26.875 1 96.94 55 LYS B C 1
ATOM 3063 O O . LYS B 1 55 ? -15.672 21.031 27.859 1 96.94 55 LYS B O 1
ATOM 3068 N N . ARG B 1 56 ? -14.297 20.203 26.25 1 97.31 56 ARG B N 1
ATOM 3069 C CA . ARG B 1 56 ? -13.156 21.047 26.547 1 97.31 56 ARG B CA 1
ATOM 3070 C C . ARG B 1 56 ? -12.391 21.406 25.281 1 97.31 56 ARG B C 1
ATOM 3072 O O . ARG B 1 56 ? -12.047 20.531 24.484 1 97.31 56 ARG B O 1
ATOM 3079 N N . CYS B 1 57 ? -12.141 22.672 25.094 1 97.56 57 CYS B N 1
ATOM 3080 C CA . CYS B 1 57 ? -11.445 23.109 23.906 1 97.56 57 CYS B CA 1
ATOM 3081 C C . CYS B 1 57 ? -10.641 24.375 24.188 1 97.56 57 CYS B C 1
ATOM 3083 O O . CYS B 1 57 ? -11.078 25.25 24.938 1 97.56 57 CYS B O 1
ATOM 3085 N N . ARG B 1 58 ? -9.453 24.391 23.625 1 96.38 58 ARG B N 1
ATOM 3086 C CA . ARG B 1 58 ? -8.688 25.641 23.609 1 96.38 58 ARG B CA 1
ATOM 3087 C C . ARG B 1 58 ? -9.438 26.734 22.859 1 96.38 58 ARG B C 1
ATOM 3089 O O . ARG B 1 58 ? -10.016 26.469 21.797 1 96.38 58 ARG B O 1
ATOM 3096 N N . THR B 1 59 ? -9.492 28 23.406 1 97 59 THR B N 1
ATOM 3097 C CA . THR B 1 59 ? -10.312 29.031 22.766 1 97 59 THR B CA 1
ATOM 3098 C C . THR B 1 59 ? -9.531 30.328 22.609 1 97 59 THR B C 1
ATOM 3100 O O . THR B 1 59 ? -10.117 31.375 22.328 1 97 59 THR B O 1
ATOM 3103 N N . ASP B 1 60 ? -8.25 30.281 22.906 1 96.44 60 ASP B N 1
ATOM 3104 C CA . ASP B 1 60 ? -7.473 31.5 22.703 1 96.44 60 ASP B CA 1
ATOM 3105 C C . ASP B 1 60 ? -7.492 31.922 21.234 1 96.44 60 ASP B C 1
ATOM 3107 O O . ASP B 1 60 ? -7.719 31.078 20.344 1 96.44 60 ASP B O 1
ATOM 3111 N N . SER B 1 61 ? -7.246 33.156 20.938 1 97.38 61 SER B N 1
ATOM 3112 C CA . SER B 1 61 ? -7.402 33.75 19.609 1 97.38 61 SER B CA 1
ATOM 3113 C C . SER B 1 61 ? -6.52 33.062 18.578 1 97.38 61 SER B C 1
ATOM 3115 O O . SER B 1 61 ? -6.988 32.688 17.5 1 97.38 61 SER B O 1
ATOM 3117 N N . LEU B 1 62 ? -5.281 32.844 18.891 1 96.62 62 LEU B N 1
ATOM 3118 C CA . LEU B 1 62 ? -4.336 32.281 17.922 1 96.62 62 LEU B CA 1
ATOM 3119 C C . LEU B 1 62 ? -4.746 30.875 17.516 1 96.62 62 LEU B C 1
ATOM 3121 O O . LEU B 1 62 ? -4.594 30.5 16.344 1 96.62 62 LEU B O 1
ATOM 3125 N N . PHE B 1 63 ? -5.258 30.141 18.484 1 97.69 63 PHE B N 1
ATOM 3126 C CA . PHE B 1 63 ? -5.723 28.797 18.188 1 97.69 63 PHE B CA 1
ATOM 3127 C C . PHE B 1 63 ? -6.918 28.828 17.25 1 97.69 63 PHE B C 1
ATOM 3129 O O . PHE B 1 63 ? -6.941 28.109 16.234 1 97.69 63 PHE B O 1
ATOM 3136 N N . LEU B 1 64 ? -7.891 29.609 17.516 1 98.31 64 LEU B N 1
ATOM 3137 C CA . LEU B 1 64 ? -9.102 29.672 16.703 1 98.31 64 LEU B CA 1
ATOM 3138 C C . LEU B 1 64 ? -8.797 30.25 15.328 1 98.31 64 LEU B C 1
ATOM 3140 O O . LEU B 1 64 ? -9.43 29.859 14.344 1 98.31 64 LEU B O 1
ATOM 3144 N N . LEU B 1 65 ? -7.836 31.125 15.273 1 98.12 65 LEU B N 1
ATOM 3145 C CA . LEU B 1 65 ? -7.469 31.75 14.008 1 98.12 65 LEU B CA 1
ATOM 3146 C C . LEU B 1 65 ? -6.879 30.719 13.047 1 98.12 65 LEU B C 1
ATOM 3148 O O . LEU B 1 65 ? -6.969 30.875 11.828 1 98.12 65 LEU B O 1
ATOM 3152 N N . ARG B 1 66 ? -6.289 29.594 13.57 1 97.81 66 ARG B N 1
ATOM 3153 C CA . ARG B 1 66 ? -5.824 28.516 12.711 1 97.81 66 ARG B CA 1
ATOM 3154 C C . ARG B 1 66 ? -6.918 28.094 11.727 1 97.81 66 ARG B C 1
ATOM 3156 O O . ARG B 1 66 ? -6.664 27.969 10.531 1 97.81 66 ARG B O 1
ATOM 3163 N N . PHE B 1 67 ? -8.047 27.906 12.297 1 98.31 67 PHE B N 1
ATOM 3164 C CA . PHE B 1 67 ? -9.18 27.359 11.555 1 98.31 67 PHE B CA 1
ATOM 3165 C C . PHE B 1 67 ? -9.812 28.422 10.672 1 98.31 67 PHE B C 1
ATOM 3167 O O . PHE B 1 67 ? -10.133 28.156 9.508 1 98.31 67 PHE B O 1
ATOM 3174 N N . LEU B 1 68 ? -9.992 29.578 11.242 1 98.44 68 LEU B N 1
ATOM 3175 C CA . LEU B 1 68 ? -10.617 30.672 10.5 1 98.44 68 LEU B CA 1
ATOM 3176 C C . LEU B 1 68 ? -9.797 31.047 9.273 1 98.44 68 LEU B C 1
ATOM 3178 O O . LEU B 1 68 ? -10.336 31.188 8.18 1 98.44 68 LEU B O 1
ATOM 3182 N N . ARG B 1 69 ? -8.523 31.188 9.438 1 98.19 69 ARG B N 1
ATOM 3183 C CA . ARG B 1 69 ? -7.652 31.594 8.336 1 98.19 69 ARG B CA 1
ATOM 3184 C C . ARG B 1 69 ? -7.555 30.484 7.289 1 98.19 69 ARG B C 1
ATOM 3186 O O . ARG B 1 69 ? -7.562 30.75 6.086 1 98.19 69 ARG B O 1
ATOM 3193 N N . THR B 1 70 ? -7.473 29.266 7.707 1 97.31 70 THR B N 1
ATOM 3194 C CA . THR B 1 70 ? -7.418 28.141 6.773 1 97.31 70 THR B CA 1
ATOM 3195 C C . THR B 1 70 ? -8.68 28.094 5.914 1 97.31 70 THR B C 1
ATOM 3197 O O . THR B 1 70 ? -8.617 27.766 4.727 1 97.31 70 THR B O 1
ATOM 3200 N N . LYS B 1 71 ? -9.766 28.453 6.516 1 97.5 71 LYS B N 1
ATOM 3201 C CA . LYS B 1 71 ? -11.031 28.391 5.797 1 97.5 71 LYS B CA 1
ATOM 3202 C C . LYS B 1 71 ? -11.477 29.766 5.332 1 97.5 71 LYS B C 1
ATOM 3204 O O . LYS B 1 71 ? -12.664 30 5.078 1 97.5 71 LYS B O 1
ATOM 3209 N N . LYS B 1 72 ? -10.594 30.719 5.305 1 97.5 72 LYS B N 1
ATOM 3210 C CA . LYS B 1 72 ? -10.789 32.062 4.746 1 97.5 72 LYS B CA 1
ATOM 3211 C C . LYS B 1 72 ? -11.961 32.75 5.422 1 97.5 72 LYS B C 1
ATOM 3213 O O . LYS B 1 72 ? -12.812 33.344 4.742 1 97.5 72 LYS B O 1
ATOM 3218 N N . PHE B 1 73 ? -12.094 32.469 6.684 1 97.94 73 PHE B N 1
ATOM 3219 C CA . PHE B 1 73 ? -13.016 33.156 7.59 1 97.94 73 PHE B CA 1
ATOM 3220 C C . PHE B 1 73 ? -14.461 32.812 7.25 1 97.94 73 PHE B C 1
ATOM 3222 O O . PHE B 1 73 ? -15.367 33.594 7.496 1 97.94 73 PHE B O 1
ATOM 3229 N N . SER B 1 74 ? -14.609 31.703 6.609 1 97.44 74 SER B N 1
ATOM 3230 C CA . SER B 1 74 ? -15.922 31.062 6.672 1 97.44 74 SER B CA 1
ATOM 3231 C C . SER B 1 74 ? -16.141 30.375 8.016 1 97.44 74 SER B C 1
ATOM 3233 O O . SER B 1 74 ? -15.578 29.297 8.266 1 97.44 74 SER B O 1
ATOM 3235 N N . LEU B 1 75 ? -16.969 30.938 8.844 1 97.56 75 LEU B N 1
ATOM 3236 C CA . LEU B 1 75 ? -17.156 30.453 10.211 1 97.56 75 LEU B CA 1
ATOM 3237 C C . LEU B 1 75 ? -17.719 29.031 10.219 1 97.56 75 LEU B C 1
ATOM 3239 O O . LEU B 1 75 ? -17.219 28.172 10.938 1 97.56 75 LEU B O 1
ATOM 3243 N N . PRO B 1 76 ? -18.719 28.703 9.336 1 98 76 PRO B N 1
ATOM 3244 C CA . PRO B 1 76 ? -19.25 27.344 9.352 1 98 76 PRO B CA 1
ATOM 3245 C C . PRO B 1 76 ? -18.203 26.297 8.969 1 98 76 PRO B C 1
ATOM 3247 O O . PRO B 1 76 ? -18.141 25.234 9.586 1 98 76 PRO B O 1
ATOM 3250 N N . LEU B 1 77 ? -17.391 26.625 8.023 1 97.31 77 LEU B N 1
ATOM 3251 C CA . LEU B 1 77 ? -16.375 25.688 7.594 1 97.31 77 LEU B CA 1
ATOM 3252 C C . LEU B 1 77 ? -15.281 25.562 8.648 1 97.31 77 LEU B C 1
ATOM 3254 O O . LEU B 1 77 ? -14.727 24.469 8.852 1 97.31 77 LEU B O 1
ATOM 3258 N N . ALA B 1 78 ? -14.945 26.641 9.234 1 97.94 78 ALA B N 1
ATOM 3259 C CA . ALA B 1 78 ? -13.961 26.609 10.32 1 97.94 78 ALA B CA 1
ATOM 3260 C C . ALA B 1 78 ? -14.461 25.766 11.484 1 97.94 78 ALA B C 1
ATOM 3262 O O . ALA B 1 78 ? -13.688 25 12.078 1 97.94 78 ALA B O 1
ATOM 3263 N N . GLN B 1 79 ? -15.742 25.938 11.836 1 98 79 GLN B N 1
ATOM 3264 C CA . GLN B 1 79 ? -16.359 25.156 12.906 1 98 79 GLN B CA 1
ATOM 3265 C C . GLN B 1 79 ? -16.328 23.672 12.594 1 98 79 GLN B C 1
ATOM 3267 O O . GLN B 1 79 ? -15.953 22.859 13.453 1 98 79 GLN B O 1
ATOM 3272 N N . GLU B 1 80 ? -16.641 23.359 11.406 1 96.31 80 GLU B N 1
ATOM 3273 C CA . GLU B 1 80 ? -16.578 21.953 10.977 1 96.31 80 GLU B CA 1
ATOM 3274 C C . GLU B 1 80 ? -15.172 21.391 11.078 1 96.31 80 GLU B C 1
ATOM 3276 O O . GLU B 1 80 ? -14.977 20.266 11.523 1 96.31 80 GLU B O 1
ATOM 3281 N N . MET B 1 81 ? -14.258 22.141 10.672 1 96.44 81 MET B N 1
ATOM 3282 C CA . MET B 1 81 ? -12.867 21.703 10.727 1 96.44 81 MET B CA 1
ATOM 3283 C C . MET B 1 81 ? -12.414 21.5 12.172 1 96.44 81 MET B C 1
ATOM 3285 O O . MET B 1 81 ? -11.68 20.562 12.477 1 96.44 81 MET B O 1
ATOM 3289 N N . LEU B 1 82 ? -12.812 22.391 13.031 1 97.75 82 LEU B N 1
ATOM 3290 C CA . LEU B 1 82 ? -12.461 22.25 14.438 1 97.75 82 LEU B CA 1
ATOM 3291 C C . LEU B 1 82 ? -13.023 20.953 15.008 1 97.75 82 LEU B C 1
ATOM 3293 O O . LEU B 1 82 ? -12.336 20.234 15.734 1 97.75 82 LEU B O 1
ATOM 3297 N N . GLU B 1 83 ? -14.219 20.672 14.648 1 95.75 83 GLU B N 1
ATOM 3298 C CA . GLU B 1 83 ? -14.828 19.422 15.094 1 95.75 83 GLU B CA 1
ATOM 3299 C C . GLU B 1 83 ? -14.016 18.219 14.625 1 95.75 83 GLU B C 1
ATOM 3301 O O . GLU B 1 83 ? -13.766 17.297 15.406 1 95.75 83 GLU B O 1
ATOM 3306 N N . ARG B 1 84 ? -13.695 18.25 13.398 1 93.69 84 ARG B N 1
ATOM 3307 C CA . ARG B 1 84 ? -12.914 17.156 12.844 1 93.69 84 ARG B CA 1
ATOM 3308 C C . ARG B 1 84 ? -11.547 17.062 13.516 1 93.69 84 ARG B C 1
ATOM 3310 O O . ARG B 1 84 ? -11.07 15.961 13.805 1 93.69 84 ARG B O 1
ATOM 3317 N N . TYR B 1 85 ? -10.969 18.203 13.672 1 96.19 85 TYR B N 1
ATOM 3318 C CA . TYR B 1 85 ? -9.672 18.281 14.344 1 96.19 85 TYR B CA 1
ATOM 3319 C C . TYR B 1 85 ? -9.734 17.625 15.719 1 96.19 85 TYR B C 1
ATOM 3321 O O . TYR B 1 85 ? -8.891 16.797 16.062 1 96.19 85 TYR B O 1
ATOM 3329 N N . LEU B 1 86 ? -10.695 17.984 16.484 1 96.44 86 LEU B N 1
ATOM 3330 C CA . LEU B 1 86 ? -10.859 17.406 17.828 1 96.44 86 LEU B CA 1
ATOM 3331 C C . LEU B 1 86 ? -11.141 15.914 17.734 1 96.44 86 LEU B C 1
ATOM 3333 O O . LEU B 1 86 ? -10.594 15.133 18.531 1 96.44 86 LEU B O 1
ATOM 3337 N N . THR B 1 87 ? -11.883 15.547 16.781 1 94.25 87 THR B N 1
ATOM 3338 C CA . THR B 1 87 ? -12.289 14.148 16.625 1 94.25 87 THR B CA 1
ATOM 3339 C C . THR B 1 87 ? -11.086 13.273 16.297 1 94.25 87 THR B C 1
ATOM 3341 O O . THR B 1 87 ? -10.883 12.227 16.906 1 94.25 87 THR B O 1
ATOM 3344 N N . ILE B 1 88 ? -10.289 13.641 15.344 1 93.5 88 ILE B N 1
ATOM 3345 C CA . ILE B 1 88 ? -9.195 12.797 14.898 1 93.5 88 ILE B CA 1
ATOM 3346 C C . ILE B 1 88 ? -8.148 12.672 16 1 93.5 88 ILE B C 1
ATOM 3348 O O . ILE B 1 88 ? -7.469 11.648 16.109 1 93.5 88 ILE B O 1
ATOM 3352 N N . ARG B 1 89 ? -7.988 13.703 16.781 1 95 89 ARG B N 1
ATOM 3353 C CA . ARG B 1 89 ? -7.039 13.641 17.891 1 95 89 ARG B CA 1
ATOM 3354 C C . ARG B 1 89 ? -7.41 12.531 18.859 1 95 89 ARG B C 1
ATOM 3356 O O . ARG B 1 89 ? -6.535 11.906 19.469 1 95 89 ARG B O 1
ATOM 3363 N N . GLN B 1 90 ? -8.688 12.266 18.969 1 93.06 90 GLN B N 1
ATOM 3364 C CA . GLN B 1 90 ? -9.156 11.227 19.875 1 93.06 90 GLN B CA 1
ATOM 3365 C C . GLN B 1 90 ? -9.219 9.867 19.188 1 93.06 90 GLN B C 1
ATOM 3367 O O . GLN B 1 90 ? -8.859 8.844 19.766 1 93.06 90 GLN B O 1
ATOM 3372 N N . LEU B 1 91 ? -9.664 9.898 17.969 1 90.62 91 LEU B N 1
ATOM 3373 C CA . LEU B 1 91 ? -9.789 8.648 17.219 1 90.62 91 LEU B CA 1
ATOM 3374 C C . LEU B 1 91 ? -8.422 8.031 16.953 1 90.62 91 LEU B C 1
ATOM 3376 O O . LEU B 1 91 ? -8.273 6.809 16.984 1 90.62 91 LEU B O 1
ATOM 3380 N N . TYR B 1 92 ? -7.484 8.883 16.625 1 93.25 92 TYR B N 1
ATOM 3381 C CA . TYR B 1 92 ? -6.125 8.43 16.328 1 93.25 92 TYR B CA 1
ATOM 3382 C C . TYR B 1 92 ? -5.141 8.977 17.359 1 93.25 92 TYR B C 1
ATOM 3384 O O . TYR B 1 92 ? -4.145 9.609 17 1 93.25 92 TYR B O 1
ATOM 3392 N N . SER B 1 93 ? -5.391 8.594 18.578 1 94.38 93 SER B N 1
ATOM 3393 C CA . SER B 1 93 ? -4.637 9.133 19.703 1 94.38 93 SER B CA 1
ATOM 3394 C C . SER B 1 93 ? -3.164 8.742 19.625 1 94.38 93 SER B C 1
ATOM 3396 O O . SER B 1 93 ? -2.293 9.484 20.078 1 94.38 93 SER B O 1
ATOM 3398 N N . HIS B 1 94 ? -2.879 7.684 19 1 94 94 HIS B N 1
ATOM 3399 C CA . HIS B 1 94 ? -1.502 7.215 18.906 1 94 94 HIS B CA 1
ATOM 3400 C C . HIS B 1 94 ? -0.679 8.102 17.969 1 94 94 HIS B C 1
ATOM 3402 O O . HIS B 1 94 ? 0.553 8.062 18 1 94 94 HIS B O 1
ATOM 3408 N N . TRP B 1 95 ? -1.351 8.938 17.156 1 95.38 95 TRP B N 1
ATOM 3409 C CA . TRP B 1 95 ? -0.669 9.875 16.266 1 95.38 95 TRP B CA 1
ATOM 3410 C C . TRP B 1 95 ? -0.676 11.281 16.844 1 95.38 95 TRP B C 1
ATOM 3412 O O . TRP B 1 95 ? 0.287 12.039 16.688 1 95.38 95 TRP B O 1
ATOM 3422 N N . PHE B 1 96 ? -1.775 11.625 17.547 1 96.38 96 PHE B N 1
ATOM 3423 C CA . PHE B 1 96 ? -2.023 13.047 17.766 1 96.38 96 PHE B CA 1
ATOM 3424 C C . PHE B 1 96 ? -2.02 13.375 19.25 1 96.38 96 PHE B C 1
ATOM 3426 O O . PHE B 1 96 ? -2.119 14.539 19.641 1 96.38 96 PHE B O 1
ATOM 3433 N N . GLN B 1 97 ? -1.874 12.414 20.156 1 95.94 97 GLN B N 1
ATOM 3434 C CA . GLN B 1 97 ? -1.826 12.68 21.594 1 95.94 97 GLN B CA 1
ATOM 3435 C C . GLN B 1 97 ? -0.469 12.297 22.172 1 95.94 97 GLN B C 1
ATOM 3437 O O . GLN B 1 97 ? 0.377 11.734 21.469 1 95.94 97 GLN B O 1
ATOM 3442 N N . LYS B 1 98 ? -0.273 12.734 23.391 1 95.56 98 LYS B N 1
ATOM 3443 C CA . LYS B 1 98 ? 0.978 12.5 24.109 1 95.56 98 LYS B CA 1
ATOM 3444 C C . LYS B 1 98 ? 2.174 13.008 23.297 1 95.56 98 LYS B C 1
ATOM 3446 O O . LYS B 1 98 ? 3.145 12.281 23.094 1 95.56 98 LYS B O 1
ATOM 3451 N N . LEU B 1 99 ? 1.957 14.164 22.812 1 97.38 99 LEU B N 1
ATOM 3452 C CA . LEU B 1 99 ? 3.037 14.82 22.078 1 97.38 99 LEU B CA 1
ATOM 3453 C C . LEU B 1 99 ? 4.141 15.273 23.031 1 97.38 99 LEU B C 1
ATOM 3455 O O . LEU B 1 99 ? 4.277 16.469 23.297 1 97.38 99 LEU B O 1
ATOM 3459 N N . ASP B 1 100 ? 4.941 14.367 23.469 1 96.5 100 ASP B N 1
ATOM 3460 C CA . ASP B 1 100 ? 5.973 14.547 24.484 1 96.5 100 ASP B CA 1
ATOM 3461 C C . ASP B 1 100 ? 7.363 14.602 23.844 1 96.5 100 ASP B C 1
ATOM 3463 O O . ASP B 1 100 ? 7.918 13.57 23.469 1 96.5 100 ASP B O 1
ATOM 3467 N N . ILE B 1 101 ? 7.973 15.734 23.859 1 96.38 101 ILE B N 1
ATOM 3468 C CA . ILE B 1 101 ? 9.266 15.922 23.203 1 96.38 101 ILE B CA 1
ATOM 3469 C C . ILE B 1 101 ? 10.367 15.273 24.047 1 96.38 101 ILE B C 1
ATOM 3471 O O . ILE B 1 101 ? 11.492 15.102 23.578 1 96.38 101 ILE B O 1
ATOM 3475 N N . ASP B 1 102 ? 10.023 14.961 25.312 1 96 102 ASP B N 1
ATOM 3476 C CA . ASP B 1 102 ? 11.008 14.336 26.188 1 96 102 ASP B CA 1
ATOM 3477 C C . ASP B 1 102 ? 10.969 12.812 26.062 1 96 102 ASP B C 1
ATOM 3479 O O . ASP B 1 102 ? 11.797 12.117 26.641 1 96 102 ASP B O 1
ATOM 3483 N N . ASP B 1 103 ? 9.992 12.273 25.375 1 97 103 ASP B N 1
ATOM 3484 C CA . ASP B 1 103 ? 10.047 10.852 25.047 1 97 103 ASP B CA 1
ATOM 3485 C C . ASP B 1 103 ? 11.352 10.5 24.359 1 97 103 ASP B C 1
ATOM 3487 O O . ASP B 1 103 ? 11.703 11.102 23.328 1 97 103 ASP B O 1
ATOM 3491 N N . PRO B 1 104 ? 12.086 9.578 24.844 1 97.56 104 PRO B N 1
ATOM 3492 C CA . PRO B 1 104 ? 13.43 9.312 24.344 1 97.56 104 PRO B CA 1
ATOM 3493 C C . PRO B 1 104 ? 13.445 8.953 22.859 1 97.56 104 PRO B C 1
ATOM 3495 O O . PRO B 1 104 ? 14.375 9.328 22.141 1 97.56 104 PRO B O 1
ATOM 3498 N N . GLU B 1 105 ? 12.477 8.172 22.375 1 97.81 105 GLU B N 1
ATOM 3499 C CA . GLU B 1 105 ? 12.43 7.789 20.969 1 97.81 105 GLU B CA 1
ATOM 3500 C C . GLU B 1 105 ? 12.094 8.984 20.094 1 97.81 105 GLU B C 1
ATOM 3502 O O . GLU B 1 105 ? 12.688 9.156 19.016 1 97.81 105 GLU B O 1
ATOM 3507 N N . ILE B 1 106 ? 11.18 9.805 20.547 1 98 106 ILE B N 1
ATOM 3508 C CA . ILE B 1 106 ? 10.812 11.016 19.828 1 98 106 ILE B CA 1
ATOM 3509 C C . ILE B 1 106 ? 12.008 11.969 19.766 1 98 106 ILE B C 1
ATOM 3511 O O . ILE B 1 106 ? 12.344 12.5 18.719 1 98 106 ILE B O 1
ATOM 3515 N N . ALA B 1 107 ? 12.633 12.117 20.906 1 98 107 ALA B N 1
ATOM 3516 C CA . ALA B 1 107 ? 13.805 12.992 21 1 98 107 ALA B CA 1
ATOM 3517 C C . ALA B 1 107 ? 14.914 12.516 20.062 1 98 107 ALA B C 1
ATOM 3519 O O . ALA B 1 107 ? 15.586 13.336 19.422 1 98 107 ALA B O 1
ATOM 3520 N N . ALA B 1 108 ? 15.086 11.25 20.031 1 98.38 108 ALA B N 1
ATOM 3521 C CA . ALA B 1 108 ? 16.125 10.688 19.172 1 98.38 108 ALA B CA 1
ATOM 3522 C C . ALA B 1 108 ? 15.852 10.969 17.703 1 98.38 108 ALA B C 1
ATOM 3524 O O . ALA B 1 108 ? 16.766 11.297 16.938 1 98.38 108 ALA B O 1
ATOM 3525 N N . ILE B 1 109 ? 14.609 10.828 17.234 1 98.44 109 ILE B N 1
ATOM 3526 C CA . ILE B 1 109 ? 14.227 11.07 15.852 1 98.44 109 ILE B CA 1
ATOM 3527 C C . ILE B 1 109 ? 14.445 12.539 15.508 1 98.44 109 ILE B C 1
ATOM 3529 O O . ILE B 1 109 ? 14.945 12.867 14.422 1 98.44 109 ILE B O 1
ATOM 3533 N N . ILE B 1 110 ? 14.102 13.414 16.422 1 98.12 110 ILE B N 1
ATOM 3534 C CA . ILE B 1 110 ? 14.305 14.844 16.219 1 98.12 110 ILE B CA 1
ATOM 3535 C C . ILE B 1 110 ? 15.797 15.148 16.125 1 98.12 110 ILE B C 1
ATOM 3537 O O . ILE B 1 110 ? 16.234 15.883 15.242 1 98.12 110 ILE B O 1
ATOM 3541 N N . ASP B 1 111 ? 16.562 14.508 16.984 1 97.94 111 ASP B N 1
ATOM 3542 C CA . ASP B 1 111 ? 18.016 14.711 17.016 1 97.94 111 ASP B CA 1
ATOM 3543 C C . ASP B 1 111 ? 18.656 14.234 15.711 1 97.94 111 ASP B C 1
ATOM 3545 O O . ASP B 1 111 ? 19.656 14.805 15.266 1 97.94 111 ASP B O 1
ATOM 3549 N N . ASP B 1 112 ? 18.078 13.266 15.164 1 97.75 112 ASP B N 1
ATOM 3550 C CA . ASP B 1 112 ? 18.625 12.688 13.938 1 97.75 112 ASP B CA 1
ATOM 3551 C C . ASP B 1 112 ? 18.344 13.578 12.734 1 97.75 112 ASP B C 1
ATOM 3553 O O . ASP B 1 112 ? 18.922 13.398 11.664 1 97.75 112 ASP B O 1
ATOM 3557 N N . GLY B 1 113 ? 17.469 14.516 12.875 1 97.88 113 GLY B N 1
ATOM 3558 C CA . GLY B 1 113 ? 17.203 15.469 11.812 1 97.88 113 GLY B CA 1
ATOM 3559 C C . GLY B 1 113 ? 16.219 14.953 10.766 1 97.88 113 GLY B C 1
ATOM 3560 O O . GLY B 1 113 ? 16.297 15.336 9.594 1 97.88 113 GLY B O 1
ATOM 3561 N N . TYR B 1 114 ? 15.289 14.086 11.133 1 98.19 114 TYR B N 1
ATOM 3562 C CA . TYR B 1 114 ? 14.281 13.539 10.227 1 98.19 114 TYR B CA 1
ATOM 3563 C C . TYR B 1 114 ? 13.359 14.633 9.719 1 98.19 114 TYR B C 1
ATOM 3565 O O . TYR B 1 114 ? 12.992 14.648 8.539 1 98.19 114 TYR B O 1
ATOM 3573 N N . LEU B 1 115 ? 12.992 15.508 10.492 1 98.38 115 LEU B N 1
ATOM 3574 C CA . LEU B 1 115 ? 12.039 16.578 10.203 1 98.38 115 LEU B CA 1
ATOM 3575 C C . LEU B 1 115 ? 12.445 17.875 10.891 1 98.38 115 LEU B C 1
ATOM 3577 O O . LEU B 1 115 ? 12.5 17.922 12.125 1 98.38 115 LEU B O 1
ATOM 3581 N N . VAL B 1 116 ? 12.727 18.891 10.094 1 98.31 116 VAL B N 1
ATOM 3582 C CA . VAL B 1 116 ? 13.289 20.109 10.656 1 98.31 116 VAL B CA 1
ATOM 3583 C C . VAL B 1 116 ? 12.68 21.328 9.969 1 98.31 116 VAL B C 1
ATOM 3585 O O . VAL B 1 116 ? 12.648 21.406 8.734 1 98.31 116 VAL B O 1
ATOM 3588 N N . PRO B 1 117 ? 12.117 22.219 10.68 1 98.38 117 PRO B N 1
ATOM 3589 C CA . PRO B 1 117 ? 11.703 23.469 10.062 1 98.38 117 PRO B CA 1
ATOM 3590 C C . PRO B 1 117 ? 12.891 24.359 9.695 1 98.38 117 PRO B C 1
ATOM 3592 O O . PRO B 1 117 ? 13.852 24.469 10.461 1 98.38 117 PRO B O 1
ATOM 3595 N N . MET B 1 118 ? 12.812 25 8.594 1 97.94 118 MET B N 1
ATOM 3596 C CA . MET B 1 118 ? 13.867 25.922 8.172 1 97.94 118 MET B CA 1
ATOM 3597 C C . MET B 1 118 ? 13.805 27.219 8.969 1 97.94 118 MET B C 1
ATOM 3599 O O . MET B 1 118 ? 12.75 27.578 9.5 1 97.94 118 MET B O 1
ATOM 3603 N N . LEU B 1 119 ? 14.922 27.875 9.047 1 97.19 119 LEU B N 1
ATOM 3604 C CA . LEU B 1 119 ? 15.016 29.109 9.828 1 97.19 119 LEU B CA 1
ATOM 3605 C C . LEU B 1 119 ? 14.414 30.281 9.062 1 97.19 119 LEU B C 1
ATOM 3607 O O . LEU B 1 119 ? 13.875 31.203 9.672 1 97.19 119 LEU B O 1
ATOM 3611 N N . LYS B 1 120 ? 14.57 30.234 7.809 1 96.62 120 LYS B N 1
ATOM 3612 C CA . LYS B 1 120 ? 14.078 31.312 6.965 1 96.62 120 LYS B CA 1
ATOM 3613 C C . LYS B 1 120 ? 12.828 30.891 6.195 1 96.62 120 LYS B C 1
ATOM 3615 O O . LYS B 1 120 ? 12.625 29.703 5.938 1 96.62 120 LYS B O 1
ATOM 3620 N N . ARG B 1 121 ? 12.008 31.812 5.883 1 96.75 121 ARG B N 1
ATOM 3621 C CA . ARG B 1 121 ? 10.82 31.609 5.059 1 96.75 121 ARG B CA 1
ATOM 3622 C C . ARG B 1 121 ? 11.156 31.719 3.574 1 96.75 121 ARG B C 1
ATOM 3624 O O . ARG B 1 121 ? 12.195 32.25 3.205 1 96.75 121 ARG B O 1
ATOM 3631 N N . ASP B 1 122 ? 10.32 31.125 2.764 1 95.31 122 ASP B N 1
ATOM 3632 C CA . ASP B 1 122 ? 10.594 31.219 1.332 1 95.31 122 ASP B CA 1
ATOM 3633 C C . ASP B 1 122 ? 10.156 32.562 0.766 1 95.31 122 ASP B C 1
ATOM 3635 O O . ASP B 1 122 ? 9.773 33.469 1.516 1 95.31 122 ASP B O 1
ATOM 3639 N N . GLN B 1 123 ? 10.289 32.75 -0.595 1 93 123 GLN B N 1
ATOM 3640 C CA . GLN B 1 123 ? 10.078 34.031 -1.259 1 93 123 GLN B CA 1
ATOM 3641 C C . GLN B 1 123 ? 8.617 34.438 -1.164 1 93 123 GLN B C 1
ATOM 3643 O O . GLN B 1 123 ? 8.297 35.625 -1.352 1 93 123 GLN B O 1
ATOM 3648 N N . HIS B 1 124 ? 7.75 33.562 -0.809 1 94.88 124 HIS B N 1
ATOM 3649 C CA . HIS B 1 124 ? 6.328 33.875 -0.701 1 94.88 124 HIS B CA 1
ATOM 3650 C C . HIS B 1 124 ? 5.91 34.062 0.756 1 94.88 124 HIS B C 1
ATOM 3652 O O . HIS B 1 124 ? 4.719 34.188 1.055 1 94.88 124 HIS B O 1
ATOM 3658 N N . GLY B 1 125 ? 6.879 34 1.724 1 96 125 GLY B N 1
ATOM 3659 C CA . GLY B 1 125 ? 6.617 34.188 3.141 1 96 125 GLY B CA 1
ATOM 3660 C C . GLY B 1 125 ? 6.195 32.906 3.85 1 96 125 GLY B C 1
ATOM 3661 O O . GLY B 1 125 ? 5.852 32.938 5.031 1 96 125 GLY B O 1
ATOM 3662 N N . ARG B 1 126 ? 6.25 31.812 3.186 1 97.69 126 ARG B N 1
ATOM 3663 C CA . ARG B 1 126 ? 5.785 30.531 3.723 1 97.69 126 ARG B CA 1
ATOM 3664 C C . ARG B 1 126 ? 6.844 29.906 4.617 1 97.69 126 ARG B C 1
ATOM 3666 O O . ARG B 1 126 ? 8.039 30.062 4.383 1 97.69 126 ARG B O 1
ATOM 3673 N N . LYS B 1 127 ? 6.379 29.219 5.664 1 98.12 127 LYS B N 1
ATOM 3674 C CA . LYS B 1 127 ? 7.277 28.422 6.484 1 98.12 127 LYS B CA 1
ATOM 3675 C C . LYS B 1 127 ? 7.688 27.141 5.758 1 98.12 127 LYS B C 1
ATOM 3677 O O . LYS B 1 127 ? 6.84 26.422 5.223 1 98.12 127 LYS B O 1
ATOM 3682 N N . VAL B 1 128 ? 8.961 26.859 5.715 1 98.12 128 VAL B N 1
ATOM 3683 C CA . VAL B 1 128 ? 9.477 25.703 4.988 1 98.12 128 VAL B CA 1
ATOM 3684 C C . VAL B 1 128 ? 9.859 24.594 5.977 1 98.12 128 VAL B C 1
ATOM 3686 O O . VAL B 1 128 ? 10.57 24.859 6.949 1 98.12 128 VAL B O 1
ATOM 3689 N N . LEU B 1 129 ? 9.344 23.453 5.746 1 98.19 129 LEU B N 1
ATOM 3690 C CA . LEU B 1 129 ? 9.664 22.266 6.523 1 98.19 129 LEU B CA 1
ATOM 3691 C C . LEU B 1 129 ? 10.43 21.266 5.68 1 98.19 129 LEU B C 1
ATOM 3693 O O . LEU B 1 129 ? 10.133 21.078 4.496 1 98.19 129 LEU B O 1
ATOM 3697 N N . MET B 1 130 ? 11.398 20.625 6.289 1 98.19 130 MET B N 1
ATOM 3698 C CA . MET B 1 130 ? 12.195 19.656 5.527 1 98.19 130 MET B CA 1
ATOM 3699 C C . MET B 1 130 ? 12.195 18.297 6.207 1 98.19 130 MET B C 1
ATOM 3701 O O . MET B 1 130 ? 12.422 18.203 7.418 1 98.19 130 MET B O 1
ATOM 3705 N N . SER B 1 131 ? 11.922 17.297 5.477 1 98.06 131 SER B N 1
ATOM 3706 C CA . SER B 1 131 ? 12.031 15.922 5.941 1 98.06 131 SER B CA 1
ATOM 3707 C C . SER B 1 131 ? 13.125 15.172 5.191 1 98.06 131 SER B C 1
ATOM 3709 O O . SER B 1 131 ? 13.336 15.398 4 1 98.06 131 SER B O 1
ATOM 3711 N N . CYS B 1 132 ? 13.82 14.375 5.887 1 97.44 132 CYS B N 1
ATOM 3712 C CA . CYS B 1 132 ? 14.852 13.5 5.332 1 97.44 132 CYS B CA 1
ATOM 3713 C C . CYS B 1 132 ? 14.547 12.039 5.641 1 97.44 132 CYS B C 1
ATOM 3715 O O . CYS B 1 132 ? 14.828 11.562 6.742 1 97.44 132 CYS B O 1
ATOM 3717 N N . ALA B 1 133 ? 14.203 11.312 4.629 1 96.3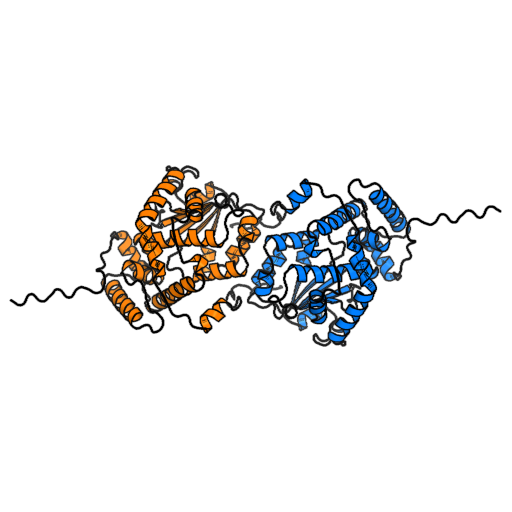8 133 ALA B N 1
ATOM 3718 C CA . ALA B 1 133 ? 13.75 9.938 4.82 1 96.38 133 ALA B CA 1
ATOM 3719 C C . ALA B 1 133 ? 14.859 9.062 5.402 1 96.38 133 ALA B C 1
ATOM 3721 O O . ALA B 1 133 ? 14.609 8.234 6.277 1 96.38 133 ALA B O 1
ATOM 3722 N N . GLY B 1 134 ? 16.031 9.273 4.957 1 96.69 134 GLY B N 1
ATOM 3723 C CA . GLY B 1 134 ? 17.156 8.453 5.383 1 96.69 134 GLY B CA 1
ATOM 3724 C C . GLY B 1 134 ? 17.516 8.641 6.848 1 96.69 134 GLY B C 1
ATOM 3725 O O . GLY B 1 134 ? 18.266 7.848 7.414 1 96.69 134 GLY B O 1
ATOM 3726 N N . ARG B 1 135 ? 16.969 9.625 7.43 1 97.31 135 ARG B N 1
ATOM 3727 C CA . ARG B 1 135 ? 17.297 9.938 8.82 1 97.31 135 ARG B CA 1
ATOM 3728 C C . ARG B 1 135 ? 16.234 9.375 9.766 1 97.31 135 ARG B C 1
ATOM 3730 O O . ARG B 1 135 ? 16.281 9.641 10.969 1 97.31 135 ARG B O 1
ATOM 3737 N N . PHE B 1 136 ? 15.32 8.68 9.258 1 97.75 136 PHE B N 1
ATOM 3738 C CA . PHE B 1 136 ? 14.375 7.891 10.031 1 97.75 136 PHE B CA 1
ATOM 3739 C C . PHE B 1 136 ? 14.695 6.402 9.922 1 97.75 136 PHE B C 1
ATOM 3741 O O . PHE B 1 136 ? 14.734 5.852 8.82 1 97.75 136 PHE B O 1
ATOM 3748 N N . ASP B 1 137 ? 14.914 5.781 11.062 1 96.62 137 ASP B N 1
ATOM 3749 C CA . ASP B 1 137 ? 15.266 4.363 11.062 1 96.62 137 ASP B CA 1
ATOM 3750 C C . ASP B 1 137 ? 14.023 3.49 11.188 1 96.62 137 ASP B C 1
ATOM 3752 O O . ASP B 1 137 ? 13.531 3.254 12.297 1 96.62 137 ASP B O 1
ATOM 3756 N N . PRO B 1 138 ? 13.594 2.98 10.125 1 93.81 138 PRO B N 1
ATOM 3757 C CA . PRO B 1 138 ? 12.344 2.213 10.156 1 93.81 138 PRO B CA 1
ATOM 3758 C C . PRO B 1 138 ? 12.508 0.851 10.828 1 93.81 138 PRO B C 1
ATOM 3760 O O . PRO B 1 138 ? 11.523 0.128 11.008 1 93.81 138 PRO B O 1
ATOM 3763 N N . THR B 1 139 ? 13.656 0.422 11.148 1 91.06 139 THR B N 1
ATOM 3764 C CA . THR B 1 139 ? 13.875 -0.823 11.883 1 91.06 139 THR B CA 1
ATOM 3765 C C . THR B 1 139 ? 13.742 -0.6 13.383 1 91.06 139 THR B C 1
ATOM 3767 O O . THR B 1 139 ? 13.539 -1.55 14.141 1 91.06 139 THR B O 1
ATOM 3770 N N . LYS B 1 140 ? 13.82 0.615 13.766 1 94.56 140 LYS B N 1
ATOM 3771 C CA . LYS B 1 140 ? 13.781 0.952 15.188 1 94.56 140 LYS B CA 1
ATOM 3772 C C . LYS B 1 140 ? 12.453 1.592 15.562 1 94.56 140 LYS B C 1
ATOM 3774 O O . LYS B 1 140 ? 11.977 1.436 16.688 1 94.56 140 LYS B O 1
ATOM 3779 N N . TYR B 1 141 ? 11.914 2.342 14.602 1 95.88 141 TYR B N 1
ATOM 3780 C CA . TYR B 1 141 ? 10.742 3.15 14.914 1 95.88 141 TYR B CA 1
ATOM 3781 C C . TYR B 1 141 ? 9.547 2.742 14.062 1 95.88 141 TYR B C 1
ATOM 3783 O O . TYR B 1 141 ? 9.719 2.195 12.969 1 95.88 141 TYR B O 1
ATOM 3791 N N . THR B 1 142 ? 8.383 3.023 14.547 1 93.81 142 THR B N 1
ATOM 3792 C CA . THR B 1 142 ? 7.148 2.645 13.875 1 93.81 142 THR B CA 1
ATOM 3793 C C . THR B 1 142 ? 6.531 3.844 13.156 1 93.81 142 THR B C 1
ATOM 3795 O O . THR B 1 142 ? 7.016 4.969 13.297 1 93.81 142 THR B O 1
ATOM 3798 N N . SER B 1 143 ? 5.492 3.553 12.43 1 92.12 143 SER B N 1
ATOM 3799 C CA . SER B 1 143 ? 4.742 4.609 11.758 1 92.12 143 SER B CA 1
ATOM 3800 C C . SER B 1 143 ? 4.129 5.578 12.766 1 92.12 143 SER B C 1
ATOM 3802 O O . SER B 1 143 ? 3.984 6.77 12.484 1 92.12 143 SER B O 1
ATOM 3804 N N . ALA B 1 144 ? 3.783 5.113 13.922 1 94.69 144 ALA B N 1
ATOM 3805 C CA . ALA B 1 144 ? 3.234 5.984 14.961 1 94.69 144 ALA B CA 1
ATOM 3806 C C . ALA B 1 144 ? 4.258 7.027 15.406 1 94.69 144 ALA B C 1
ATOM 3808 O O . ALA B 1 144 ? 3.91 8.188 15.633 1 94.69 144 ALA B O 1
ATOM 3809 N N . HIS B 1 145 ? 5.477 6.57 15.547 1 96.44 145 HIS B N 1
ATOM 3810 C CA . HIS B 1 145 ? 6.539 7.52 15.867 1 96.44 145 HIS B CA 1
ATOM 3811 C C . HIS B 1 145 ? 6.664 8.594 14.797 1 96.44 145 HIS B C 1
ATOM 3813 O O . HIS B 1 145 ? 6.805 9.781 15.109 1 96.44 145 HIS B O 1
ATOM 3819 N N . MET B 1 146 ? 6.645 8.102 13.578 1 96.25 146 MET B N 1
ATOM 3820 C CA . MET B 1 146 ? 6.754 9.023 12.453 1 96.25 146 MET B CA 1
ATOM 3821 C C . MET B 1 146 ? 5.637 10.062 12.492 1 96.25 146 MET B C 1
ATOM 3823 O O . MET B 1 146 ? 5.898 11.266 12.406 1 96.25 146 MET B O 1
ATOM 3827 N N . ALA B 1 147 ? 4.441 9.578 12.633 1 96.12 147 ALA B N 1
ATOM 3828 C CA . ALA B 1 147 ? 3.273 10.453 12.656 1 96.12 147 ALA B CA 1
ATOM 3829 C C . ALA B 1 147 ? 3.34 11.422 13.828 1 96.12 147 ALA B C 1
ATOM 3831 O O . ALA B 1 147 ? 2.986 12.602 13.695 1 96.12 147 ALA B O 1
ATOM 3832 N N . ARG B 1 148 ? 3.791 11 14.938 1 97 148 ARG B N 1
ATOM 3833 C CA . ARG B 1 148 ? 3.863 11.836 16.141 1 97 148 ARG B CA 1
ATOM 3834 C C . ARG B 1 148 ? 4.879 12.961 15.953 1 97 148 ARG B C 1
ATOM 3836 O O . ARG B 1 148 ? 4.648 14.086 16.391 1 97 148 ARG B O 1
ATOM 3843 N N . VAL B 1 149 ? 5.945 12.641 15.383 1 97.75 149 VAL B N 1
ATOM 3844 C CA . VAL B 1 149 ? 6.953 13.672 15.141 1 97.75 149 VAL B CA 1
ATOM 3845 C C . VAL B 1 149 ? 6.383 14.75 14.234 1 97.75 149 VAL B C 1
ATOM 3847 O O . VAL B 1 149 ? 6.582 15.945 14.469 1 97.75 149 VAL B O 1
ATOM 3850 N N . HIS B 1 150 ? 5.703 14.336 13.203 1 97.31 150 HIS B N 1
ATOM 3851 C CA . HIS B 1 150 ? 5.047 15.305 12.336 1 97.31 150 HIS B CA 1
ATOM 3852 C C . HIS B 1 150 ? 4.008 16.109 13.109 1 97.31 150 HIS B C 1
ATOM 3854 O O . HIS B 1 150 ? 3.896 17.328 12.922 1 97.31 150 HIS B O 1
ATOM 3860 N N . SER B 1 151 ? 3.268 15.453 13.93 1 97.12 151 SER B N 1
ATOM 3861 C CA . SER B 1 151 ? 2.26 16.125 14.742 1 97.12 151 SER B CA 1
ATOM 3862 C C . SER B 1 151 ? 2.895 17.172 15.664 1 97.12 151 SER B C 1
ATOM 3864 O O . SER B 1 151 ? 2.389 18.281 15.789 1 97.12 151 SER B O 1
ATOM 3866 N N . ILE B 1 152 ? 3.965 16.828 16.281 1 97.88 152 ILE B N 1
ATOM 3867 C CA . ILE B 1 152 ? 4.676 17.719 17.188 1 97.88 152 ILE B CA 1
ATOM 3868 C C . ILE B 1 152 ? 5.133 18.969 16.422 1 97.88 152 ILE B C 1
ATOM 3870 O O . ILE B 1 152 ? 4.906 20.094 16.875 1 97.88 152 ILE B O 1
ATOM 3874 N N . LEU B 1 153 ? 5.738 18.719 15.312 1 97.31 153 LEU B N 1
ATOM 3875 C CA . LEU B 1 153 ? 6.254 19.844 14.531 1 97.31 153 LEU B CA 1
ATOM 3876 C C . LEU B 1 153 ? 5.125 20.766 14.102 1 97.31 153 LEU B C 1
ATOM 3878 O O . LEU B 1 153 ? 5.207 21.984 14.305 1 97.31 153 LEU B O 1
ATOM 3882 N N . VAL B 1 154 ? 4.109 20.203 13.547 1 95.38 154 VAL B N 1
ATOM 3883 C CA . VAL B 1 154 ? 3.014 21 13 1 95.38 154 VAL B CA 1
ATOM 3884 C C . VAL B 1 154 ? 2.328 21.766 14.125 1 95.38 154 VAL B C 1
ATOM 3886 O O . VAL B 1 154 ? 2.08 22.969 13.992 1 95.38 154 VAL B O 1
ATOM 3889 N N . GLU B 1 155 ? 2.08 21.125 15.203 1 96.94 155 GLU B N 1
ATOM 3890 C CA . GLU B 1 155 ? 1.417 21.766 16.328 1 96.94 155 GLU B CA 1
ATOM 3891 C C . GLU B 1 155 ? 2.277 22.875 16.906 1 96.94 155 GLU B C 1
ATOM 3893 O O . GLU B 1 155 ? 1.754 23.906 17.375 1 96.94 155 GLU B O 1
ATOM 3898 N N . ALA B 1 156 ? 3.508 22.672 16.891 1 96.75 156 ALA B N 1
ATOM 3899 C CA . ALA B 1 156 ? 4.418 23.672 17.453 1 96.75 156 ALA B CA 1
ATOM 3900 C C . ALA B 1 156 ? 4.457 24.922 16.578 1 96.75 156 ALA B C 1
ATOM 3902 O O . ALA B 1 156 ? 4.746 26.016 17.062 1 96.75 156 ALA B O 1
ATOM 3903 N N . LEU B 1 157 ? 4.098 24.766 15.344 1 95.81 157 LEU B N 1
ATOM 3904 C CA . LEU B 1 157 ? 4.324 25.859 14.406 1 95.81 157 LEU B CA 1
ATOM 3905 C C . LEU B 1 157 ? 3.008 26.516 14.008 1 95.81 157 LEU B C 1
ATOM 3907 O O . LEU B 1 157 ? 3 27.609 13.461 1 95.81 157 LEU B O 1
ATOM 3911 N N . MET B 1 158 ? 1.879 25.969 14.32 1 96.19 158 MET B N 1
ATOM 3912 C CA . MET B 1 158 ? 0.593 26.359 13.758 1 96.19 158 MET B CA 1
ATOM 3913 C C . MET B 1 158 ? 0.101 27.656 14.398 1 96.19 158 MET B C 1
ATOM 3915 O O . MET B 1 158 ? -0.793 28.312 13.867 1 96.19 158 MET B O 1
ATOM 3919 N N . ASP B 1 159 ? 0.713 28.094 15.516 1 95.81 159 ASP B N 1
ATOM 3920 C CA . ASP B 1 159 ? 0.266 29.328 16.156 1 95.81 159 ASP B CA 1
ATOM 3921 C C . ASP B 1 159 ? 1.029 30.531 15.625 1 95.81 159 ASP B C 1
ATOM 3923 O O . ASP B 1 159 ? 0.712 31.672 15.961 1 95.81 159 ASP B O 1
ATOM 3927 N N . ASP B 1 160 ? 2.021 30.266 14.859 1 96.5 160 ASP B N 1
ATOM 3928 C CA . ASP B 1 160 ? 2.727 31.375 14.219 1 96.5 160 ASP B CA 1
ATOM 3929 C C . ASP B 1 160 ? 1.829 32.094 13.211 1 96.5 160 ASP B C 1
ATOM 3931 O O . ASP B 1 160 ? 1.394 31.484 12.227 1 96.5 160 ASP B O 1
ATOM 3935 N N . GLU B 1 161 ? 1.596 33.344 13.406 1 97.44 161 GLU B N 1
ATOM 3936 C CA . GLU B 1 161 ? 0.582 34.031 12.633 1 97.44 161 GLU B CA 1
ATOM 3937 C C . GLU B 1 161 ? 1.008 34.188 11.172 1 97.44 161 GLU B C 1
ATOM 3939 O O . GLU B 1 161 ? 0.173 34.125 10.266 1 97.44 161 GLU B O 1
ATOM 3944 N N . LYS B 1 162 ? 2.26 34.469 10.945 1 97.38 162 LYS B N 1
ATOM 3945 C CA . LYS B 1 162 ? 2.713 34.594 9.562 1 97.38 162 LYS B CA 1
ATOM 3946 C C . LYS B 1 162 ? 2.479 33.281 8.805 1 97.38 162 LYS B C 1
ATOM 3948 O O . LYS B 1 162 ? 2.059 33.312 7.645 1 97.38 162 LYS B O 1
ATOM 3953 N N . SER B 1 163 ? 2.725 32.188 9.469 1 97.25 163 SER B N 1
ATOM 3954 C CA . SER B 1 163 ? 2.502 30.875 8.852 1 97.25 163 SER B CA 1
ATOM 3955 C C . SER B 1 163 ? 1.016 30.625 8.617 1 97.25 163 SER B C 1
ATOM 3957 O O . SER B 1 163 ? 0.639 29.953 7.652 1 97.25 163 SER B O 1
ATOM 3959 N N . GLN B 1 164 ? 0.213 31.125 9.508 1 98 164 GLN B N 1
ATOM 3960 C CA . GLN B 1 164 ? -1.229 30.984 9.336 1 98 164 GLN B CA 1
ATOM 3961 C C . GLN B 1 164 ? -1.711 31.719 8.094 1 98 164 GLN B C 1
ATOM 3963 O O . GLN B 1 164 ? -2.676 31.297 7.449 1 98 164 GLN B O 1
ATOM 3968 N N . VAL B 1 165 ? -1.011 32.781 7.797 1 98 165 VAL B N 1
ATOM 3969 C CA . VAL B 1 165 ? -1.441 33.625 6.688 1 98 165 VAL B CA 1
ATOM 3970 C C . VAL B 1 165 ? -0.799 33.125 5.391 1 98 165 VAL B C 1
ATOM 3972 O O . VAL B 1 165 ? -1.485 32.938 4.383 1 98 165 VAL B O 1
ATOM 3975 N N . TYR B 1 166 ? 0.493 32.875 5.418 1 97.88 166 TYR B N 1
ATOM 3976 C CA . TYR B 1 166 ? 1.231 32.594 4.188 1 97.88 166 TYR B CA 1
ATOM 3977 C C . TYR B 1 166 ? 1.256 31.109 3.881 1 97.88 166 TYR B C 1
ATOM 3979 O O . TYR B 1 166 ? 1.44 30.703 2.73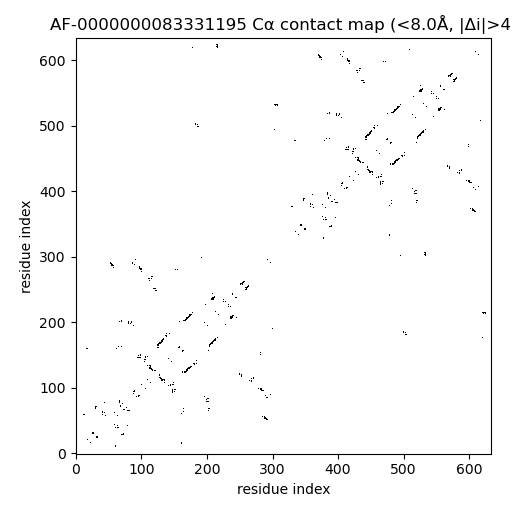 1 97.88 166 TYR B O 1
ATOM 3987 N N . GLY B 1 167 ? 1.193 30.266 4.918 1 97.56 167 GLY B N 1
ATOM 3988 C CA . GLY B 1 167 ? 1.123 28.828 4.711 1 97.56 167 GLY B CA 1
ATOM 3989 C C . GLY B 1 167 ? 2.463 28.125 4.879 1 97.56 167 GLY B C 1
ATOM 3990 O O . GLY B 1 167 ? 3.373 28.672 5.508 1 97.56 167 GLY B O 1
ATOM 3991 N N . TYR B 1 168 ? 2.5 26.875 4.387 1 97.31 168 TYR B N 1
ATOM 3992 C CA . TYR B 1 168 ? 3.646 26 4.598 1 97.31 168 TYR B CA 1
ATOM 3993 C C . TYR B 1 168 ? 4.082 25.344 3.289 1 97.31 168 TYR B C 1
ATOM 3995 O O . TYR B 1 168 ? 3.254 25.078 2.412 1 97.31 168 TYR B O 1
ATOM 4003 N N . THR B 1 169 ? 5.328 25.094 3.154 1 97.25 169 THR B N 1
ATOM 4004 C CA . THR B 1 169 ? 5.93 24.281 2.098 1 97.25 169 THR B CA 1
ATOM 4005 C C . THR B 1 169 ? 6.734 23.125 2.686 1 97.25 169 THR B C 1
ATOM 4007 O O . THR B 1 169 ? 7.469 23.312 3.658 1 97.25 169 THR B O 1
ATOM 4010 N N . TYR B 1 170 ? 6.527 21.984 2.117 1 97 170 TYR B N 1
ATOM 4011 C CA . TYR B 1 170 ? 7.266 20.797 2.553 1 97 170 TYR B CA 1
ATOM 4012 C C . TYR B 1 170 ? 8.336 20.422 1.538 1 97 170 TYR B C 1
ATOM 4014 O O . TYR B 1 170 ? 8.047 20.266 0.351 1 97 170 TYR B O 1
ATOM 4022 N N . LEU B 1 171 ? 9.508 20.359 1.986 1 97.5 171 LEU B N 1
ATOM 4023 C CA . LEU B 1 171 ? 10.625 19.828 1.211 1 97.5 171 LEU B CA 1
ATOM 4024 C C . LEU B 1 171 ? 11.016 18.438 1.696 1 97.5 171 LEU B C 1
ATOM 4026 O O . LEU B 1 171 ? 11.414 18.266 2.852 1 97.5 171 LEU B O 1
ATOM 4030 N N . ASN B 1 172 ? 10.945 17.469 0.804 1 97.56 172 ASN B N 1
ATOM 4031 C CA . ASN B 1 172 ? 11.227 16.078 1.18 1 97.56 172 ASN B CA 1
ATOM 4032 C C . ASN B 1 172 ? 12.43 15.523 0.424 1 97.56 172 ASN B C 1
ATOM 4034 O O . ASN B 1 172 ? 12.391 15.383 -0.798 1 97.56 172 ASN B O 1
ATOM 4038 N N . ASP B 1 173 ? 13.469 15.289 1.178 1 97.5 173 ASP B N 1
ATOM 4039 C CA . ASP B 1 173 ? 14.586 14.523 0.631 1 97.5 173 ASP B CA 1
ATOM 4040 C C . ASP B 1 173 ? 14.359 13.023 0.813 1 97.5 173 ASP B C 1
ATOM 4042 O O . ASP B 1 173 ? 14.477 12.5 1.924 1 97.5 173 ASP B O 1
ATOM 4046 N N . GLU B 1 174 ? 14.188 12.32 -0.278 1 96.56 174 GLU B N 1
ATOM 4047 C CA . GLU B 1 174 ? 13.82 10.914 -0.208 1 96.56 174 GLU B CA 1
ATOM 4048 C C . GLU B 1 174 ? 15.047 10.016 -0.319 1 96.56 174 GLU B C 1
ATOM 4050 O O . GLU B 1 174 ? 14.914 8.789 -0.43 1 96.56 174 GLU B O 1
ATOM 4055 N N . ALA B 1 175 ? 16.203 10.703 -0.253 1 94.75 175 ALA B N 1
ATOM 4056 C CA . ALA B 1 175 ? 17.406 9.883 -0.227 1 94.75 175 ALA B CA 1
ATOM 4057 C C . ALA B 1 175 ? 17.391 8.914 0.953 1 94.75 175 ALA B C 1
ATOM 4059 O O . ALA B 1 175 ? 17.125 9.312 2.088 1 94.75 175 ALA B O 1
ATOM 4060 N N . GLY B 1 176 ? 17.578 7.625 0.695 1 93.62 176 GLY B N 1
ATOM 4061 C CA . GLY B 1 176 ? 17.594 6.625 1.749 1 93.62 176 GLY B CA 1
ATOM 4062 C C . GLY B 1 176 ? 16.234 5.977 1.973 1 93.62 176 GLY B C 1
ATOM 4063 O O . GLY B 1 176 ? 16.109 5.07 2.801 1 93.62 176 GLY B O 1
ATOM 4064 N N . LEU B 1 177 ? 15.234 6.441 1.303 1 93.62 177 LEU B N 1
ATOM 4065 C CA . LEU B 1 177 ? 13.914 5.824 1.379 1 93.62 177 LEU B CA 1
ATOM 4066 C C . LEU B 1 177 ? 13.961 4.383 0.882 1 93.62 177 LEU B C 1
ATOM 4068 O O . LEU B 1 177 ? 14.516 4.105 -0.187 1 93.62 177 LEU B O 1
ATOM 4072 N N . THR B 1 178 ? 13.492 3.525 1.713 1 89.5 178 THR B N 1
ATOM 4073 C CA . THR B 1 178 ? 13.469 2.107 1.369 1 89.5 178 THR B CA 1
ATOM 4074 C C . THR B 1 178 ? 12.078 1.518 1.599 1 89.5 178 THR B C 1
ATOM 4076 O O . THR B 1 178 ? 11.203 2.18 2.154 1 89.5 178 THR B O 1
ATOM 4079 N N . MET B 1 179 ? 11.906 0.318 1.307 1 84 179 MET B N 1
ATOM 4080 C CA . MET B 1 179 ? 10.648 -0.394 1.506 1 84 179 MET B CA 1
ATOM 4081 C C . MET B 1 179 ? 10.305 -0.49 2.988 1 84 179 MET B C 1
ATOM 4083 O O . MET B 1 179 ? 9.133 -0.457 3.363 1 84 179 MET B O 1
ATOM 4087 N N . ASN B 1 180 ? 11.352 -0.592 3.74 1 86.75 180 ASN B N 1
ATOM 4088 C CA . ASN B 1 180 ? 11.125 -0.708 5.176 1 86.75 180 ASN B CA 1
ATOM 4089 C C . ASN B 1 180 ? 10.367 0.495 5.723 1 86.75 180 ASN B C 1
ATOM 4091 O O . ASN B 1 180 ? 9.578 0.364 6.664 1 86.75 180 ASN B O 1
ATOM 4095 N N . HIS B 1 181 ? 10.594 1.62 5.113 1 90.81 181 HIS B N 1
ATOM 4096 C CA . HIS B 1 181 ? 9.859 2.812 5.52 1 90.81 181 HIS B CA 1
ATOM 4097 C C . HIS B 1 181 ? 8.367 2.654 5.258 1 90.81 181 HIS B C 1
ATOM 4099 O O . HIS B 1 181 ? 7.543 3.004 6.105 1 90.81 181 HIS B O 1
ATOM 4105 N N . PHE B 1 182 ? 8.031 2.072 4.172 1 86.62 182 PHE B N 1
ATOM 4106 C CA . PHE B 1 182 ? 6.637 1.907 3.783 1 86.62 182 PHE B CA 1
ATOM 4107 C C . PHE B 1 182 ? 6 0.746 4.539 1 86.62 182 PHE B C 1
ATOM 4109 O O . PHE B 1 182 ? 4.805 0.777 4.844 1 86.62 182 PHE B O 1
ATOM 4116 N N . SER B 1 183 ? 6.777 -0.222 4.805 1 82.88 183 SER B N 1
ATOM 4117 C CA . SER B 1 183 ? 6.266 -1.432 5.445 1 82.88 183 SER B CA 1
ATOM 4118 C C . SER B 1 183 ? 5.836 -1.158 6.883 1 82.88 183 SER B C 1
ATOM 4120 O O . SER B 1 183 ? 5.137 -1.969 7.492 1 82.88 183 SER B O 1
ATOM 4122 N N . THR B 1 184 ? 6.211 -0.036 7.434 1 81.44 184 THR B N 1
ATOM 4123 C CA . THR B 1 184 ? 5.777 0.315 8.781 1 81.44 184 THR B CA 1
ATOM 4124 C C . THR B 1 184 ? 4.309 0.722 8.789 1 81.44 184 THR B C 1
ATOM 4126 O O . THR B 1 184 ? 3.68 0.782 9.852 1 81.44 184 THR B O 1
ATOM 4129 N N . TRP B 1 185 ? 3.809 0.976 7.578 1 87.19 185 TRP B N 1
ATOM 4130 C CA . TRP B 1 185 ? 2.443 1.476 7.457 1 87.19 185 TRP B CA 1
ATOM 4131 C C . TRP B 1 185 ? 1.511 0.388 6.934 1 87.19 185 TRP B C 1
ATOM 4133 O O . TRP B 1 185 ? 1.88 -0.377 6.039 1 87.19 185 TRP B O 1
ATOM 4143 N N . SER B 1 186 ? 0.322 0.339 7.531 1 82.69 186 SER B N 1
ATOM 4144 C CA . SER B 1 186 ? -0.736 -0.454 6.914 1 82.69 186 SER B CA 1
ATOM 4145 C C . SER B 1 186 ? -1.517 0.366 5.891 1 82.69 186 SER B C 1
ATOM 4147 O O . SER B 1 186 ? -1.501 1.598 5.934 1 82.69 186 SER B O 1
ATOM 4149 N N . PHE B 1 187 ? -2.178 -0.276 5.062 1 82.25 187 PHE B N 1
ATOM 4150 C CA . PHE B 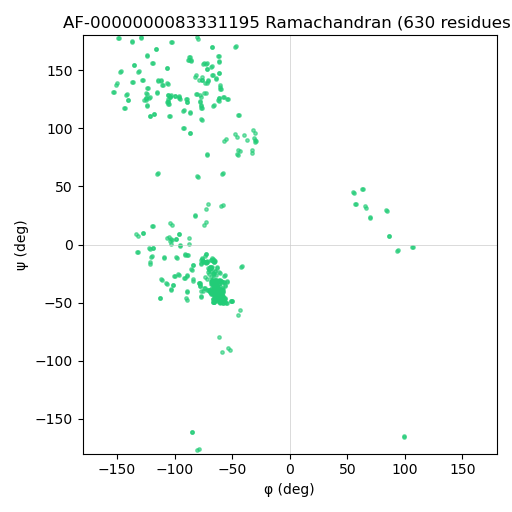1 187 ? -3.02 0.423 4.098 1 82.25 187 PHE B CA 1
ATOM 4151 C C . PHE B 1 187 ? -4.078 1.257 4.805 1 82.25 187 PHE B C 1
ATOM 4153 O O . PHE B 1 187 ? -4.395 2.369 4.375 1 82.25 187 PHE B O 1
ATOM 4160 N N . THR B 1 188 ? -4.586 0.699 5.84 1 83.25 188 THR B N 1
ATOM 4161 C CA . THR B 1 188 ? -5.578 1.418 6.633 1 83.25 188 THR B CA 1
ATOM 4162 C C . THR B 1 188 ? -4.98 2.691 7.223 1 83.25 188 THR B C 1
ATOM 4164 O O . THR B 1 188 ? -5.617 3.748 7.203 1 83.25 188 THR B O 1
ATOM 4167 N N . ASP B 1 189 ? -3.768 2.582 7.68 1 87 189 ASP B N 1
ATOM 4168 C CA . ASP B 1 189 ? -3.1 3.746 8.258 1 87 189 ASP B CA 1
ATOM 4169 C C . ASP B 1 189 ? -2.846 4.812 7.191 1 87 189 ASP B C 1
ATOM 4171 O O . ASP B 1 189 ? -3 6.008 7.457 1 87 189 ASP B O 1
ATOM 4175 N N . ILE B 1 190 ? -2.434 4.352 6.098 1 88.62 190 ILE B N 1
ATOM 4176 C CA . ILE B 1 190 ? -2.18 5.285 5.008 1 88.62 190 ILE B CA 1
ATOM 4177 C C . ILE B 1 190 ? -3.471 6.016 4.641 1 88.62 190 ILE B C 1
ATOM 4179 O O . ILE B 1 190 ? -3.482 7.242 4.516 1 88.62 190 ILE B O 1
ATOM 4183 N N . ARG B 1 191 ? -4.461 5.324 4.496 1 85 191 ARG B N 1
ATOM 4184 C CA . ARG B 1 191 ? -5.762 5.918 4.199 1 85 191 ARG B CA 1
ATOM 4185 C C . ARG B 1 191 ? -6.16 6.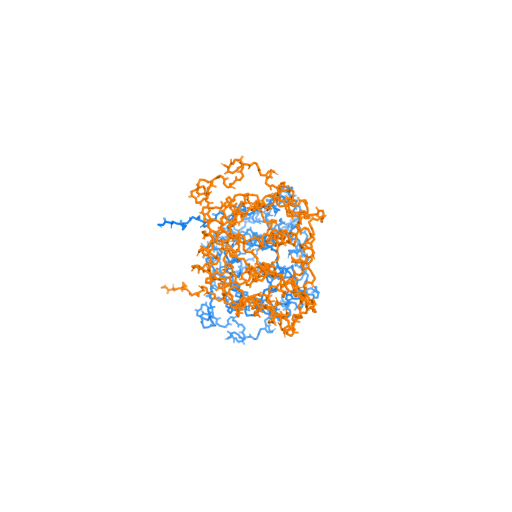93 5.266 1 85 191 ARG B C 1
ATOM 4187 O O . ARG B 1 191 ? -6.605 8.031 4.941 1 85 191 ARG B O 1
ATOM 4194 N N . ASN B 1 192 ? -6.051 6.543 6.465 1 88.06 192 ASN B N 1
ATOM 4195 C CA . ASN B 1 192 ? -6.453 7.395 7.574 1 88.06 192 ASN B CA 1
ATOM 4196 C C . ASN B 1 192 ? -5.598 8.656 7.652 1 88.06 192 ASN B C 1
ATOM 4198 O O . ASN B 1 192 ? -6.113 9.742 7.914 1 88.06 192 ASN B O 1
ATOM 4202 N N . VAL B 1 193 ? -4.34 8.492 7.465 1 90.62 193 VAL B N 1
ATOM 4203 C CA . VAL B 1 193 ? -3.459 9.648 7.547 1 90.62 193 VAL B CA 1
ATOM 4204 C C . VAL B 1 193 ? -3.781 10.625 6.414 1 90.62 193 VAL B C 1
ATOM 4206 O O . VAL B 1 193 ? -3.812 11.836 6.621 1 90.62 193 VAL B O 1
ATOM 4209 N N . VAL B 1 194 ? -3.982 10.117 5.27 1 88.38 194 VAL B N 1
ATOM 4210 C CA . VAL B 1 194 ? -4.332 10.953 4.121 1 88.38 194 VAL B CA 1
ATOM 4211 C C . VAL B 1 194 ? -5.621 11.719 4.418 1 88.38 194 VAL B C 1
ATOM 4213 O O . VAL B 1 194 ? -5.707 12.922 4.152 1 88.38 194 VAL B O 1
ATOM 4216 N N . ARG B 1 195 ? -6.547 11.078 4.957 1 87.19 195 ARG B N 1
ATOM 4217 C CA . ARG B 1 195 ? -7.812 11.703 5.32 1 87.19 195 ARG B CA 1
ATOM 4218 C C . ARG B 1 195 ? -7.602 12.797 6.359 1 87.19 195 ARG B C 1
ATOM 4220 O O . ARG B 1 195 ? -8.188 13.883 6.254 1 87.19 195 ARG B O 1
ATOM 4227 N N . CYS B 1 196 ? -6.805 12.523 7.289 1 89.5 196 CYS B N 1
ATOM 4228 C CA . CYS B 1 196 ? -6.52 13.5 8.336 1 89.5 196 CYS B CA 1
ATOM 4229 C C . CYS B 1 196 ? -5.855 14.742 7.758 1 89.5 196 CYS B C 1
ATOM 4231 O O . CYS B 1 196 ? -6.254 15.867 8.062 1 89.5 196 CYS B O 1
ATOM 4233 N N . ILE B 1 197 ? -4.906 14.508 6.934 1 86.94 197 ILE B N 1
ATOM 4234 C CA . ILE B 1 197 ? -4.145 15.609 6.352 1 86.94 197 ILE B CA 1
ATOM 4235 C C . ILE B 1 197 ? -5.062 16.469 5.488 1 86.94 197 ILE B C 1
ATOM 4237 O O . ILE B 1 197 ? -5 17.703 5.547 1 86.94 197 ILE B O 1
ATOM 4241 N N . GLN B 1 198 ? -5.953 15.891 4.848 1 86.19 198 GLN B N 1
ATOM 4242 C CA . GLN B 1 198 ? -6.789 16.594 3.873 1 86.19 198 GLN B CA 1
ATOM 4243 C C . GLN B 1 198 ? -7.953 17.297 4.555 1 86.19 198 GLN B C 1
ATOM 4245 O O . GLN B 1 198 ? -8.336 18.406 4.148 1 86.19 198 GLN B O 1
ATOM 4250 N N . ASN B 1 199 ? -8.398 16.766 5.641 1 84.44 199 ASN B N 1
ATOM 4251 C CA . ASN B 1 199 ? -9.695 17.234 6.102 1 84.44 199 ASN B CA 1
ATOM 4252 C C . ASN B 1 199 ? -9.609 17.844 7.5 1 84.44 199 ASN B C 1
ATOM 4254 O O . ASN B 1 199 ? -10.516 18.547 7.934 1 84.44 199 ASN B O 1
ATOM 4258 N N . SER B 1 200 ? -8.484 17.656 8.109 1 88.19 200 SER B N 1
ATOM 4259 C CA . SER B 1 200 ? -8.57 17.953 9.539 1 88.19 200 SER B CA 1
ATOM 4260 C C . SER B 1 200 ? -7.406 18.828 9.992 1 88.19 200 SER B C 1
ATOM 4262 O O . SER B 1 200 ? -7.398 19.312 11.125 1 88.19 200 SER B O 1
ATOM 4264 N N . MET B 1 201 ? -6.488 19.062 9.148 1 90.94 201 MET B N 1
ATOM 4265 C CA . MET B 1 201 ? -5.332 19.859 9.547 1 90.94 201 MET B CA 1
ATOM 4266 C C . MET B 1 201 ? -5.555 21.328 9.234 1 90.94 201 MET B C 1
ATOM 4268 O O . MET B 1 201 ? -5.727 21.703 8.07 1 90.94 201 MET B O 1
ATOM 4272 N N . PRO B 1 202 ? -5.625 22.172 10.281 1 96.25 202 PRO B N 1
ATOM 4273 C CA . PRO B 1 202 ? -5.875 23.609 10.078 1 96.25 202 PRO B CA 1
ATOM 4274 C C . PRO B 1 202 ? -4.621 24.375 9.656 1 96.25 202 PRO B C 1
ATOM 4276 O O . PRO B 1 202 ? -4.184 25.281 10.367 1 96.25 202 PRO B O 1
ATOM 4279 N N . ALA B 1 203 ? -4.043 24.016 8.625 1 95.38 203 ALA B N 1
ATOM 4280 C CA . ALA B 1 203 ? -2.844 24.625 8.055 1 95.38 203 ALA B CA 1
ATOM 4281 C C . ALA B 1 203 ? -2.965 24.781 6.543 1 95.38 203 ALA B C 1
ATOM 4283 O O . ALA B 1 203 ? -3.521 23.906 5.871 1 95.38 203 ALA B O 1
ATOM 4284 N N . ARG B 1 204 ? -2.506 25.875 6.09 1 95.56 204 ARG B N 1
ATOM 4285 C CA . ARG B 1 204 ? -2.539 26.141 4.656 1 95.56 204 ARG B CA 1
ATOM 4286 C C . ARG B 1 204 ? -1.309 25.578 3.963 1 95.56 204 ARG B C 1
ATOM 4288 O O . ARG B 1 204 ? -0.257 26.219 3.92 1 95.56 204 ARG B O 1
ATOM 4295 N N . HIS B 1 205 ? -1.487 24.375 3.432 1 95.19 205 HIS B N 1
ATOM 4296 C CA . HIS B 1 205 ? -0.407 23.734 2.695 1 95.19 205 HIS B CA 1
ATOM 4297 C C . HIS B 1 205 ? -0.321 24.266 1.268 1 95.19 205 HIS B C 1
ATOM 4299 O O . HIS B 1 205 ? -1.312 24.25 0.534 1 95.19 205 HIS B O 1
ATOM 4305 N N . LYS B 1 206 ? 0.878 24.656 0.875 1 96.5 206 LYS B N 1
ATOM 4306 C CA . LYS B 1 206 ? 0.977 25.328 -0.414 1 96.5 206 LYS B CA 1
ATOM 4307 C C . LYS B 1 206 ? 1.735 24.484 -1.427 1 96.5 206 LYS B C 1
ATOM 4309 O O . LYS B 1 206 ? 1.314 24.359 -2.58 1 96.5 206 LYS B O 1
ATOM 4314 N N . GLU B 1 207 ? 2.891 23.906 -1.02 1 96.75 207 GLU B N 1
ATOM 4315 C CA . GLU B 1 207 ? 3.662 23.094 -1.955 1 96.75 207 GLU B CA 1
ATOM 4316 C C . GLU B 1 207 ? 4.371 21.938 -1.236 1 96.75 207 GLU B C 1
ATOM 4318 O O . GLU B 1 207 ? 4.711 22.062 -0.056 1 96.75 207 GLU B O 1
ATOM 4323 N N . THR B 1 208 ? 4.512 20.891 -1.984 1 97.44 208 THR B N 1
ATOM 4324 C CA . THR B 1 208 ? 5.34 19.75 -1.578 1 97.44 208 THR B CA 1
ATOM 4325 C C . THR B 1 208 ? 6.398 19.453 -2.635 1 97.44 208 THR B C 1
ATOM 4327 O O . THR B 1 208 ? 6.07 19.172 -3.789 1 97.44 208 THR B O 1
ATOM 4330 N N . HIS B 1 209 ? 7.66 19.547 -2.24 1 97.38 209 HIS B N 1
ATOM 4331 C CA . HIS B 1 209 ? 8.773 19.219 -3.125 1 97.38 209 HIS B CA 1
ATOM 4332 C C . HIS B 1 209 ? 9.406 17.891 -2.754 1 97.38 209 HIS B C 1
ATOM 4334 O O . HIS B 1 209 ? 9.727 17.641 -1.589 1 97.38 209 HIS B O 1
ATOM 4340 N N . LEU B 1 210 ? 9.547 17.047 -3.689 1 97.75 210 LEU B N 1
ATOM 4341 C CA . LEU B 1 210 ? 10.219 15.758 -3.512 1 97.75 210 LEU B CA 1
ATOM 4342 C C . LEU B 1 210 ? 11.492 15.688 -4.348 1 97.75 210 LEU B C 1
ATOM 4344 O O . LEU B 1 210 ? 11.484 16.047 -5.531 1 97.75 210 LEU B O 1
ATOM 4348 N N . ILE B 1 211 ? 12.57 15.289 -3.723 1 96.69 211 ILE B N 1
ATOM 4349 C CA . ILE B 1 211 ? 13.828 15.141 -4.441 1 96.69 211 ILE B CA 1
ATOM 4350 C C . ILE B 1 211 ? 14.5 13.828 -4.043 1 96.69 211 ILE B C 1
ATOM 4352 O O . ILE B 1 211 ? 14.188 13.258 -2.992 1 96.69 211 ILE B O 1
ATOM 4356 N N . ASN B 1 212 ? 15.32 13.273 -4.891 1 95.75 212 ASN B N 1
ATOM 4357 C CA . ASN B 1 212 ? 16.156 12.102 -4.652 1 95.75 212 ASN B CA 1
ATOM 4358 C C . ASN B 1 212 ? 15.312 10.859 -4.379 1 95.75 212 ASN B C 1
ATOM 4360 O O . ASN B 1 212 ? 15.578 10.125 -3.42 1 95.75 212 ASN B O 1
ATOM 4364 N N . ILE B 1 213 ? 14.352 10.633 -5.172 1 94.12 213 ILE B N 1
ATOM 4365 C CA . ILE B 1 213 ? 13.492 9.461 -5.031 1 94.12 213 ILE B CA 1
ATOM 4366 C C . ILE B 1 213 ? 14.219 8.227 -5.543 1 94.12 213 ILE B C 1
ATOM 4368 O O . ILE B 1 213 ? 14.562 8.141 -6.727 1 94.12 213 ILE B O 1
ATOM 4372 N N . PRO B 1 214 ? 14.422 7.328 -4.66 1 93.12 214 PRO B N 1
ATOM 4373 C CA . PRO B 1 214 ? 15.023 6.094 -5.168 1 93.12 214 PRO B CA 1
ATOM 4374 C C . PRO B 1 214 ? 14.117 5.359 -6.156 1 93.12 214 PRO B C 1
ATOM 4376 O O . PRO B 1 214 ? 12.898 5.312 -5.969 1 93.12 214 PRO B O 1
ATOM 4379 N N . SER B 1 215 ? 14.688 4.77 -7.16 1 87.5 215 SER B N 1
ATOM 4380 C CA . SER B 1 215 ? 13.93 4.078 -8.195 1 87.5 215 SER B CA 1
ATOM 4381 C C . SER B 1 215 ? 13.188 2.871 -7.629 1 87.5 215 SER B C 1
ATOM 4383 O O . SER B 1 215 ? 12.086 2.547 -8.07 1 87.5 215 SER B O 1
ATOM 4385 N N . SER B 1 216 ? 13.719 2.262 -6.629 1 83.69 216 SER B N 1
ATOM 4386 C CA . SER B 1 216 ? 13.203 1.013 -6.078 1 83.69 216 SER B CA 1
ATOM 4387 C C . SER B 1 216 ? 11.867 1.23 -5.379 1 83.69 216 SER B C 1
ATOM 4389 O O . SER B 1 216 ? 11.102 0.284 -5.18 1 83.69 216 SER B O 1
ATOM 4391 N N . VAL B 1 217 ? 11.656 2.461 -5.059 1 88.12 217 VAL B N 1
ATOM 4392 C CA . VAL B 1 217 ? 10.43 2.68 -4.293 1 88.12 217 VAL B CA 1
ATOM 4393 C C . VAL B 1 217 ? 9.594 3.77 -4.961 1 88.12 217 VAL B C 1
ATOM 4395 O O . VAL B 1 217 ? 8.617 4.254 -4.379 1 88.12 217 VAL B O 1
ATOM 4398 N N . ALA B 1 218 ? 9.953 4.148 -6.105 1 87.75 218 ALA B N 1
ATOM 4399 C CA . ALA B 1 218 ? 9.305 5.258 -6.805 1 87.75 218 ALA B CA 1
ATOM 4400 C C . ALA B 1 218 ? 7.816 4.977 -7.016 1 87.75 218 ALA B C 1
ATOM 4402 O O . ALA B 1 218 ? 6.977 5.848 -6.789 1 87.75 218 ALA B O 1
ATOM 4403 N N . LYS B 1 219 ? 7.422 3.818 -7.352 1 85 219 LYS B N 1
ATOM 4404 C CA . LYS B 1 219 ? 6.035 3.463 -7.629 1 85 219 LYS B CA 1
ATOM 4405 C C . LYS B 1 219 ? 5.18 3.555 -6.367 1 85 219 LYS B C 1
ATOM 4407 O O . LYS B 1 219 ? 4.012 3.949 -6.43 1 85 219 LYS B O 1
ATOM 4412 N N . ILE B 1 220 ? 5.75 3.127 -5.309 1 88.56 220 ILE B N 1
ATOM 4413 C CA . ILE B 1 220 ? 5.016 3.178 -4.047 1 88.56 220 ILE B CA 1
ATOM 4414 C C . ILE B 1 220 ? 4.754 4.633 -3.658 1 88.56 220 ILE B C 1
ATOM 4416 O O . ILE B 1 220 ? 3.648 4.98 -3.24 1 88.56 220 ILE B O 1
ATOM 4420 N N . LEU B 1 221 ? 5.793 5.414 -3.805 1 90.56 221 LEU B N 1
ATOM 4421 C CA . LEU B 1 221 ? 5.629 6.832 -3.508 1 90.56 221 LEU B CA 1
ATOM 4422 C C . LEU B 1 221 ? 4.578 7.461 -4.418 1 90.56 221 LEU B C 1
ATOM 4424 O O . LEU B 1 221 ? 3.748 8.25 -3.961 1 90.56 221 LEU B O 1
ATOM 4428 N N . GLU B 1 222 ? 4.66 7.133 -5.637 1 88.12 222 GLU B N 1
ATOM 4429 C CA . GLU B 1 222 ? 3.67 7.617 -6.594 1 88.12 222 GLU B CA 1
ATOM 4430 C C . GLU B 1 222 ? 2.262 7.188 -6.195 1 88.12 222 GLU B C 1
ATOM 4432 O O . GLU B 1 222 ? 1.312 7.965 -6.316 1 88.12 222 GLU B O 1
ATOM 4437 N N . PHE B 1 223 ? 2.125 6.031 -5.812 1 88.5 223 PHE B N 1
ATOM 4438 C CA . PHE B 1 223 ? 0.846 5.535 -5.316 1 88.5 223 PHE B CA 1
ATOM 4439 C C . PHE B 1 223 ? 0.36 6.375 -4.141 1 88.5 223 PHE B C 1
ATOM 4441 O O . PHE B 1 223 ? -0.807 6.77 -4.094 1 88.5 223 PHE B O 1
ATOM 4448 N N . GLY B 1 224 ? 1.214 6.641 -3.227 1 89.69 224 GLY B N 1
ATOM 4449 C CA . GLY B 1 224 ? 0.85 7.496 -2.107 1 89.69 224 GLY B CA 1
ATOM 4450 C C . GLY B 1 224 ? 0.348 8.859 -2.539 1 89.69 224 GLY B C 1
ATOM 4451 O O . GLY B 1 224 ? -0.668 9.344 -2.033 1 89.69 224 GLY B O 1
ATOM 4452 N N . VAL B 1 225 ? 1.037 9.453 -3.443 1 90.06 225 VAL B N 1
ATOM 4453 C CA . VAL B 1 225 ? 0.68 10.773 -3.949 1 90.06 225 VAL B CA 1
ATOM 4454 C C . VAL B 1 225 ? -0.68 10.711 -4.641 1 90.06 225 VAL B C 1
ATOM 4456 O O . VAL B 1 225 ? -1.483 11.641 -4.527 1 90.06 225 VAL B O 1
ATOM 4459 N N . SER B 1 226 ? -0.943 9.617 -5.281 1 88.88 226 SER B N 1
ATOM 4460 C CA . SER B 1 226 ? -2.188 9.469 -6.027 1 88.88 226 SER B CA 1
ATOM 4461 C C . SER B 1 226 ? -3.391 9.414 -5.094 1 88.88 226 SER B C 1
ATOM 4463 O O . SER B 1 226 ? -4.531 9.594 -5.527 1 88.88 226 SER B O 1
ATOM 4465 N N . LEU B 1 227 ? -3.148 9.094 -3.867 1 89.88 227 LEU B N 1
ATOM 4466 C CA . LEU B 1 227 ? -4.234 8.992 -2.898 1 89.88 227 LEU B CA 1
ATOM 4467 C C . LEU B 1 227 ? -4.68 10.383 -2.441 1 89.88 227 LEU B C 1
ATOM 4469 O O . LEU B 1 227 ? -5.738 10.523 -1.822 1 89.88 227 LEU B O 1
ATOM 4473 N N . LEU B 1 228 ? -3.877 11.352 -2.691 1 90.94 228 LEU B N 1
ATOM 4474 C CA . LEU B 1 228 ? -4.219 12.719 -2.326 1 90.94 228 LEU B CA 1
ATOM 4475 C C . LEU B 1 228 ? -5.32 13.266 -3.229 1 90.94 228 LEU B C 1
ATOM 4477 O O . LEU B 1 228 ? -5.48 12.805 -4.363 1 90.94 228 LEU B O 1
ATOM 4481 N N . ASN B 1 229 ? -6.129 14.172 -2.732 1 91.25 229 ASN B N 1
ATOM 4482 C CA . ASN B 1 229 ? -7.105 14.828 -3.598 1 91.25 229 ASN B CA 1
ATOM 4483 C C . ASN B 1 229 ? -6.434 15.719 -4.633 1 91.25 229 ASN B C 1
ATOM 4485 O O . ASN B 1 229 ? -5.219 15.93 -4.582 1 91.25 229 ASN B O 1
ATOM 4489 N N . ASP B 1 230 ? -7.145 16.203 -5.574 1 91.88 230 ASP B N 1
ATOM 4490 C CA . ASP B 1 230 ? -6.605 16.953 -6.703 1 91.88 230 ASP B CA 1
ATOM 4491 C C . ASP B 1 230 ? -5.871 18.219 -6.23 1 91.88 230 ASP B C 1
ATOM 4493 O O . ASP B 1 230 ? -4.805 18.547 -6.75 1 91.88 230 ASP B O 1
ATOM 4497 N N . LYS B 1 231 ? -6.438 18.875 -5.293 1 92.31 231 LYS B N 1
ATOM 4498 C CA . LYS B 1 231 ? -5.855 20.109 -4.789 1 92.31 231 LYS B CA 1
ATOM 4499 C C . LYS B 1 231 ? -4.453 19.875 -4.234 1 92.31 231 LYS B C 1
ATOM 4501 O O . LYS B 1 231 ? -3.504 20.562 -4.617 1 92.31 231 LYS B O 1
ATOM 4506 N N . LEU B 1 232 ? -4.305 18.859 -3.375 1 92.12 232 LEU B N 1
ATOM 4507 C CA . LEU B 1 232 ? -3.014 18.578 -2.762 1 92.12 232 LEU B CA 1
ATOM 4508 C C . LEU B 1 232 ? -2.068 17.922 -3.764 1 92.12 232 LEU B C 1
ATOM 4510 O O . LEU B 1 232 ? -0.865 18.188 -3.754 1 92.12 232 LEU B O 1
ATOM 4514 N N . ARG B 1 233 ? -2.609 17.125 -4.543 1 93.75 233 ARG B N 1
ATOM 4515 C CA . ARG B 1 233 ? -1.797 16.438 -5.543 1 93.75 233 ARG B CA 1
ATOM 4516 C C . ARG B 1 233 ? -1.135 17.438 -6.488 1 93.75 233 ARG B C 1
ATOM 4518 O O . ARG B 1 233 ? 0.025 17.25 -6.871 1 93.75 233 ARG B O 1
ATOM 4525 N N . SER B 1 234 ? -1.854 18.453 -6.926 1 94.94 234 SER B N 1
ATOM 4526 C CA . SER B 1 234 ? -1.349 19.453 -7.855 1 94.94 234 SER B CA 1
ATOM 4527 C C . SER B 1 234 ? -0.226 20.281 -7.227 1 94.94 234 SER B C 1
ATOM 4529 O O . SER B 1 234 ? 0.505 20.984 -7.926 1 94.94 234 SER B O 1
ATOM 4531 N N . ARG B 1 235 ? -0.055 20.188 -5.949 1 95.94 235 ARG B N 1
ATOM 4532 C CA . ARG B 1 235 ? 0.941 20.953 -5.219 1 95.94 235 ARG B CA 1
ATOM 4533 C C . ARG B 1 235 ? 2.225 20.156 -5.023 1 95.94 235 ARG B C 1
ATOM 4535 O O . ARG B 1 235 ? 3.186 20.656 -4.43 1 95.94 235 ARG B O 1
ATOM 4542 N N . VAL B 1 236 ? 2.199 18.922 -5.539 1 96.81 236 VAL B N 1
ATOM 4543 C CA . VAL B 1 236 ? 3.377 18.062 -5.426 1 96.81 236 VAL B CA 1
ATOM 4544 C C . VAL B 1 236 ? 4.285 18.281 -6.637 1 96.81 236 VAL B C 1
ATOM 4546 O O . VAL B 1 236 ? 3.855 18.109 -7.781 1 96.81 236 VAL B O 1
ATOM 4549 N N . LEU B 1 237 ? 5.52 18.609 -6.387 1 96.5 237 LEU B N 1
ATOM 4550 C CA . LEU B 1 237 ? 6.535 18.797 -7.418 1 96.5 237 LEU B CA 1
ATOM 4551 C C . LEU B 1 237 ? 7.707 17.844 -7.195 1 96.5 237 LEU B C 1
ATOM 4553 O O . LEU B 1 237 ? 8.289 17.812 -6.105 1 96.5 237 LEU B O 1
ATOM 4557 N N . ILE B 1 238 ? 8.016 17.141 -8.18 1 95.69 238 ILE B N 1
ATOM 4558 C CA . ILE B 1 238 ? 9.141 16.203 -8.109 1 95.69 238 ILE B CA 1
ATOM 4559 C C . ILE B 1 238 ? 10.336 16.781 -8.859 1 95.69 238 ILE B C 1
ATOM 4561 O O . ILE B 1 238 ? 10.219 17.188 -10.023 1 95.69 238 ILE B O 1
ATOM 4565 N N . HIS B 1 239 ? 11.406 16.797 -8.164 1 95.56 239 HIS B N 1
ATOM 4566 C CA . HIS B 1 239 ? 12.633 17.312 -8.758 1 95.56 239 HIS B CA 1
ATOM 4567 C C . HIS B 1 239 ? 13.633 16.188 -9.008 1 95.56 239 HIS B C 1
ATOM 4569 O O . HIS B 1 239 ? 13.844 15.344 -8.141 1 95.56 239 HIS B O 1
ATOM 4575 N N . ARG B 1 240 ? 14.266 16.188 -10.109 1 89.88 240 ARG B N 1
ATOM 4576 C CA . ARG B 1 240 ? 15.195 15.125 -10.492 1 89.88 240 ARG B CA 1
ATOM 4577 C C . ARG B 1 240 ? 16.531 15.281 -9.781 1 89.88 240 ARG B C 1
ATOM 4579 O O . ARG B 1 240 ? 17.219 14.289 -9.531 1 89.88 240 ARG B O 1
ATOM 4586 N N . ASN B 1 241 ? 16.875 16.578 -9.633 1 90 241 ASN B N 1
ATOM 4587 C CA . ASN B 1 241 ? 18.141 16.875 -8.992 1 90 241 ASN B CA 1
ATOM 4588 C C . ASN B 1 241 ? 18.094 18.188 -8.211 1 90 241 ASN B C 1
ATOM 4590 O O . ASN B 1 241 ? 17.062 18.875 -8.219 1 90 241 ASN B O 1
ATOM 4594 N N . MET B 1 242 ? 19.234 18.5 -7.539 1 92.69 242 MET B N 1
ATOM 4595 C CA . MET B 1 242 ? 19.312 19.672 -6.664 1 92.69 242 MET B CA 1
ATOM 4596 C C . MET B 1 242 ? 19.219 20.953 -7.473 1 92.69 242 MET B C 1
ATOM 4598 O O . MET B 1 242 ? 18.672 21.953 -7 1 92.69 242 MET B O 1
ATOM 4602 N N . GLU B 1 243 ? 19.688 20.906 -8.633 1 94.56 243 GLU B N 1
ATOM 4603 C CA . GLU B 1 243 ? 19.625 22.078 -9.492 1 94.56 243 GLU B CA 1
ATOM 4604 C C . GLU B 1 243 ? 18.188 22.484 -9.781 1 94.56 243 GLU B C 1
ATOM 4606 O O . GLU B 1 243 ? 17.844 23.672 -9.719 1 94.56 243 GLU B O 1
ATOM 4611 N N . GLU B 1 244 ? 17.344 21.5 -10.055 1 94.62 244 GLU B N 1
ATOM 4612 C CA . GLU B 1 244 ? 15.93 21.766 -10.297 1 94.62 244 GLU B CA 1
ATOM 4613 C C . GLU B 1 244 ? 15.242 22.297 -9.047 1 94.62 244 GLU B C 1
ATOM 4615 O O . GLU B 1 244 ? 14.383 23.188 -9.141 1 94.62 244 GLU B O 1
ATOM 4620 N N . LEU B 1 245 ? 15.672 21.797 -7.93 1 95.62 245 LEU B N 1
ATOM 4621 C CA . LEU B 1 245 ? 15.102 22.281 -6.68 1 95.62 245 LEU B CA 1
ATOM 4622 C C . LEU B 1 245 ? 15.516 23.734 -6.434 1 95.62 245 LEU B C 1
ATOM 4624 O O . LEU B 1 245 ? 14.688 24.562 -6.039 1 95.62 245 LEU B O 1
ATOM 4628 N N . HIS B 1 246 ? 16.75 24.062 -6.684 1 95.56 246 HIS B N 1
ATOM 4629 C CA . HIS B 1 246 ? 17.281 25.391 -6.449 1 95.56 246 HIS B CA 1
ATOM 4630 C C . HIS B 1 246 ? 16.609 26.422 -7.352 1 95.56 246 HIS B C 1
ATOM 4632 O O . HIS B 1 246 ? 16.625 27.625 -7.051 1 95.56 246 HIS B O 1
ATOM 4638 N N . ALA B 1 247 ? 16.062 25.969 -8.453 1 94.31 247 ALA B N 1
ATOM 4639 C CA . ALA B 1 247 ? 15.391 26.875 -9.375 1 94.31 247 ALA B CA 1
ATOM 4640 C C . ALA B 1 247 ? 14.086 27.391 -8.781 1 94.31 247 ALA B C 1
ATOM 4642 O O . ALA B 1 247 ? 13.602 28.453 -9.172 1 94.31 247 ALA B O 1
ATOM 4643 N N . VAL B 1 248 ? 13.562 26.688 -7.824 1 93.75 248 VAL B N 1
ATOM 4644 C CA . VAL B 1 248 ? 12.242 27.062 -7.332 1 93.75 248 VAL B CA 1
ATOM 4645 C C . VAL B 1 248 ? 12.312 27.375 -5.84 1 93.75 248 VAL B C 1
ATOM 4647 O O . VAL B 1 248 ? 11.414 28.031 -5.293 1 93.75 248 VAL B O 1
ATOM 4650 N N . VAL B 1 249 ? 13.383 26.984 -5.199 1 94.75 249 VAL B N 1
ATOM 4651 C CA . VAL B 1 249 ? 13.609 27.266 -3.787 1 94.75 249 VAL B CA 1
ATOM 4652 C C . VAL B 1 249 ? 14.945 27.969 -3.604 1 94.75 249 VAL B C 1
ATOM 4654 O O . VAL B 1 249 ? 15.992 27.453 -4.027 1 94.75 249 VAL B O 1
ATOM 4657 N N . ASP B 1 250 ? 14.922 29.078 -2.965 1 95.44 250 ASP B N 1
ATOM 4658 C CA . ASP B 1 250 ? 16.156 29.812 -2.682 1 95.44 250 ASP B CA 1
ATOM 4659 C C . ASP B 1 250 ? 17.078 28.984 -1.794 1 95.44 250 ASP B C 1
ATOM 4661 O O . ASP B 1 250 ? 16.734 28.641 -0.663 1 95.44 250 ASP B O 1
ATOM 4665 N N . PRO B 1 251 ? 18.312 28.75 -2.236 1 95.31 251 PRO B N 1
ATOM 4666 C CA . PRO B 1 251 ? 19.25 27.938 -1.462 1 95.31 251 PRO B CA 1
ATOM 4667 C C . PRO B 1 251 ? 19.547 28.516 -0.081 1 95.31 251 PRO B C 1
ATOM 4669 O O . PRO B 1 251 ? 19.875 27.781 0.848 1 95.31 251 PRO B O 1
ATOM 4672 N N . LYS B 1 252 ? 19.391 29.781 0.081 1 95 252 LYS B N 1
ATOM 4673 C CA . LYS B 1 252 ? 19.688 30.438 1.354 1 95 252 LYS B CA 1
ATOM 4674 C C . LYS B 1 252 ? 18.766 29.922 2.461 1 95 252 LYS B C 1
ATOM 4676 O O . LYS B 1 252 ? 19.078 30.062 3.646 1 95 252 LYS B O 1
ATOM 4681 N N . ILE B 1 253 ? 17.672 29.344 2.074 1 95.94 253 ILE B N 1
ATOM 4682 C CA . ILE B 1 253 ? 16.688 28.844 3.025 1 95.94 253 ILE B CA 1
ATOM 4683 C C . ILE B 1 253 ? 17.078 27.438 3.475 1 95.94 253 ILE B C 1
ATOM 4685 O O . ILE B 1 253 ? 16.641 26.969 4.531 1 95.94 253 ILE B O 1
ATOM 4689 N N . LEU B 1 254 ? 17.891 26.75 2.668 1 97.38 254 LEU B N 1
ATOM 4690 C CA . LEU B 1 254 ? 18.219 25.344 2.871 1 97.38 254 LEU B CA 1
ATOM 4691 C C . LEU B 1 254 ? 19.422 25.188 3.789 1 97.38 254 LEU B C 1
ATOM 4693 O O . LEU B 1 254 ? 20.172 26.141 4 1 97.38 254 LEU B O 1
ATOM 4697 N N . PRO B 1 255 ? 19.547 24.016 4.387 1 97.56 255 PRO B N 1
ATOM 4698 C CA . PRO B 1 255 ? 20.781 23.766 5.133 1 97.56 255 PRO B CA 1
ATOM 4699 C C . PRO B 1 255 ? 22.031 23.797 4.25 1 97.56 255 PRO B C 1
ATOM 4701 O O . PRO B 1 255 ? 21.922 23.656 3.027 1 97.56 255 PRO B O 1
ATOM 4704 N N . LYS B 1 256 ? 23.156 23.938 4.918 1 97.56 256 LYS B N 1
ATOM 4705 C CA . LYS B 1 256 ? 24.438 24 4.227 1 97.56 256 LYS B CA 1
ATOM 4706 C C . LYS B 1 256 ? 24.656 22.766 3.35 1 97.56 256 LYS B C 1
ATOM 4708 O O . LYS B 1 256 ? 25.172 22.875 2.24 1 97.56 256 LYS B O 1
ATOM 4713 N N . GLU B 1 257 ? 24.188 21.625 3.803 1 95.62 257 GLU B N 1
ATOM 4714 C CA . GLU B 1 257 ? 24.344 20.344 3.109 1 95.62 257 GLU B CA 1
ATOM 4715 C C . GLU B 1 257 ? 23.578 20.344 1.787 1 95.62 257 GLU B C 1
ATOM 4717 O O . GLU B 1 257 ? 23.828 19.484 0.926 1 95.62 257 GLU B O 1
ATOM 4722 N N . TYR B 1 258 ? 22.688 21.281 1.609 1 95.75 258 TYR B N 1
ATOM 4723 C CA . TYR B 1 258 ? 21.875 21.344 0.406 1 95.75 258 TYR B CA 1
ATOM 4724 C C . TYR B 1 258 ? 22.125 22.641 -0.361 1 95.75 258 TYR B C 1
ATOM 4726 O O . TYR B 1 258 ? 21.297 23.047 -1.189 1 95.75 258 TYR B O 1
ATOM 4734 N N . GLY B 1 259 ? 23.188 23.281 -0.036 1 94.88 259 GLY B N 1
ATOM 4735 C CA . GLY B 1 259 ? 23.578 24.469 -0.782 1 94.88 259 GLY B CA 1
ATOM 4736 C C . GLY B 1 259 ? 23.344 25.75 -0.024 1 94.88 259 GLY B C 1
ATOM 4737 O O . GLY B 1 259 ? 23.641 26.844 -0.529 1 94.88 259 GLY B O 1
ATOM 4738 N N . GLY B 1 260 ? 22.797 25.688 1.144 1 96.12 260 GLY B N 1
ATOM 4739 C CA . GLY B 1 260 ? 22.562 26.875 1.942 1 96.12 260 GLY B CA 1
ATOM 4740 C C . GLY B 1 260 ? 23.766 27.297 2.764 1 96.12 260 GLY B C 1
ATOM 4741 O O . GLY B 1 260 ? 24.906 27 2.398 1 96.12 260 GLY B O 1
ATOM 4742 N N . GLU B 1 261 ? 23.469 28.125 3.801 1 95.12 261 GLU B N 1
ATOM 4743 C CA . GLU B 1 261 ? 24.562 28.719 4.551 1 95.12 261 GLU B CA 1
ATOM 4744 C C . GLU B 1 261 ? 24.625 28.172 5.969 1 95.12 261 GLU B C 1
ATOM 4746 O O . GLU B 1 261 ? 25.703 28.109 6.57 1 95.12 261 GLU B O 1
ATOM 4751 N N . VAL B 1 262 ? 23.578 27.781 6.586 1 97.12 262 VAL B N 1
ATOM 4752 C CA . VAL B 1 262 ? 23.5 27.344 7.973 1 97.12 262 VAL B CA 1
ATOM 4753 C C . VAL B 1 262 ? 23.484 25.828 8.031 1 97.12 262 VAL B C 1
ATOM 4755 O O . VAL B 1 262 ? 22.672 25.172 7.363 1 97.12 262 VAL B O 1
ATOM 4758 N N . PRO B 1 263 ? 24.391 25.203 8.836 1 97.81 263 PRO B N 1
ATOM 4759 C CA . PRO B 1 263 ? 24.391 23.75 8.938 1 97.81 263 PRO B CA 1
ATOM 4760 C C . PRO B 1 263 ? 23.094 23.188 9.484 1 97.81 263 PRO B C 1
ATOM 4762 O O . PRO B 1 263 ? 22.469 23.797 10.359 1 97.81 263 PRO B O 1
ATOM 4765 N N . LEU B 1 264 ? 22.719 22 9.039 1 97.62 264 LEU B N 1
ATOM 4766 C CA . LEU B 1 264 ? 21.484 21.344 9.492 1 97.62 264 LEU B CA 1
ATOM 4767 C C . LEU B 1 264 ? 21.5 21.141 11 1 97.62 264 LEU B C 1
ATOM 4769 O O . LEU B 1 264 ? 20.469 21.281 11.656 1 97.62 264 LEU B O 1
ATOM 4773 N N . SER B 1 265 ? 22.656 20.828 11.555 1 97.75 265 SER B N 1
ATOM 4774 C CA . SER B 1 265 ? 22.781 20.594 12.992 1 97.75 265 SER B CA 1
ATOM 4775 C C . SER B 1 265 ? 22.344 21.828 13.789 1 97.75 265 SER B C 1
ATOM 4777 O O . SER B 1 265 ? 21.719 21.703 14.836 1 97.75 265 SER B O 1
ATOM 4779 N N . GLU B 1 266 ? 22.688 22.984 13.297 1 98.06 266 GLU B N 1
ATOM 4780 C CA . GLU B 1 266 ? 22.281 24.219 13.969 1 98.06 266 GLU B CA 1
ATOM 4781 C C . GLU B 1 266 ? 20.766 24.422 13.883 1 98.06 266 GLU B C 1
ATOM 4783 O O . GLU B 1 266 ? 20.156 24.922 14.828 1 98.06 266 GLU B O 1
ATOM 4788 N N . MET B 1 267 ? 20.219 24.078 12.789 1 98 267 MET B N 1
ATOM 4789 C CA . MET B 1 267 ? 18.781 24.188 12.625 1 98 267 MET B CA 1
ATOM 4790 C C . MET B 1 267 ? 18.047 23.219 13.555 1 98 267 MET B C 1
ATOM 4792 O O . MET B 1 267 ? 17.016 23.562 14.117 1 98 267 MET B O 1
ATOM 4796 N N . ILE B 1 268 ? 18.578 22.031 13.719 1 98.38 268 ILE B N 1
ATOM 4797 C CA . ILE B 1 268 ? 18.016 21.031 14.633 1 98.38 268 ILE B CA 1
ATOM 4798 C C . ILE B 1 268 ? 18.062 21.578 16.062 1 98.38 268 ILE B C 1
ATOM 4800 O O . ILE B 1 268 ? 17.078 21.484 16.797 1 98.38 268 ILE B O 1
ATOM 4804 N N . ASP B 1 269 ? 19.156 22.172 16.391 1 98.19 269 ASP B N 1
ATOM 4805 C CA . ASP B 1 269 ? 19.328 22.734 17.734 1 98.19 269 ASP B CA 1
ATOM 4806 C C . ASP B 1 269 ? 18.312 23.844 18 1 98.19 269 ASP B C 1
ATOM 4808 O O . ASP B 1 269 ? 17.734 23.922 19.078 1 98.19 269 ASP B O 1
ATOM 4812 N N . GLU B 1 270 ? 18.172 24.719 17.047 1 97.88 270 GLU B N 1
ATOM 4813 C CA . GLU B 1 270 ? 17.203 25.797 17.188 1 97.88 270 GLU B CA 1
ATOM 4814 C C . GLU B 1 270 ? 15.789 25.25 17.344 1 97.88 270 GLU B C 1
ATOM 4816 O O . GLU B 1 270 ? 14.984 25.781 18.125 1 97.88 270 GLU B O 1
ATOM 4821 N N . PHE B 1 271 ? 15.492 24.266 16.562 1 97.88 271 PHE B N 1
ATOM 4822 C CA . PHE B 1 271 ? 14.18 23.641 16.641 1 97.88 271 PHE B CA 1
ATOM 4823 C C . PHE B 1 271 ? 13.945 23.031 18.016 1 97.88 271 PHE B C 1
ATOM 4825 O O . PHE B 1 271 ? 12.875 23.203 18.609 1 97.88 271 PHE B O 1
ATOM 4832 N N . LYS B 1 272 ? 14.906 22.328 18.531 1 98 272 LYS B N 1
ATOM 4833 C CA . LYS B 1 272 ? 14.805 21.734 19.859 1 98 272 LYS B CA 1
ATOM 4834 C C . LYS B 1 272 ? 14.555 22.797 20.922 1 98 272 LYS B C 1
ATOM 4836 O O . LYS B 1 272 ? 13.773 22.578 21.859 1 98 272 LYS B O 1
ATOM 4841 N N . LYS B 1 273 ? 15.203 23.906 20.797 1 97.75 273 LYS B N 1
ATOM 4842 C CA . LYS B 1 273 ? 14.984 25 21.719 1 97.75 273 LYS B CA 1
ATOM 4843 C C . LYS B 1 273 ? 13.539 25.484 21.656 1 97.75 273 LYS B C 1
ATOM 4845 O O . LYS B 1 273 ? 12.914 25.734 22.703 1 97.75 273 LYS B O 1
ATOM 4850 N N . GLU B 1 274 ? 13.086 25.609 20.453 1 97 274 GLU B N 1
ATOM 4851 C CA . GLU B 1 274 ? 11.703 26.047 20.266 1 97 274 GLU B CA 1
ATOM 4852 C C . GLU B 1 274 ? 10.727 25.047 20.891 1 97 274 GLU B C 1
ATOM 4854 O O . GLU B 1 274 ? 9.742 25.438 21.516 1 97 274 GLU B O 1
ATOM 4859 N N . LEU B 1 275 ? 10.992 23.781 20.719 1 98 275 LEU B N 1
ATOM 4860 C CA . LEU B 1 275 ? 10.125 22.734 21.25 1 98 275 LEU B CA 1
ATOM 4861 C C . LEU B 1 275 ? 10.125 22.734 22.766 1 98 275 LEU B C 1
ATOM 4863 O O . LEU B 1 275 ? 9.094 22.516 23.406 1 98 275 LEU B O 1
ATOM 4867 N N . LYS B 1 276 ? 11.266 23 23.328 1 97.56 276 LYS B N 1
ATOM 4868 C CA . LYS B 1 276 ? 11.367 23.062 24.781 1 97.56 276 LYS B CA 1
ATOM 4869 C C . LYS B 1 276 ? 10.492 24.188 25.344 1 97.56 276 LYS B C 1
ATOM 4871 O O . LYS B 1 276 ? 9.875 24.031 26.391 1 97.56 276 LYS B O 1
ATOM 4876 N N . LYS B 1 277 ? 10.453 25.25 24.625 1 97.06 277 LYS B N 1
ATOM 4877 C CA . LYS B 1 277 ? 9.625 26.391 25.047 1 97.06 277 LYS B CA 1
ATOM 4878 C C . LYS B 1 277 ? 8.141 26.031 24.953 1 97.06 277 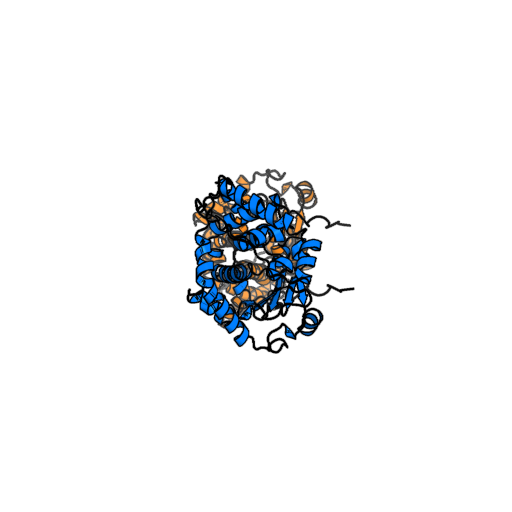LYS B C 1
ATOM 4880 O O . LYS B 1 277 ? 7.332 26.578 25.719 1 97.06 277 LYS B O 1
ATOM 4885 N N . LYS B 1 278 ? 7.828 25.156 24.078 1 96.81 278 LYS B N 1
ATOM 4886 C CA . LYS B 1 278 ? 6.426 24.875 23.797 1 96.81 278 LYS B CA 1
ATOM 4887 C C . LYS B 1 278 ? 5.988 23.562 24.422 1 96.81 278 LYS B C 1
ATOM 4889 O O . LYS B 1 278 ? 4.871 23.094 24.188 1 96.81 278 LYS B O 1
ATOM 4894 N N . LYS B 1 279 ? 6.828 22.938 25.125 1 96.88 279 LYS B N 1
ATOM 4895 C CA . LYS B 1 279 ? 6.633 21.594 25.641 1 96.88 279 LYS B CA 1
ATOM 4896 C C . LYS B 1 279 ? 5.305 21.469 26.375 1 96.88 279 LYS B C 1
ATOM 4898 O O . LYS B 1 279 ? 4.527 20.547 26.125 1 96.88 279 LYS B O 1
ATOM 4903 N N . ASP B 1 280 ? 5.012 22.391 27.266 1 96.25 280 ASP B N 1
ATOM 4904 C CA . ASP B 1 280 ? 3.805 22.328 28.078 1 96.25 280 ASP B CA 1
ATOM 4905 C C . ASP B 1 280 ? 2.557 22.578 27.234 1 96.25 280 ASP B C 1
ATOM 4907 O O . ASP B 1 280 ? 1.519 21.953 27.453 1 96.25 280 ASP B O 1
ATOM 4911 N N . GLU B 1 281 ? 2.693 23.5 26.328 1 96.31 281 GLU B N 1
ATOM 4912 C CA . GLU B 1 281 ? 1.574 23.766 25.438 1 96.31 281 GLU B CA 1
ATOM 4913 C C . GLU B 1 281 ? 1.22 22.547 24.609 1 96.31 281 GLU B C 1
ATOM 4915 O O . GLU B 1 281 ? 0.042 22.266 24.359 1 96.31 281 GLU B O 1
ATOM 4920 N N . LEU B 1 282 ? 2.195 21.844 24.156 1 97.44 282 LEU B N 1
ATOM 4921 C CA . LEU B 1 282 ? 1.989 20.641 23.359 1 97.44 282 LEU B CA 1
ATOM 4922 C C . LEU B 1 282 ? 1.279 19.562 24.172 1 97.44 282 LEU B C 1
ATOM 4924 O O . LEU B 1 282 ? 0.335 18.938 23.688 1 97.44 282 LEU B O 1
ATOM 4928 N N . LYS B 1 283 ? 1.694 19.406 25.375 1 96.38 283 LYS B N 1
ATOM 4929 C CA . LYS B 1 283 ? 1.083 18.406 26.25 1 96.38 283 LYS B CA 1
ATOM 4930 C C . LYS B 1 283 ? -0.355 18.797 26.594 1 96.38 283 LYS B C 1
ATOM 4932 O O . LYS B 1 283 ? -1.218 17.922 26.719 1 96.38 283 LYS B O 1
ATOM 4937 N N . ALA B 1 284 ? -0.553 20.031 26.703 1 96.5 284 ALA B N 1
ATOM 4938 C CA . ALA B 1 284 ? -1.857 20.531 27.125 1 96.5 284 ALA B CA 1
ATOM 4939 C C . ALA B 1 284 ? -2.914 20.281 26.062 1 96.5 284 ALA B C 1
ATOM 4941 O O . ALA B 1 284 ? -4.113 20.359 26.328 1 96.5 284 ALA B O 1
ATOM 4942 N N . LEU B 1 285 ? -2.484 20.062 24.859 1 97.06 285 LEU B N 1
ATOM 4943 C CA . LEU B 1 285 ? -3.428 19.781 23.781 1 97.06 285 LEU B CA 1
ATOM 4944 C C . LEU B 1 285 ? -4.301 18.578 24.125 1 97.06 285 LEU B C 1
ATOM 4946 O O . LEU B 1 285 ? -5.43 18.453 23.641 1 97.06 285 LEU B O 1
ATOM 4950 N N . ASP B 1 286 ? -3.836 17.703 24.938 1 97 286 ASP B N 1
ATOM 4951 C CA . ASP B 1 286 ? -4.547 16.469 25.312 1 97 286 ASP B CA 1
ATOM 4952 C C . ASP B 1 286 ? -5.723 16.781 26.234 1 97 286 ASP B C 1
ATOM 4954 O O . ASP B 1 286 ? -6.578 15.93 26.469 1 97 286 ASP B O 1
ATOM 4958 N N . ASP B 1 287 ? -5.734 17.969 26.766 1 96.62 287 ASP B N 1
ATOM 4959 C CA . ASP B 1 287 ? -6.84 18.359 27.641 1 96.62 287 ASP B CA 1
ATOM 4960 C C . ASP B 1 287 ? -8.125 18.562 26.844 1 96.62 287 ASP B C 1
ATOM 4962 O O . ASP B 1 287 ? -9.219 18.531 27.391 1 96.62 287 ASP B O 1
ATOM 4966 N N . MET B 1 288 ? -7.98 18.844 25.578 1 97.56 288 MET B N 1
ATOM 4967 C CA . MET B 1 288 ? -9.164 19.031 24.75 1 97.56 288 MET B CA 1
ATOM 4968 C C . MET B 1 288 ? -9.922 17.703 24.594 1 97.56 288 MET B C 1
ATOM 4970 O O . MET B 1 288 ? -9.305 16.641 24.562 1 97.56 288 MET B O 1
ATOM 4974 N N . TYR B 1 289 ? -11.297 17.828 24.516 1 96.69 289 TYR B N 1
ATOM 4975 C CA . TYR B 1 289 ? -12.109 16.625 24.484 1 96.69 289 TYR B CA 1
ATOM 4976 C C . TYR B 1 289 ? -13.422 16.859 23.75 1 96.69 289 TYR B C 1
ATOM 4978 O O . TYR B 1 289 ? -14.109 17.844 24.016 1 96.69 289 TYR B O 1
ATOM 4986 N N . ILE B 1 290 ? -13.727 16.016 22.891 1 96.62 290 ILE B N 1
ATOM 4987 C CA . ILE B 1 290 ? -15.016 16.016 22.203 1 96.62 290 ILE B CA 1
ATOM 4988 C C . ILE B 1 290 ? -15.648 14.625 22.297 1 96.62 290 ILE B C 1
ATOM 4990 O O . ILE B 1 290 ? -14.953 13.609 22.188 1 96.62 290 ILE B O 1
ATOM 4994 N N . GLU B 1 291 ? -16.984 14.539 22.484 1 95.69 291 GLU B N 1
ATOM 4995 C CA . GLU B 1 291 ? -17.688 13.266 22.469 1 95.69 291 GLU B CA 1
ATOM 4996 C C . GLU B 1 291 ? -17.906 12.773 21.031 1 95.69 291 GLU B C 1
ATOM 4998 O O . GLU B 1 291 ? -18.484 13.484 20.203 1 95.69 291 GLU B O 1
ATOM 5003 N N . ILE B 1 292 ? -17.422 11.594 20.766 1 90.5 292 ILE B N 1
ATOM 5004 C CA . ILE B 1 292 ? -17.5 11.039 19.422 1 90.5 292 ILE B CA 1
ATOM 5005 C C . ILE B 1 292 ? -18.719 10.117 19.312 1 90.5 292 ILE B C 1
ATOM 5007 O O . ILE B 1 292 ? -18.875 9.203 20.125 1 90.5 292 ILE B O 1
ATOM 5011 N N . SER B 1 293 ? -19.5 10.375 18.359 1 84.56 293 SER B N 1
ATOM 5012 C CA . SER B 1 293 ? -20.688 9.547 18.141 1 84.56 293 SER B CA 1
ATOM 5013 C C . SER B 1 293 ? -20.297 8.18 17.594 1 84.56 293 SER B C 1
ATOM 5015 O O . SER B 1 293 ? -19.25 8.023 16.969 1 84.56 293 SER B O 1
ATOM 5017 N N . PRO B 1 294 ? -21.156 7.176 17.797 1 77.44 294 PRO B N 1
ATOM 5018 C CA . PRO B 1 294 ? -20.922 5.852 17.234 1 77.44 294 PRO B CA 1
ATOM 5019 C C . PRO B 1 294 ? -20.797 5.879 15.711 1 77.44 294 PRO B C 1
ATOM 5021 O O . PRO B 1 294 ? -20 5.121 15.141 1 77.44 294 PRO B O 1
ATOM 5024 N N . LYS B 1 295 ? -21.469 6.75 15.117 1 71.62 295 LYS B N 1
ATOM 5025 C CA . LYS B 1 295 ? -21.422 6.871 13.664 1 71.62 295 LYS B CA 1
ATOM 5026 C C . LYS B 1 295 ? -20.031 7.305 13.195 1 71.62 295 LYS B C 1
ATOM 5028 O O . LYS B 1 295 ? -19.5 6.777 12.211 1 71.62 295 LYS B O 1
ATOM 5033 N N . GLU B 1 296 ? -19.422 8.211 13.859 1 71.88 296 GLU B N 1
ATOM 5034 C CA . GLU B 1 296 ? -18.078 8.695 13.523 1 71.88 296 GLU B CA 1
ATOM 5035 C C . GLU B 1 296 ? -17.031 7.598 13.711 1 71.88 296 GLU B C 1
ATOM 5037 O O . GLU B 1 296 ? -16.094 7.5 12.93 1 71.88 296 GLU B O 1
ATOM 5042 N N . TYR B 1 297 ? -17.281 6.871 14.68 1 71.06 297 TYR B N 1
ATOM 5043 C CA . TYR B 1 297 ? -16.391 5.738 14.906 1 71.06 297 TYR B CA 1
ATOM 5044 C C . TYR B 1 297 ? -16.484 4.727 13.773 1 71.06 297 TYR B C 1
ATOM 5046 O O . TYR B 1 297 ? -15.477 4.207 13.305 1 71.06 297 TYR B O 1
ATOM 5054 N N . GLN B 1 298 ? -17.703 4.504 13.359 1 67.44 298 GLN B N 1
ATOM 5055 C CA . GLN B 1 298 ? -17.938 3.553 12.273 1 67.44 298 GLN B CA 1
ATOM 5056 C C . GLN B 1 298 ? -17.359 4.066 10.961 1 67.44 298 GLN B C 1
ATOM 5058 O O . GLN B 1 298 ? -16.766 3.301 10.195 1 67.44 298 GLN B O 1
ATOM 5063 N N . GLU B 1 299 ? -17.547 5.328 10.734 1 66.56 299 GLU B N 1
ATOM 5064 C CA . GLU B 1 299 ? -17.031 5.93 9.508 1 66.56 299 GLU B CA 1
ATOM 5065 C C . GLU B 1 299 ? -15.516 5.863 9.445 1 66.56 299 GLU B C 1
ATOM 5067 O O . GLU B 1 299 ? -14.938 5.672 8.367 1 66.56 299 GLU B O 1
ATOM 5072 N N . ALA B 1 300 ? -15.023 6.078 10.57 1 64 300 ALA B N 1
ATOM 5073 C CA . ALA B 1 300 ? -13.57 5.969 10.633 1 64 300 ALA B CA 1
ATOM 5074 C C . ALA B 1 300 ? -13.109 4.555 10.297 1 64 300 ALA B C 1
ATOM 5076 O O . ALA B 1 300 ? -12.039 4.363 9.719 1 64 300 ALA B O 1
ATOM 5077 N N . ASN B 1 301 ? -13.938 3.754 10.641 1 59.62 301 ASN B N 1
ATOM 5078 C CA . ASN B 1 301 ? -13.609 2.361 10.359 1 59.62 301 ASN B CA 1
ATOM 5079 C C . ASN B 1 301 ? -14.086 1.934 8.977 1 59.62 301 ASN B C 1
ATOM 5081 O O . ASN B 1 301 ? -13.633 0.916 8.445 1 59.62 301 ASN B O 1
ATOM 5085 N N . GLU B 1 302 ? -15.148 2.615 8.477 1 55.72 302 GLU B N 1
ATOM 5086 C CA . GLU B 1 302 ? -15.742 2.229 7.199 1 55.72 302 GLU B CA 1
ATOM 5087 C C . GLU B 1 302 ? -14.883 2.695 6.031 1 55.72 302 GLU B C 1
ATOM 5089 O O . GLU B 1 302 ? -14.141 3.676 6.148 1 55.72 302 GLU B O 1
ATOM 5094 N N . GLU B 1 303 ? -14.75 1.832 4.91 1 47.34 303 GLU B N 1
ATOM 5095 C CA . GLU B 1 303 ? -14 1.712 3.664 1 47.34 303 GLU B CA 1
ATOM 5096 C C . GLU B 1 303 ? -13.992 3.027 2.891 1 47.34 303 GLU B C 1
ATOM 5098 O O . GLU B 1 303 ? -14.844 3.889 3.119 1 47.34 303 GLU B O 1
ATOM 5103 N N . PHE B 1 304 ? -13.133 3.08 1.772 1 41.34 304 PHE B N 1
ATOM 5104 C CA . PHE B 1 304 ? -12.664 4.059 0.797 1 41.34 304 PHE B CA 1
ATOM 5105 C C . PHE B 1 304 ? -13.836 4.672 0.042 1 41.34 304 PHE B C 1
ATOM 5107 O O . PHE B 1 304 ? -14.211 4.195 -1.032 1 41.34 304 PHE B O 1
ATOM 5114 N N . GLY B 1 305 ? -14.977 4.953 0.348 1 36.47 305 GLY B N 1
ATOM 5115 C CA . GLY B 1 305 ? -15.906 5.566 -0.585 1 36.47 305 GLY B CA 1
ATOM 5116 C C . GLY B 1 305 ? -15.289 6.707 -1.377 1 36.47 305 GLY B C 1
ATOM 5117 O O . GLY B 1 305 ? -15.672 6.949 -2.523 1 36.47 305 GLY B O 1
ATOM 5118 N N . GLY B 1 306 ? -14.82 7.758 -0.759 1 35.47 306 GLY B N 1
ATOM 5119 C CA . GLY B 1 306 ? -14.734 9.07 -1.374 1 35.47 306 GLY B CA 1
ATOM 5120 C C . GLY B 1 306 ? -13.617 9.18 -2.398 1 35.47 306 GLY B C 1
ATOM 5121 O O . GLY B 1 306 ? -13.258 10.281 -2.816 1 35.47 306 GLY B O 1
ATOM 5122 N N . ILE B 1 307 ? -12.742 8.242 -2.502 1 34.94 307 ILE B N 1
ATOM 5123 C CA . ILE B 1 307 ? -11.797 8.633 -3.539 1 34.94 307 ILE B CA 1
ATOM 5124 C C . ILE B 1 307 ? -12.469 8.562 -4.906 1 34.94 307 ILE B C 1
ATOM 5126 O O . ILE B 1 307 ? -12.523 7.496 -5.523 1 34.94 307 ILE B O 1
ATOM 5130 N N . SER B 1 308 ? -13.656 8.812 -5.215 1 33.34 308 SER B N 1
ATOM 5131 C CA . SER B 1 308 ? -14.398 8.852 -6.469 1 33.34 308 SER B CA 1
ATOM 5132 C C . SER B 1 308 ? -13.586 9.516 -7.574 1 33.34 308 SER B C 1
ATOM 5134 O O . SER B 1 308 ? -14.086 9.711 -8.688 1 33.34 308 SER B O 1
ATOM 5136 N N . GLY B 1 309 ? -12.547 10.297 -7.438 1 30.81 309 GLY B N 1
ATOM 5137 C CA . GLY B 1 309 ? -12.391 11.141 -8.617 1 30.81 309 GLY B CA 1
ATOM 5138 C C . GLY B 1 309 ? -12.211 10.352 -9.898 1 30.81 309 GLY B C 1
ATOM 5139 O O . GLY B 1 309 ? -13.008 10.477 -10.828 1 30.81 309 GLY B O 1
ATOM 5140 N N . SER B 1 310 ? -10.938 10.016 -10.398 1 29.05 310 SER B N 1
ATOM 5141 C CA . SER B 1 310 ? -10.484 10.156 -11.773 1 29.05 310 SER B CA 1
ATOM 5142 C C . SER B 1 310 ? -10.82 8.922 -12.602 1 29.05 310 SER B C 1
ATOM 5144 O O . SER B 1 310 ? -10.312 8.75 -13.711 1 29.05 310 SER B O 1
ATOM 5146 N N . PHE B 1 311 ? -11.531 7.879 -12.234 1 26.97 311 PHE B N 1
ATOM 5147 C CA . PHE B 1 311 ? -11.422 6.77 -13.172 1 26.97 311 PHE B CA 1
ATOM 5148 C C . PHE B 1 311 ? -12.195 7.062 -14.453 1 26.97 311 PHE B C 1
ATOM 5150 O O . PHE B 1 311 ? -13.281 6.527 -14.664 1 26.97 311 PHE B O 1
ATOM 5157 N N . ARG B 1 312 ? -12.602 8.203 -14.93 1 28.91 312 ARG B N 1
ATOM 5158 C CA . ARG B 1 312 ? -13.281 8.109 -16.219 1 28.91 312 ARG B CA 1
ATOM 5159 C C . ARG B 1 312 ? -12.438 7.34 -17.234 1 28.91 312 ARG B C 1
ATOM 5161 O O . ARG B 1 312 ? -12.93 6.426 -17.891 1 28.91 312 ARG B O 1
ATOM 5168 N N . LYS B 1 313 ? -11.484 8.055 -18.125 1 27.98 313 LYS B N 1
ATOM 5169 C CA . LYS B 1 313 ? -11.484 8.023 -19.578 1 27.98 313 LYS B CA 1
ATOM 5170 C C . LYS B 1 313 ? -10.781 6.773 -20.094 1 27.98 313 LYS B C 1
ATOM 5172 O O . LYS B 1 313 ? -9.562 6.77 -20.281 1 27.98 313 LYS B O 1
ATOM 5177 N N . LEU B 1 314 ? -10.57 5.668 -19.609 1 22.92 314 LEU B N 1
ATOM 5178 C CA . LEU B 1 314 ? -10.07 4.758 -20.625 1 22.92 314 LEU B CA 1
ATOM 5179 C C . LEU B 1 314 ? -11.07 4.633 -21.781 1 22.92 314 LEU B C 1
ATOM 5181 O O . LEU B 1 314 ? -12.133 4.039 -21.609 1 22.92 314 LEU B O 1
ATOM 5185 N N . GLU B 1 315 ? -11.375 5.754 -22.484 1 23.03 315 GLU B N 1
ATOM 5186 C CA . GLU B 1 315 ? -11.977 5.555 -23.812 1 23.03 315 GLU B CA 1
ATOM 5187 C C . GLU B 1 315 ? -11.219 4.492 -24.609 1 23.03 315 GLU B C 1
ATOM 5189 O O . GLU B 1 315 ? -10.008 4.602 -24.797 1 23.03 315 GLU B O 1
ATOM 5194 N N . VAL B 1 316 ? -11.547 3.332 -24.578 1 21.28 316 VAL B N 1
ATOM 5195 C CA . VAL B 1 316 ? -11.398 2.414 -25.703 1 21.28 316 VAL B CA 1
ATOM 5196 C C . VAL B 1 316 ? -11.867 3.088 -26.984 1 21.28 316 VAL B C 1
ATOM 5198 O O . VAL B 1 316 ? -13.023 3.494 -27.094 1 21.28 316 VAL B O 1
ATOM 5201 N N . ASP B 1 317 ? -11.023 4 -27.547 1 20.25 317 ASP B N 1
ATOM 5202 C CA . ASP B 1 317 ? -11.258 3.916 -28.984 1 20.25 317 ASP B CA 1
ATOM 5203 C C . ASP B 1 317 ? -11.086 2.482 -29.484 1 20.25 317 ASP B C 1
ATOM 5205 O O . ASP B 1 317 ? -10.258 1.732 -28.969 1 20.25 317 ASP B O 1
#

Organism: NCBI:txid300112

Solvent-accessible surface area (backbone atoms only — not comparable to full-atom values): 34713 Å² total; per-residue (Å²): 132,82,76,72,72,75,76,75,69,91,60,73,82,83,73,86,84,65,52,73,69,56,47,49,47,30,30,73,75,21,65,41,46,73,65,55,48,54,51,50,52,50,50,50,50,52,49,50,72,66,36,90,44,49,78,36,71,88,72,44,56,55,64,52,44,22,30,25,45,52,44,38,57,34,62,72,58,16,51,52,32,49,52,41,34,49,45,47,37,63,75,40,33,73,34,58,37,81,45,50,72,78,40,65,71,55,36,49,40,46,71,52,47,22,60,41,61,42,90,42,53,48,99,75,52,17,41,35,34,35,34,30,42,52,40,51,58,48,91,82,46,50,45,47,55,55,42,27,52,51,41,44,53,49,63,71,47,50,60,39,63,59,34,44,64,50,11,34,30,40,38,35,38,27,47,70,53,49,57,56,59,55,43,49,42,42,56,60,50,51,52,50,50,52,49,41,61,73,60,30,53,57,60,40,78,62,37,35,38,38,32,48,68,41,67,45,44,39,66,60,52,49,52,58,49,64,71,43,55,68,76,62,40,73,29,54,43,78,30,86,46,70,67,59,42,48,75,79,39,67,37,76,43,34,34,33,91,69,63,21,76,49,50,53,68,58,43,40,51,53,49,51,53,52,48,63,74,39,41,65,63,47,48,51,57,61,67,43,41,56,65,78,52,72,65,57,54,46,52,72,67,49,70,44,66,80,68,62,74,80,80,67,80,77,68,77,123,133,82,78,73,74,75,78,76,70,90,60,73,81,83,71,86,85,67,52,72,68,56,48,51,47,30,30,74,75,22,64,42,45,74,66,54,49,55,51,49,52,52,50,51,51,52,49,51,73,65,35,90,45,51,78,36,71,89,71,46,55,54,64,51,42,21,29,26,45,54,43,38,57,35,63,71,59,17,52,51,31,50,52,40,32,48,46,48,36,64,75,40,34,74,34,58,35,81,46,49,70,79,40,66,70,54,36,48,40,45,72,52,46,22,59,39,62,43,91,43,52,49,100,75,52,19,41,35,32,36,35,28,42,51,39,52,58,49,88,81,46,50,46,48,55,54,42,27,53,52,41,44,54,51,64,69,48,50,60,40,63,60,34,43,64,50,9,34,32,40,37,35,37,28,48,68,53,49,58,57,59,54,42,50,41,42,56,61,52,52,52,51,50,54,50,41,59,74,60,30,52,58,60,39,76,62,39,35,38,39,31,46,70,43,66,45,46,42,66,60,53,51,51,57,49,65,71,44,54,72,76,62,38,72,27,54,44,79,29,86,44,69,68,60,43,49,74,77,37,66,37,77,41,33,34,33,92,67,64,21,74,50,49,54,68,58,43,40,51,54,48,52,53,52,46,64,75,38,41,65,63,46,46,50,56,61,67,43,39,55,66,76,53,72,64,58,55,46,52,72,68,48,69,44,62,80,68,62,73,80,84,68,79,76,68,77,123

Radius of gyration: 30.93 Å; Cα contacts (8 Å, |Δi|>4): 906; chains: 2; bounding box: 51×125×75 Å

Secondary structure (DSSP, 8-state):
---------SSPPP-----HHHHHHHHHHH---HHHHHHHHHHHHHHHHH-SSEEE----HHHHHHHHHHTTT-HHHHHHHHHHHHHHHHHTHHHHS---TTSHHHHHHHHHTSEEE-SS--TTS-EEEEEEGGGS-TTT--HHHHHHHHHHHHHHHTT-HHHHHH-EEEEEE-TT--HHHHHTS-HHHHHHHHHHHHHT--S-EEEEEEE---GGGHHHHHHHHHTS-HHHHTTEEEESSHHHHHTTS-GGGSBGGGT-SB-HHHHHHHHHHHHHHHHHHHHHGGG-EEPPPHHHHHHHHS---S--SS-------/---------SSPPP-----HHHHHHHHHHH---HHHHHHHHHHHHHHHHH-SSEEE----HHHHHHHHHHTTT-HHHHHHHHHHHHHHHHHTHHHHS---TTSHHHHHHHHHTSEEE-SS--TTS-EEEEEEGGGS-TTT--HHHHHHHHHHHHHHHTT-HHHHHH-EEEEEE-TT--HHHHHTS-HHHHHHHHHHHHHT--S-EEEEEEE---GGGHHHHHHHHHTS-HHHHTTEEEESSHHHHHTTS-GGGSBGGGT-SB-HHHHHHHHHHHHHHHHHHHHHGGG-EEPPPHHHHHHHHS---S--SS-------

Sequence (634 aa):
TMVTEGQQKKYDEYKTTLDADALETARLELREDDNTREQALEQFRHWIEKHPAIKRCRTDSLFLLRFLRTKKFSLPLAQEMLERYLTIRQLYSHWFQKLDIDDPEIAAIIDDGYLVPMLKRDQHGRKVLMSCAGRFDPTKYTSAHMARVHSILVEALMDDEKSQVYGYTYLNDEAGLTMNHFSTWSFTDIRNVVRCIQNSMPARHKETHLINIPSSVAKILEFGVSLLNDKLRSRVLIHRNMEELHAVVDPKILPKEYGGEVPLSEMIDEFKKELKKKKDELKALDDMYIEISPKEYQEANEEFGGISGSFRKLEVDTMVTEGQQKKYDEYKTTLDADALETARLELREDDNTREQALEQFRHWIEKHPAIKRCRTDSLFLLRFLRTKKFSLPLAQEMLERYLTIRQLYSHWFQKLDIDDPEIAAIIDDGYLVPMLKRDQHGRKVLMSCAGRFDPTKYTSAHMARVHSILVEALMDDEKSQVYGYTYLNDEAGLTMNHFSTWSFTDIRNVVRCIQNSMPARHKETHLINIPSSVAKILEFGVSLLNDKLRSRVLIHRNMEELHAVVDPKILPKEYGGEVPLSEMIDEFKKELKKKKDELKALDDMYIEISPKEYQEANEEFGGISGSFRKLEVD